Protein AF-A0A960IY62-F1 (afdb_monomer_lite)

pLDDT: mean 87.27, std 10.65, range [29.55, 98.12]

Foldseek 3Di:
DDDDPPDPPLDADEAEDAPVACDDPVNVVCLVPPQQRYEYFYEVVSVVVDPADADAFQDLQRRQLSVLCCCCPPPSRVSQLRGQWYWYDLQLFWIKIWGDDDPDGIWIKTWGQLADDRPRLPVVQDDDDPCLSVLLSVLQVVQCVVDSVDGPSVLSRQLSSQLRVQCSNVPFDQPDPPDRDTHRPVVSSVVSSPDPDRSIDMDTRDHRPPPPDFPCCVVCVVPLLVLLLCCLFQNCVPSVVNQRWDFQQLDIDRDSQQSNQLVLLLVVLLVCLVPPDLAAQEEEEAAEFPLCGVVSVVSSCCRRNPPQEDDAAEDEPVPDQDVVVVVVVLVVLQVVQVVVGAYHYEHHQCQPDDPNQGSQNLVQCLCRLPVQWHDDPPDIDHSGHYYYYYYHHPGQDPVCVQVVVDDPCSVVSCVVSCVVSNVVSHPGYYRRYFLAAVVLDCVNPVNSLNVQSNLLSSLCCVQQVLLDDDSTGAEDPLLSQLSSPFSDFPRGSVLSNQQNNQFQRVPDNHHDPNRTDPLVSNVVTGNSVSSVLSSQADDCDDPNLLLLLQLLLVLVQVVVCVVPVPDDRDHLVPDDPVSSVVSSVLSNCLQVLQVVVQKGKDFDDPVADFDADDPVSLLVSLLVVLVVVLPVLPPQADDDPPDDVVNNHHPQNDRPVPGDVVVSVVSSVSNNCSQSSSVSSRIGMHGNPVVPPDDDDD

Radius of gyration: 31.68 Å; chains: 1; bounding box: 75×98×85 Å

Structure (mmCIF, N/CA/C/O backbone):
data_AF-A0A960IY62-F1
#
_entry.id   AF-A0A960IY62-F1
#
loop_
_atom_site.group_PDB
_atom_site.id
_atom_site.type_symbol
_atom_site.label_atom_id
_atom_site.label_alt_id
_atom_site.label_comp_id
_atom_site.label_asym_id
_atom_site.label_entity_id
_atom_site.label_seq_id
_atom_site.pdbx_PDB_ins_code
_atom_site.Cartn_x
_atom_site.Cartn_y
_atom_site.Cartn_z
_atom_site.occupancy
_atom_site.B_iso_or_equiv
_atom_site.auth_seq_id
_atom_site.auth_comp_id
_atom_site.auth_asym_id
_atom_site.auth_atom_id
_atom_site.pdbx_PDB_model_num
ATOM 1 N N . ALA A 1 1 ? 42.993 -27.197 -17.645 1.00 43.44 1 ALA A N 1
ATOM 2 C CA . ALA A 1 1 ? 42.397 -25.851 -17.706 1.00 43.44 1 ALA A CA 1
ATOM 3 C C . ALA A 1 1 ? 42.110 -25.545 -19.167 1.00 43.44 1 ALA A C 1
ATOM 5 O O . ALA A 1 1 ? 43.057 -25.444 -19.933 1.00 43.44 1 ALA A O 1
ATOM 6 N N . ALA A 1 2 ? 40.842 -25.524 -19.578 1.00 44.78 2 ALA A N 1
ATOM 7 C CA . ALA A 1 2 ? 40.499 -25.107 -20.936 1.00 44.78 2 ALA A CA 1
ATOM 8 C C . ALA A 1 2 ? 40.796 -23.603 -21.067 1.00 44.78 2 ALA A C 1
ATOM 10 O O . ALA A 1 2 ? 40.453 -22.829 -20.173 1.00 44.78 2 ALA A O 1
ATOM 11 N N . SER A 1 3 ? 41.503 -23.202 -22.120 1.00 53.59 3 SER A N 1
ATOM 12 C CA . SER A 1 3 ? 41.635 -21.799 -22.514 1.00 53.59 3 SER A CA 1
ATOM 13 C C . SER A 1 3 ? 40.243 -21.242 -22.808 1.00 53.59 3 SER A C 1
ATOM 15 O O . SER A 1 3 ? 39.487 -21.893 -23.534 1.00 53.59 3 SER A O 1
ATOM 17 N N . LEU A 1 4 ? 39.897 -20.066 -22.270 1.00 59.72 4 LEU A N 1
ATOM 18 C CA . LEU A 1 4 ? 38.725 -19.340 -22.760 1.00 59.72 4 LEU A CA 1
ATOM 19 C C . LEU A 1 4 ? 38.925 -19.129 -24.270 1.00 59.72 4 LEU A C 1
ATOM 21 O O . LEU A 1 4 ? 40.031 -18.756 -24.673 1.00 59.72 4 LEU A O 1
ATOM 25 N N . PRO A 1 5 ? 37.928 -19.433 -25.120 1.00 57.31 5 PRO A N 1
ATOM 26 C CA . PRO A 1 5 ? 38.062 -19.178 -26.542 1.00 57.31 5 PRO A CA 1
ATOM 27 C C . PRO A 1 5 ? 38.392 -17.698 -26.729 1.00 57.31 5 PRO A C 1
ATOM 29 O O . PRO A 1 5 ? 37.689 -16.828 -26.213 1.00 57.31 5 PRO A O 1
ATOM 32 N N . THR A 1 6 ? 39.465 -17.419 -27.469 1.00 51.09 6 THR A N 1
ATOM 33 C CA . THR A 1 6 ? 39.904 -16.074 -27.877 1.00 51.09 6 THR A CA 1
ATOM 34 C C . THR A 1 6 ? 38.961 -15.483 -28.936 1.00 51.09 6 THR A C 1
ATOM 36 O O . THR A 1 6 ? 39.409 -14.860 -29.896 1.00 51.09 6 THR A O 1
ATOM 39 N N . GLY A 1 7 ? 37.663 -15.782 -28.830 1.00 47.38 7 GLY A N 1
ATOM 40 C CA . GLY A 1 7 ? 36.636 -15.399 -29.786 1.00 47.38 7 GLY A CA 1
ATOM 41 C C . GLY A 1 7 ? 36.499 -13.885 -29.849 1.00 47.38 7 GLY A C 1
ATOM 42 O O . GLY A 1 7 ? 36.681 -13.205 -28.841 1.00 47.38 7 GLY A O 1
ATOM 43 N N . GLY A 1 8 ? 36.221 -13.381 -31.052 1.00 55.50 8 GLY A N 1
ATOM 44 C CA . GLY A 1 8 ? 36.040 -11.960 -31.331 1.00 55.50 8 GLY A CA 1
ATOM 45 C C . GLY A 1 8 ? 34.895 -11.308 -30.535 1.00 55.50 8 GLY A C 1
ATOM 46 O O . GLY A 1 8 ? 34.264 -11.972 -29.709 1.00 55.50 8 GLY A O 1
ATOM 47 N N . PRO A 1 9 ? 34.605 -10.021 -30.803 1.00 53.28 9 PRO A N 1
ATOM 48 C CA . PRO A 1 9 ? 33.736 -9.158 -29.987 1.00 53.28 9 PRO A CA 1
ATOM 49 C C . PRO A 1 9 ? 32.329 -9.708 -29.659 1.00 53.28 9 PRO A C 1
ATOM 51 O O . PRO A 1 9 ? 31.741 -9.270 -28.683 1.00 53.28 9 PRO A O 1
ATOM 54 N N . ALA A 1 10 ? 31.837 -10.724 -30.376 1.00 60.88 10 ALA A N 1
ATOM 55 C CA . ALA A 1 10 ? 30.504 -11.321 -30.218 1.00 60.88 10 ALA A CA 1
ATOM 56 C C . ALA A 1 10 ? 30.417 -12.570 -29.297 1.00 60.88 10 ALA A C 1
ATOM 58 O O . ALA A 1 10 ? 29.457 -13.336 -29.382 1.00 60.88 10 ALA A O 1
ATOM 59 N N . THR A 1 11 ? 31.427 -12.873 -28.463 1.00 83.81 11 THR A N 1
ATOM 60 C CA . THR A 1 11 ? 31.434 -14.117 -27.650 1.00 83.81 11 THR A CA 1
ATOM 61 C C . THR A 1 11 ? 31.082 -13.877 -26.179 1.00 83.81 11 THR A C 1
ATOM 63 O O . THR A 1 11 ? 31.965 -13.568 -25.374 1.00 83.81 11 THR A O 1
ATOM 66 N N . TRP A 1 12 ? 29.824 -14.119 -25.810 1.00 91.50 12 TRP A N 1
ATOM 67 C CA . TRP A 1 12 ? 29.338 -14.054 -24.426 1.00 91.50 12 TRP A CA 1
ATOM 68 C C . TRP A 1 12 ? 29.810 -15.220 -23.550 1.00 91.50 12 TRP A C 1
ATOM 70 O O . TRP A 1 12 ? 29.927 -16.364 -23.999 1.00 91.50 12 TRP A O 1
ATOM 80 N N . VAL A 1 13 ? 30.026 -14.944 -22.263 1.00 94.12 13 VAL A N 1
ATOM 81 C CA . VAL A 1 13 ? 30.259 -15.950 -21.220 1.00 94.12 13 VAL A CA 1
ATOM 82 C C . VAL A 1 13 ? 29.115 -15.890 -20.219 1.00 94.12 13 VAL A C 1
ATOM 84 O O . VAL A 1 13 ? 28.872 -14.847 -19.625 1.00 94.12 13 VAL A O 1
ATOM 87 N N . VAL A 1 14 ? 28.433 -17.013 -19.990 1.00 96.12 14 VAL A N 1
ATOM 88 C CA . VAL A 1 14 ? 27.359 -17.100 -18.990 1.00 96.12 14 VAL A CA 1
ATOM 89 C C . VAL A 1 14 ? 27.835 -17.911 -17.790 1.00 96.12 14 VAL A C 1
ATOM 91 O O . VAL A 1 14 ? 28.152 -19.095 -17.911 1.00 96.12 14 VAL A O 1
ATOM 94 N N . LEU A 1 15 ? 27.862 -17.282 -16.618 1.00 95.94 15 LEU A N 1
ATOM 95 C CA . LEU A 1 15 ? 28.209 -17.908 -15.348 1.00 95.94 15 LEU A CA 1
ATOM 96 C C . LEU A 1 15 ? 26.957 -18.062 -14.483 1.00 95.94 15 LEU A C 1
ATOM 98 O O . LEU A 1 15 ? 26.535 -17.137 -13.792 1.00 95.94 15 LEU A O 1
ATOM 102 N N . LYS A 1 16 ? 26.390 -19.270 -14.468 1.00 95.06 16 LYS A N 1
ATOM 103 C CA . LYS A 1 16 ? 25.412 -19.665 -13.450 1.00 95.06 16 LYS A CA 1
ATOM 104 C C . LYS A 1 16 ? 26.151 -19.946 -12.143 1.00 95.06 16 LYS A C 1
ATOM 106 O O . LYS A 1 16 ? 26.859 -20.950 -12.045 1.00 95.06 16 LYS A O 1
ATOM 111 N N . GLN A 1 17 ? 25.982 -19.084 -11.147 1.00 90.44 17 GLN A N 1
ATOM 112 C CA . GLN A 1 17 ? 26.718 -19.161 -9.890 1.00 90.44 17 GLN A CA 1
ATOM 113 C C . GLN A 1 17 ? 25.807 -19.523 -8.714 1.00 90.44 17 GLN A C 1
ATOM 115 O O . GLN A 1 17 ? 24.711 -18.995 -8.575 1.00 90.44 17 GLN A O 1
ATOM 120 N N . ALA A 1 18 ? 26.304 -20.408 -7.851 1.00 88.38 18 ALA A N 1
ATOM 121 C CA . ALA A 1 18 ? 25.746 -20.694 -6.531 1.00 88.38 18 ALA A CA 1
ATOM 122 C C . ALA A 1 18 ? 26.782 -20.338 -5.452 1.00 88.38 18 ALA A C 1
ATOM 124 O O . ALA A 1 18 ? 27.937 -20.022 -5.767 1.00 88.38 18 ALA A O 1
ATOM 125 N N . ARG A 1 19 ? 26.402 -20.393 -4.170 1.00 86.38 19 ARG A N 1
ATOM 126 C CA . ARG A 1 19 ? 27.342 -20.150 -3.058 1.00 86.38 19 ARG A CA 1
ATOM 127 C C . ARG A 1 19 ? 28.612 -21.026 -3.184 1.00 86.38 19 ARG A C 1
ATOM 129 O O . ARG A 1 19 ? 28.486 -22.236 -3.363 1.00 86.38 19 ARG A O 1
ATOM 136 N N . PRO A 1 20 ? 29.828 -20.461 -3.018 1.00 84.62 20 PRO A N 1
ATOM 137 C CA . PRO A 1 20 ? 30.140 -19.057 -2.723 1.00 84.62 20 PRO A CA 1
ATOM 138 C C . PRO A 1 20 ? 30.105 -18.135 -3.970 1.00 84.62 20 PRO A C 1
ATOM 140 O O . PRO A 1 20 ? 30.866 -18.326 -4.913 1.00 84.62 20 PRO A O 1
ATOM 143 N N . VAL A 1 21 ? 29.286 -17.071 -3.927 1.00 88.56 21 VAL A N 1
ATOM 144 C CA . VAL A 1 21 ? 29.106 -16.069 -5.014 1.00 88.56 21 VAL A CA 1
ATOM 145 C C . VAL A 1 21 ? 30.351 -15.181 -5.210 1.00 88.56 21 VAL A C 1
ATOM 147 O O . VAL A 1 21 ? 31.055 -14.950 -4.251 1.00 88.56 21 VAL A O 1
ATOM 150 N N . ALA A 1 22 ? 30.690 -14.649 -6.384 1.00 89.00 22 ALA A N 1
ATOM 151 C CA . ALA A 1 22 ? 31.808 -13.701 -6.557 1.00 89.00 22 ALA A CA 1
ATOM 152 C C . ALA A 1 22 ? 33.147 -14.068 -5.846 1.00 89.00 22 ALA A C 1
ATOM 154 O O . ALA A 1 22 ? 33.796 -13.217 -5.234 1.00 89.00 22 ALA A O 1
ATOM 155 N N . ARG A 1 23 ? 33.537 -15.353 -5.815 1.00 89.12 23 ARG A N 1
ATOM 156 C CA . ARG A 1 23 ? 34.812 -15.829 -5.237 1.00 89.12 23 ARG A CA 1
ATOM 157 C C . ARG A 1 23 ? 35.368 -17.021 -6.010 1.00 89.12 23 ARG A C 1
ATOM 159 O O . ARG A 1 23 ? 34.615 -17.783 -6.612 1.00 89.12 23 ARG A O 1
ATOM 166 N N . GLY A 1 24 ? 36.677 -17.226 -5.872 1.00 90.44 24 GLY A N 1
ATOM 167 C CA . GLY A 1 24 ? 37.400 -18.392 -6.371 1.00 90.44 24 GLY A CA 1
ATOM 168 C C . GLY A 1 24 ? 38.110 -18.133 -7.697 1.00 90.44 24 GLY A C 1
ATOM 169 O O . GLY A 1 24 ? 37.791 -17.193 -8.416 1.00 90.44 24 GLY A O 1
ATOM 170 N N . ALA A 1 25 ? 39.045 -19.019 -8.040 1.00 92.44 25 ALA A N 1
ATOM 171 C CA . ALA A 1 25 ? 39.946 -18.826 -9.179 1.00 92.44 25 ALA A CA 1
ATOM 172 C C . ALA A 1 25 ? 39.225 -18.667 -10.532 1.00 92.44 25 ALA A C 1
ATOM 174 O O . ALA A 1 25 ? 39.697 -17.938 -11.399 1.00 92.44 25 ALA A O 1
ATOM 175 N N . LEU A 1 26 ? 38.077 -19.333 -10.729 1.00 91.56 26 LEU A N 1
ATOM 176 C CA . LEU A 1 26 ? 37.276 -19.152 -11.946 1.00 91.56 26 LEU A CA 1
ATOM 177 C C . LEU A 1 26 ? 36.673 -17.744 -12.016 1.00 91.56 26 LEU A C 1
ATOM 179 O O . LEU A 1 26 ? 36.672 -17.141 -13.080 1.00 91.56 26 LEU A O 1
ATOM 183 N N . TRP A 1 27 ? 36.167 -17.236 -10.893 1.00 93.19 27 TRP A N 1
ATOM 184 C CA . TRP A 1 27 ? 35.573 -15.905 -10.813 1.00 93.19 27 TRP A CA 1
ATOM 185 C C . TRP A 1 27 ? 36.608 -14.812 -11.083 1.00 93.19 27 TRP A C 1
ATOM 187 O O . TRP A 1 27 ? 36.376 -13.960 -11.932 1.00 93.19 27 TRP A O 1
ATOM 197 N N . GLU A 1 28 ? 37.763 -14.887 -10.418 1.00 93.00 28 GLU A N 1
ATOM 198 C CA . GLU A 1 28 ? 38.880 -13.948 -10.605 1.00 93.00 28 GLU A CA 1
ATOM 199 C C . GLU A 1 28 ? 39.324 -13.913 -12.071 1.00 93.00 28 GLU A C 1
ATOM 201 O O . GLU A 1 28 ? 39.376 -12.854 -12.686 1.00 93.00 28 GLU A O 1
ATOM 206 N N . ARG A 1 29 ? 39.506 -15.089 -12.680 1.00 92.31 29 ARG A N 1
ATOM 207 C CA . ARG A 1 29 ? 39.881 -15.186 -14.090 1.00 92.31 29 ARG A CA 1
ATOM 208 C C . ARG A 1 29 ? 38.834 -14.599 -15.043 1.00 92.31 29 ARG A C 1
ATOM 210 O O . ARG A 1 29 ? 39.192 -13.980 -16.039 1.00 92.31 29 ARG A O 1
ATOM 217 N N . LEU A 1 30 ? 37.548 -14.835 -14.783 1.00 92.44 30 LEU A N 1
ATOM 218 C CA . LEU A 1 30 ? 36.467 -14.326 -15.631 1.00 92.44 30 LEU A CA 1
ATOM 219 C C . LEU A 1 30 ? 36.313 -12.807 -15.527 1.00 92.44 30 LEU A C 1
ATOM 221 O O . LEU A 1 30 ? 36.006 -12.171 -16.533 1.00 92.44 30 LEU A O 1
ATOM 225 N N . LEU A 1 31 ? 36.552 -12.233 -14.348 1.00 91.12 31 LEU A N 1
ATOM 226 C CA . LEU A 1 31 ? 36.618 -10.784 -14.182 1.00 91.12 31 LEU A CA 1
ATOM 227 C C . LEU A 1 31 ? 37.765 -10.181 -14.997 1.00 91.12 31 LEU A C 1
ATOM 229 O O . LEU A 1 31 ? 37.546 -9.209 -15.711 1.00 91.12 31 LEU A O 1
ATOM 233 N N . ASP A 1 32 ? 38.953 -10.782 -14.937 1.00 90.12 32 ASP A N 1
ATOM 234 C CA . ASP A 1 32 ? 40.135 -10.249 -15.620 1.00 90.12 32 ASP A CA 1
ATOM 235 C C . ASP A 1 32 ? 40.054 -10.386 -17.154 1.00 90.12 32 ASP A C 1
ATOM 237 O O . ASP A 1 32 ? 40.487 -9.496 -17.881 1.00 90.12 32 ASP A O 1
ATOM 241 N N . GLU A 1 33 ? 39.507 -11.498 -17.667 1.00 90.38 33 GLU A N 1
ATOM 242 C CA . GLU A 1 33 ? 39.549 -11.833 -19.104 1.00 90.38 33 GLU A CA 1
ATOM 243 C C . GLU A 1 33 ? 38.221 -11.594 -19.858 1.00 90.38 33 GLU A C 1
ATOM 245 O O . GLU A 1 33 ? 38.191 -11.657 -21.095 1.00 90.38 33 GLU A O 1
ATOM 250 N N . ALA A 1 34 ? 37.097 -11.405 -19.156 1.00 90.06 34 ALA A N 1
ATOM 251 C CA . ALA A 1 34 ? 35.771 -11.432 -19.781 1.00 90.06 34 ALA A CA 1
ATOM 252 C C . ALA A 1 34 ? 34.707 -10.522 -19.143 1.00 90.06 34 ALA A C 1
ATOM 254 O O . ALA A 1 34 ? 33.545 -10.661 -19.516 1.00 90.06 34 ALA A O 1
ATOM 255 N N . ALA A 1 35 ? 35.047 -9.594 -18.238 1.00 90.75 35 ALA A N 1
ATOM 256 C CA . ALA A 1 35 ? 34.052 -8.755 -17.553 1.00 90.75 35 ALA A CA 1
ATOM 257 C C . ALA A 1 35 ? 33.051 -8.074 -18.507 1.00 90.75 35 ALA A C 1
ATOM 259 O O . ALA A 1 35 ? 31.849 -8.164 -18.278 1.00 90.75 35 ALA A O 1
ATOM 260 N N . GLU A 1 36 ? 33.521 -7.493 -19.615 1.00 90.38 36 GLU A N 1
ATOM 261 C CA . GLU A 1 36 ? 32.695 -6.775 -20.608 1.00 90.38 36 GLU A CA 1
ATOM 262 C C . GLU A 1 36 ? 31.731 -7.664 -21.411 1.00 90.38 36 GLU A C 1
ATOM 264 O O . GLU A 1 36 ? 30.862 -7.158 -22.111 1.00 90.38 36 GLU A O 1
ATOM 269 N N . ARG A 1 37 ? 31.852 -8.990 -21.298 1.00 90.81 37 ARG A N 1
ATOM 270 C CA . ARG A 1 37 ? 31.015 -9.984 -21.995 1.00 90.81 37 ARG A CA 1
ATOM 271 C C . ARG A 1 37 ? 30.522 -11.093 -21.064 1.00 90.81 37 ARG A C 1
ATOM 273 O O . ARG A 1 37 ? 30.172 -12.186 -21.514 1.00 90.81 37 ARG A O 1
ATOM 280 N N . LEU A 1 38 ? 30.554 -10.842 -19.755 1.00 94.06 38 LEU A N 1
ATOM 281 C CA . LEU A 1 38 ? 30.178 -11.797 -18.720 1.00 94.06 38 LEU A CA 1
ATOM 282 C C . LEU A 1 38 ? 28.757 -11.519 -18.226 1.00 94.06 38 LEU A C 1
ATOM 284 O O . LEU A 1 38 ? 28.468 -10.452 -17.688 1.00 94.06 38 LEU A O 1
ATOM 288 N N . VAL A 1 39 ? 27.898 -12.526 -18.361 1.00 96.31 39 VAL A N 1
ATOM 289 C CA . VAL A 1 39 ? 26.551 -12.568 -17.790 1.00 96.31 39 VAL A CA 1
ATOM 290 C C . VAL A 1 39 ? 26.568 -13.482 -16.572 1.00 96.31 39 VAL A C 1
ATOM 292 O O . VAL A 1 39 ? 26.807 -14.686 -16.696 1.00 96.31 39 VAL A O 1
ATOM 295 N N . VAL A 1 40 ? 26.302 -12.944 -15.386 1.00 97.00 40 VAL A N 1
ATOM 296 C CA . VAL A 1 40 ? 26.225 -13.729 -14.147 1.00 97.00 40 VAL A CA 1
ATOM 297 C C . VAL A 1 40 ? 24.764 -13.964 -13.786 1.00 97.00 40 VAL A C 1
ATOM 299 O O . VAL A 1 40 ? 23.981 -13.024 -13.714 1.00 97.00 40 VAL A O 1
ATOM 302 N N . VAL A 1 41 ? 24.393 -15.221 -13.539 1.00 97.69 41 VAL A N 1
ATOM 303 C CA . VAL A 1 41 ? 23.029 -15.615 -13.155 1.00 97.69 41 VAL A CA 1
ATOM 304 C C . VAL A 1 41 ? 23.064 -16.272 -11.786 1.00 97.69 41 VAL A C 1
ATOM 306 O O . VAL A 1 41 ? 23.747 -17.283 -11.597 1.00 97.69 41 VAL A O 1
ATOM 309 N N . LEU A 1 42 ? 22.311 -15.722 -10.840 1.00 95.12 42 LEU A N 1
ATOM 310 C CA . LEU A 1 42 ? 22.280 -16.184 -9.455 1.00 95.12 42 LEU A CA 1
ATOM 311 C C . LEU A 1 42 ? 20.915 -15.932 -8.801 1.00 95.12 42 LEU A C 1
ATOM 313 O O . LEU A 1 42 ? 20.059 -15.249 -9.362 1.00 95.12 42 LEU A O 1
ATOM 317 N N . THR A 1 43 ? 20.690 -16.505 -7.620 1.00 94.25 43 THR A N 1
ATOM 318 C CA . THR A 1 43 ? 19.457 -16.284 -6.848 1.00 94.25 43 THR A CA 1
ATOM 319 C C . THR A 1 43 ? 19.681 -15.284 -5.719 1.00 94.25 43 THR A C 1
ATOM 321 O O . THR A 1 43 ? 20.789 -15.175 -5.185 1.00 94.25 43 THR A O 1
ATOM 324 N N . ILE A 1 44 ? 18.627 -14.580 -5.300 1.00 93.44 44 ILE A N 1
ATOM 325 C CA . ILE A 1 44 ? 18.719 -13.694 -4.133 1.00 93.44 44 ILE A CA 1
ATOM 326 C C . ILE A 1 44 ? 19.143 -14.451 -2.864 1.00 93.44 44 ILE A C 1
ATOM 328 O O . ILE A 1 44 ? 19.881 -13.922 -2.033 1.00 93.44 44 ILE A O 1
ATOM 332 N N . ASP A 1 45 ? 18.746 -15.717 -2.723 1.00 90.94 45 ASP A N 1
ATOM 333 C CA . ASP A 1 45 ? 19.140 -16.532 -1.579 1.00 90.94 45 ASP A CA 1
ATOM 334 C C . ASP A 1 45 ? 20.632 -16.879 -1.612 1.00 90.94 45 ASP A C 1
ATOM 336 O O . ASP A 1 45 ? 21.277 -16.846 -0.564 1.00 90.94 45 ASP A O 1
ATOM 340 N N . ASP A 1 46 ? 21.235 -17.142 -2.776 1.00 91.06 46 ASP A N 1
ATOM 341 C CA . ASP A 1 46 ? 22.692 -17.326 -2.878 1.00 91.06 46 ASP A CA 1
ATOM 342 C C . ASP A 1 46 ? 23.449 -16.107 -2.338 1.00 91.06 46 ASP A C 1
ATOM 344 O O . ASP A 1 46 ? 24.435 -16.250 -1.609 1.00 91.06 46 ASP A O 1
ATOM 348 N N . LEU A 1 47 ? 22.925 -14.923 -2.645 1.00 90.56 47 LEU A N 1
ATOM 349 C CA . LEU A 1 47 ? 23.417 -13.633 -2.193 1.00 90.56 47 LEU A CA 1
ATOM 350 C C . LEU A 1 47 ? 23.239 -13.446 -0.680 1.00 90.56 47 LEU A C 1
ATOM 352 O O . LEU A 1 47 ? 24.235 -13.241 0.011 1.00 90.56 47 LEU A O 1
ATOM 356 N N . ARG A 1 48 ? 22.029 -13.623 -0.129 1.00 89.25 48 ARG A N 1
ATOM 357 C CA . ARG A 1 48 ? 21.747 -13.498 1.322 1.00 89.25 48 ARG A CA 1
ATOM 358 C C . ARG A 1 48 ? 22.537 -14.469 2.205 1.00 89.25 48 ARG A C 1
ATOM 360 O O . ARG A 1 48 ? 22.613 -14.285 3.412 1.00 89.25 48 ARG A O 1
ATOM 367 N N . GLY A 1 49 ? 23.135 -15.509 1.625 1.00 79.75 49 GLY A N 1
ATOM 368 C CA . GLY A 1 49 ? 24.091 -16.375 2.323 1.00 79.75 49 GLY A CA 1
ATOM 369 C C . GLY A 1 49 ? 25.447 -15.745 2.618 1.00 79.75 49 GLY A C 1
ATOM 370 O O . GLY A 1 49 ? 26.327 -16.435 3.133 1.00 79.75 49 GLY A O 1
ATOM 371 N N . ARG A 1 50 ? 25.650 -14.485 2.230 1.00 74.75 50 ARG A N 1
ATOM 372 C CA . ARG A 1 50 ? 26.838 -13.674 2.498 1.00 74.75 50 ARG A CA 1
ATOM 373 C C . ARG A 1 50 ? 26.543 -12.562 3.495 1.00 74.75 50 ARG A C 1
ATOM 375 O O . ARG A 1 50 ? 25.422 -12.382 3.940 1.00 74.75 50 ARG A O 1
ATOM 382 N N . GLU A 1 51 ? 27.572 -11.775 3.785 1.00 71.69 51 GLU A N 1
ATOM 383 C CA . GLU A 1 51 ? 27.515 -10.528 4.556 1.00 71.69 51 GLU A CA 1
ATOM 384 C C . GLU A 1 51 ? 26.824 -9.373 3.797 1.00 71.69 51 GLU A C 1
ATOM 386 O O . GLU A 1 51 ? 27.308 -8.239 3.832 1.00 71.69 51 GLU A O 1
ATOM 391 N N . ILE A 1 52 ? 25.744 -9.659 3.070 1.00 82.62 52 ILE A N 1
ATOM 392 C CA . ILE A 1 52 ? 24.900 -8.640 2.440 1.00 82.62 52 ILE A CA 1
ATOM 393 C C . ILE A 1 52 ? 23.577 -8.555 3.199 1.00 82.62 52 ILE A C 1
ATOM 395 O O . ILE A 1 52 ? 23.079 -9.566 3.706 1.00 82.62 52 ILE A O 1
ATOM 399 N N . GLN A 1 53 ? 22.984 -7.372 3.242 1.00 85.06 53 GLN A N 1
ATOM 400 C CA . GLN A 1 53 ? 21.728 -7.132 3.930 1.00 85.06 53 GLN A CA 1
ATOM 401 C C . GLN A 1 53 ? 20.658 -6.698 2.929 1.00 85.06 53 GLN A C 1
ATOM 403 O O . GLN A 1 53 ? 20.449 -5.517 2.688 1.00 85.06 53 GLN A O 1
ATOM 408 N N . VAL A 1 54 ? 19.950 -7.680 2.363 1.00 85.56 54 VAL A N 1
ATOM 409 C CA . VAL A 1 54 ? 18.813 -7.426 1.465 1.00 85.56 54 VAL A CA 1
ATOM 410 C C . VAL A 1 54 ? 17.520 -7.865 2.137 1.00 85.56 54 VAL A C 1
ATOM 412 O O . VAL A 1 54 ? 17.395 -9.031 2.534 1.00 85.56 54 VAL A O 1
ATOM 415 N N . SER A 1 55 ? 16.560 -6.941 2.241 1.00 83.12 55 SER A N 1
ATOM 416 C CA . SER A 1 55 ? 15.207 -7.205 2.747 1.00 83.12 55 SER A CA 1
ATOM 417 C C . SER A 1 55 ? 14.553 -8.410 2.063 1.00 83.12 55 SER A C 1
ATOM 419 O O . SER A 1 55 ? 14.833 -8.709 0.902 1.00 83.12 55 SER A O 1
ATOM 421 N N . ARG A 1 56 ? 13.693 -9.138 2.789 1.00 86.62 56 ARG A N 1
ATOM 422 C CA . ARG A 1 56 ? 12.936 -10.287 2.267 1.00 86.62 56 ARG A CA 1
ATOM 423 C C . ARG A 1 56 ? 11.451 -9.958 2.252 1.00 86.62 56 ARG A C 1
ATOM 425 O O . ARG A 1 56 ? 10.886 -9.716 3.312 1.00 86.62 56 ARG A O 1
ATOM 432 N N . ALA A 1 57 ? 10.851 -9.992 1.062 1.00 83.19 57 ALA A N 1
ATOM 433 C CA . ALA A 1 57 ? 9.404 -9.909 0.858 1.00 83.19 57 ALA A CA 1
ATOM 434 C C . ALA A 1 57 ? 8.710 -8.718 1.564 1.00 83.19 57 ALA A C 1
ATOM 436 O O . ALA A 1 57 ? 7.590 -8.865 2.041 1.00 83.19 57 ALA A O 1
ATOM 437 N N . LEU A 1 58 ? 9.351 -7.541 1.640 1.00 86.88 58 LEU A N 1
ATOM 438 C CA . LEU A 1 58 ? 8.727 -6.317 2.174 1.00 86.88 58 LEU A CA 1
ATOM 439 C C . LEU A 1 58 ? 8.025 -5.531 1.057 1.00 86.88 58 LEU A C 1
ATOM 441 O O . LEU A 1 58 ? 6.798 -5.486 0.991 1.00 86.88 58 LEU A O 1
ATOM 445 N N . SER A 1 59 ? 8.803 -4.990 0.127 1.00 92.38 59 SER A N 1
ATOM 446 C CA . SER A 1 59 ? 8.336 -4.322 -1.087 1.00 92.38 59 SER A CA 1
ATOM 447 C C . SER A 1 59 ? 9.348 -4.560 -2.200 1.00 92.38 59 SER A C 1
ATOM 449 O O . SER A 1 59 ? 10.521 -4.853 -1.939 1.00 92.38 59 SER A O 1
ATOM 451 N N . TRP A 1 60 ? 8.896 -4.442 -3.445 1.00 93.75 60 TRP A N 1
ATOM 452 C CA . TRP A 1 60 ? 9.778 -4.570 -4.599 1.00 93.75 60 TRP A CA 1
ATOM 453 C C . TRP A 1 60 ? 10.803 -3.438 -4.632 1.00 93.75 60 TRP A C 1
ATOM 455 O O . TRP A 1 60 ? 11.984 -3.674 -4.879 1.00 93.75 60 TRP A O 1
ATOM 465 N N . GLU A 1 61 ? 10.371 -2.234 -4.277 1.00 92.50 61 GLU A N 1
ATOM 466 C CA . GLU A 1 61 ? 11.191 -1.037 -4.215 1.00 92.50 61 GLU A CA 1
ATOM 467 C C . GLU A 1 61 ? 12.318 -1.181 -3.198 1.00 92.50 61 GLU A C 1
ATOM 469 O O . GLU A 1 61 ? 13.483 -0.980 -3.539 1.00 92.50 61 GLU A O 1
ATOM 474 N N . ARG A 1 62 ? 12.007 -1.597 -1.962 1.00 90.69 62 ARG A N 1
ATOM 475 C CA . ARG A 1 62 ? 13.026 -1.773 -0.921 1.00 90.69 62 ARG A CA 1
ATOM 476 C C . ARG A 1 62 ? 14.008 -2.872 -1.287 1.00 90.69 62 ARG A C 1
ATOM 478 O O . ARG A 1 62 ? 15.212 -2.668 -1.176 1.00 90.69 62 ARG A O 1
ATOM 485 N N . THR A 1 63 ? 13.511 -4.018 -1.745 1.00 91.94 63 THR A N 1
ATOM 486 C CA . THR A 1 63 ? 14.366 -5.151 -2.110 1.00 91.94 63 THR A CA 1
ATOM 487 C C . THR A 1 63 ? 15.285 -4.815 -3.285 1.00 91.94 63 THR A C 1
ATOM 489 O O . THR A 1 63 ? 16.467 -5.156 -3.236 1.00 91.94 63 THR A O 1
ATOM 492 N N . ALA A 1 64 ? 14.795 -4.107 -4.306 1.00 93.00 64 ALA A N 1
ATOM 493 C CA . ALA A 1 64 ? 15.610 -3.682 -5.441 1.00 93.00 64 ALA A CA 1
ATOM 494 C C . ALA A 1 64 ? 16.651 -2.616 -5.055 1.00 93.00 64 ALA A C 1
ATOM 496 O O . ALA A 1 64 ? 17.810 -2.728 -5.457 1.00 93.00 64 ALA A O 1
ATOM 497 N N . GLN A 1 65 ? 16.273 -1.624 -4.240 1.00 91.75 65 GLN A N 1
ATOM 498 C CA . GLN A 1 65 ? 17.182 -0.578 -3.757 1.00 91.75 65 GLN A CA 1
ATOM 499 C C . GLN A 1 65 ? 18.273 -1.136 -2.831 1.00 91.75 65 GLN A C 1
ATOM 501 O O . GLN A 1 65 ? 19.448 -0.823 -3.029 1.00 91.75 65 GLN A O 1
ATOM 506 N N . ASP A 1 66 ? 17.910 -1.989 -1.863 1.00 91.44 66 ASP A N 1
ATOM 507 C CA . ASP A 1 66 ? 18.867 -2.666 -0.976 1.00 91.44 66 ASP A CA 1
ATOM 508 C C . ASP A 1 66 ? 19.858 -3.501 -1.807 1.00 91.44 66 ASP A C 1
ATOM 510 O O . ASP A 1 66 ? 21.071 -3.435 -1.601 1.00 91.44 66 ASP A O 1
ATOM 514 N N . LEU A 1 67 ? 19.352 -4.266 -2.784 1.00 93.00 67 LEU A N 1
ATOM 515 C CA . LEU A 1 67 ? 20.178 -5.107 -3.647 1.00 93.00 67 LEU A CA 1
ATOM 516 C C . LEU A 1 67 ? 21.146 -4.278 -4.495 1.00 93.00 67 LEU A C 1
ATOM 518 O O . LEU A 1 67 ? 22.332 -4.603 -4.545 1.00 93.00 67 LEU A O 1
ATOM 522 N N . LEU A 1 68 ? 20.668 -3.214 -5.144 1.00 92.88 68 LEU A N 1
ATOM 523 C CA . LEU A 1 68 ? 21.522 -2.324 -5.926 1.00 92.88 68 LEU A CA 1
ATOM 524 C C . LEU A 1 68 ? 22.606 -1.697 -5.044 1.00 92.88 68 LEU A C 1
ATOM 526 O O . LEU A 1 68 ? 23.780 -1.705 -5.414 1.00 92.88 68 LEU A O 1
ATOM 530 N N . TRP A 1 69 ? 22.236 -1.208 -3.856 1.00 91.50 69 TRP A N 1
ATOM 531 C CA . TRP A 1 69 ? 23.190 -0.622 -2.919 1.00 91.50 69 TRP A CA 1
ATOM 532 C C . TRP A 1 69 ? 24.274 -1.629 -2.515 1.00 91.50 69 TRP A C 1
ATOM 534 O O . TRP A 1 69 ? 25.458 -1.298 -2.583 1.00 91.50 69 TRP A O 1
ATOM 544 N N . GLU A 1 70 ? 23.903 -2.861 -2.163 1.00 92.38 70 GLU A N 1
ATOM 545 C CA . GLU A 1 70 ? 24.848 -3.921 -1.788 1.00 92.38 70 GLU A CA 1
ATOM 546 C C . GLU A 1 70 ? 25.767 -4.312 -2.958 1.00 92.38 70 GLU A C 1
ATOM 548 O O . GLU A 1 70 ? 26.984 -4.402 -2.788 1.00 92.38 70 GLU A O 1
ATOM 553 N N . LEU A 1 71 ? 25.220 -4.488 -4.166 1.00 91.94 71 LEU A N 1
ATOM 554 C CA . LEU A 1 71 ? 25.995 -4.852 -5.360 1.00 91.94 71 LEU A CA 1
ATOM 555 C C . LEU A 1 71 ? 26.927 -3.739 -5.851 1.00 91.94 71 LEU A C 1
ATOM 557 O O . LEU A 1 71 ? 27.881 -4.025 -6.570 1.00 91.94 71 LEU A O 1
ATOM 561 N N . VAL A 1 72 ? 26.688 -2.483 -5.485 1.00 90.50 72 VAL A N 1
ATOM 562 C CA . VAL A 1 72 ? 27.579 -1.365 -5.832 1.00 90.50 72 VAL A CA 1
ATOM 563 C C . VAL A 1 72 ? 28.615 -1.128 -4.732 1.00 90.50 72 VAL A C 1
ATOM 565 O O . VAL A 1 72 ? 29.805 -0.975 -5.013 1.00 90.50 72 VAL A O 1
ATOM 568 N N . ASN A 1 73 ? 28.197 -1.145 -3.466 1.00 89.75 73 ASN A N 1
ATOM 569 C CA . ASN A 1 73 ? 29.013 -0.628 -2.366 1.00 89.75 73 ASN A CA 1
ATOM 570 C C . ASN A 1 73 ? 29.750 -1.710 -1.572 1.00 89.75 73 ASN A C 1
ATOM 572 O O . ASN A 1 73 ? 30.781 -1.417 -0.963 1.00 89.75 73 ASN A O 1
ATOM 576 N N . LYS A 1 74 ? 29.275 -2.962 -1.556 1.00 91.06 74 LYS A N 1
ATOM 577 C CA . LYS A 1 74 ? 29.843 -3.993 -0.678 1.00 91.06 74 LYS A CA 1
ATOM 578 C C . LYS A 1 74 ? 31.070 -4.667 -1.307 1.00 91.06 74 LYS A C 1
ATOM 580 O O . LYS A 1 74 ? 30.920 -5.410 -2.277 1.00 91.06 74 LYS A O 1
ATOM 585 N N . PRO A 1 75 ? 32.283 -4.560 -0.724 1.00 90.12 75 PRO A N 1
ATOM 586 C CA . PRO A 1 75 ? 33.503 -5.104 -1.338 1.00 90.12 75 PRO A CA 1
ATOM 587 C C . PRO A 1 75 ? 33.484 -6.615 -1.606 1.00 90.12 75 PRO A C 1
ATOM 589 O O . PRO A 1 75 ? 34.207 -7.108 -2.464 1.00 90.12 75 PRO A O 1
ATOM 592 N N . SER A 1 76 ? 32.670 -7.374 -0.869 1.00 89.12 76 SER A N 1
ATOM 593 C CA . SER A 1 76 ? 32.585 -8.831 -1.007 1.00 89.12 76 SER A CA 1
ATOM 594 C C . SER A 1 76 ? 31.799 -9.299 -2.238 1.00 89.12 76 SER A C 1
ATOM 596 O O . SER A 1 76 ? 31.874 -10.486 -2.574 1.00 89.12 76 SER A O 1
ATOM 598 N N . VAL A 1 77 ? 31.033 -8.405 -2.874 1.00 91.75 77 VAL A N 1
ATOM 599 C CA . VAL A 1 77 ? 30.164 -8.705 -4.023 1.00 91.75 77 VAL A CA 1
ATOM 600 C C . VAL A 1 77 ? 30.169 -7.616 -5.099 1.00 91.75 77 VAL A C 1
ATOM 602 O O . VAL A 1 77 ? 29.641 -7.860 -6.178 1.00 91.75 77 VAL A O 1
ATOM 605 N N . ASN A 1 78 ? 30.797 -6.457 -4.869 1.00 91.19 78 ASN A N 1
ATOM 606 C CA . ASN A 1 78 ? 30.704 -5.319 -5.785 1.00 91.19 78 ASN A CA 1
ATOM 607 C C . ASN A 1 78 ? 31.302 -5.553 -7.174 1.00 91.19 78 ASN A C 1
ATOM 609 O O . ASN A 1 78 ? 30.971 -4.850 -8.117 1.00 91.19 78 ASN A O 1
ATOM 613 N N . ALA A 1 79 ? 32.143 -6.568 -7.345 1.00 91.69 79 ALA A N 1
ATOM 614 C CA . ALA A 1 79 ? 32.604 -6.956 -8.668 1.00 91.69 79 ALA A CA 1
ATOM 615 C C . ALA A 1 79 ? 31.452 -7.436 -9.582 1.00 91.69 79 ALA A C 1
ATOM 617 O O . ALA A 1 79 ? 31.583 -7.361 -10.798 1.00 91.69 79 ALA A O 1
ATOM 618 N N . LEU A 1 80 ? 30.305 -7.852 -9.026 1.00 92.88 80 LEU A N 1
ATOM 619 C CA . LEU A 1 80 ? 29.094 -8.183 -9.790 1.00 92.88 80 LEU A CA 1
ATOM 620 C C . LEU A 1 80 ? 28.439 -6.968 -10.464 1.00 92.88 80 LEU A C 1
ATOM 622 O O . LEU A 1 80 ? 27.698 -7.153 -11.422 1.00 92.88 80 LEU A O 1
ATOM 626 N N . SER A 1 81 ? 28.683 -5.738 -10.008 1.00 92.00 81 SER A N 1
ATOM 627 C CA . SER A 1 81 ? 28.190 -4.541 -10.710 1.00 92.00 81 SER A CA 1
ATOM 628 C C . SER A 1 81 ? 29.123 -4.074 -11.833 1.00 92.00 81 SER A C 1
ATOM 630 O O . SER A 1 81 ? 28.799 -3.126 -12.540 1.00 92.00 81 SER A O 1
ATOM 632 N N . ARG A 1 82 ? 30.273 -4.740 -12.015 1.00 89.81 82 ARG A N 1
ATOM 633 C CA . ARG A 1 82 ? 31.313 -4.381 -12.998 1.00 89.81 82 ARG A CA 1
ATOM 634 C C . ARG A 1 82 ? 31.365 -5.309 -14.212 1.00 89.81 82 ARG A C 1
ATOM 636 O O . ARG A 1 82 ? 32.149 -5.073 -15.124 1.00 89.81 82 ARG A O 1
ATOM 643 N N . VAL A 1 83 ? 30.586 -6.385 -14.195 1.00 93.12 83 VAL A N 1
ATOM 644 C CA . VAL A 1 83 ? 30.437 -7.315 -15.323 1.00 93.12 83 VAL A CA 1
ATOM 645 C C . VAL A 1 83 ? 29.298 -6.844 -16.217 1.00 93.12 83 VAL A C 1
ATOM 647 O O . VAL A 1 83 ? 28.398 -6.169 -15.723 1.00 93.12 83 VAL A O 1
ATOM 650 N N . ALA A 1 84 ? 29.315 -7.232 -17.494 1.00 93.31 84 ALA A N 1
ATOM 651 C CA . ALA A 1 84 ? 28.360 -6.787 -18.508 1.00 93.31 84 ALA A CA 1
ATOM 652 C C . ALA A 1 84 ? 26.912 -6.843 -18.019 1.00 93.31 84 ALA A C 1
ATOM 654 O O . ALA A 1 84 ? 26.216 -5.829 -18.055 1.00 93.31 84 ALA A O 1
ATOM 655 N N . HIS A 1 85 ? 26.500 -8.007 -17.499 1.00 95.75 85 HIS A N 1
ATOM 656 C CA . HIS A 1 85 ? 25.173 -8.188 -16.927 1.00 95.75 85 HIS A CA 1
ATOM 657 C C . HIS A 1 85 ? 25.190 -9.076 -15.681 1.00 95.75 85 HIS A C 1
ATOM 659 O O . HIS A 1 85 ? 25.789 -10.153 -15.670 1.00 95.75 85 HIS A O 1
ATOM 665 N N . THR A 1 86 ? 24.446 -8.674 -14.655 1.00 96.94 86 THR A N 1
ATOM 666 C CA . THR A 1 86 ? 24.148 -9.510 -13.486 1.00 96.94 86 THR A CA 1
ATOM 667 C C . THR A 1 86 ? 22.642 -9.663 -13.344 1.00 96.94 86 THR A C 1
ATOM 669 O O . THR A 1 86 ? 21.926 -8.680 -13.170 1.00 96.94 86 THR A O 1
ATOM 672 N N . VAL A 1 87 ? 22.166 -10.908 -13.380 1.00 98.12 87 VAL A N 1
ATOM 673 C CA . VAL A 1 87 ? 20.761 -11.276 -13.181 1.00 98.12 87 VAL A CA 1
ATOM 674 C C . VAL A 1 87 ? 20.599 -11.953 -11.826 1.00 98.12 87 VAL A C 1
ATOM 676 O O . VAL A 1 87 ? 21.127 -13.046 -11.590 1.00 98.12 87 VAL A O 1
ATOM 679 N N . VAL A 1 88 ? 19.828 -11.319 -10.944 1.00 96.94 88 VAL A N 1
ATOM 680 C CA . VAL A 1 88 ? 19.468 -11.848 -9.624 1.00 96.94 88 VAL A CA 1
ATOM 681 C C . VAL A 1 88 ? 18.004 -12.267 -9.636 1.00 96.94 88 VAL A C 1
ATOM 683 O O . VAL A 1 88 ? 17.111 -11.428 -9.677 1.00 96.94 88 VAL A O 1
ATOM 686 N N . SER A 1 89 ? 17.749 -13.573 -9.599 1.00 95.88 89 SER A N 1
ATOM 687 C CA . SER A 1 89 ? 16.396 -14.135 -9.619 1.00 95.88 89 SER A CA 1
ATOM 688 C C . SER A 1 89 ? 15.754 -14.158 -8.226 1.00 95.88 89 SER A C 1
ATOM 690 O O . SER A 1 89 ? 16.374 -14.599 -7.253 1.00 95.88 89 SER A O 1
ATOM 692 N N . PHE A 1 90 ? 14.476 -13.773 -8.173 1.00 94.81 90 PHE A N 1
ATOM 693 C CA . PHE A 1 90 ? 13.558 -13.910 -7.035 1.00 94.81 90 PHE A CA 1
ATOM 694 C C . PHE A 1 90 ? 12.576 -15.081 -7.242 1.00 94.81 90 PHE A C 1
ATOM 696 O O . PHE A 1 90 ? 11.407 -15.005 -6.865 1.00 94.81 90 PHE A O 1
ATOM 703 N N . GLY A 1 91 ? 13.031 -16.160 -7.890 1.00 92.00 91 GLY A N 1
ATOM 704 C CA . GLY A 1 91 ? 12.216 -17.352 -8.138 1.00 92.00 91 GLY A CA 1
ATOM 705 C C . GLY A 1 91 ? 11.110 -17.104 -9.164 1.00 92.00 91 GLY A C 1
ATOM 706 O O . GLY A 1 91 ? 11.380 -16.644 -10.273 1.00 92.00 91 GLY A O 1
ATOM 707 N N . CYS A 1 92 ? 9.868 -17.425 -8.802 1.00 92.38 92 CYS A N 1
ATOM 708 C CA . CYS A 1 92 ? 8.691 -17.270 -9.662 1.00 92.38 92 CYS A CA 1
ATOM 709 C C . CYS A 1 92 ? 8.114 -15.846 -9.665 1.00 92.38 92 CYS A C 1
ATOM 711 O O . CYS A 1 92 ? 7.113 -15.609 -10.346 1.00 92.38 92 CYS A O 1
ATOM 713 N N . ALA A 1 93 ? 8.681 -14.928 -8.878 1.00 92.75 93 ALA A N 1
ATOM 714 C CA . ALA A 1 93 ? 8.118 -13.598 -8.657 1.00 92.75 93 ALA A CA 1
ATOM 715 C C . ALA A 1 93 ? 8.778 -12.496 -9.506 1.00 92.75 93 ALA A C 1
ATOM 717 O O . ALA A 1 93 ? 8.139 -11.487 -9.780 1.00 92.75 93 ALA A O 1
ATOM 718 N N . GLY A 1 94 ? 10.034 -12.671 -9.930 1.00 94.81 94 GLY A N 1
ATOM 719 C CA . GLY A 1 94 ? 10.747 -11.652 -10.704 1.00 94.81 94 GLY A CA 1
ATOM 720 C C . GLY A 1 94 ? 12.266 -11.824 -10.730 1.00 94.81 94 GLY A C 1
ATOM 721 O O . GLY A 1 94 ? 12.807 -12.837 -10.272 1.00 94.81 94 GLY A O 1
ATOM 722 N N . ALA A 1 95 ? 12.965 -10.817 -11.251 1.00 96.81 95 ALA A N 1
ATOM 723 C CA . ALA A 1 95 ? 14.419 -10.695 -11.219 1.00 96.81 95 ALA A CA 1
ATOM 724 C C . ALA A 1 95 ? 14.869 -9.224 -11.262 1.00 96.81 95 ALA A C 1
ATOM 726 O O . ALA A 1 95 ? 14.152 -8.349 -11.739 1.00 96.81 95 ALA A O 1
ATOM 727 N N . VAL A 1 96 ? 16.090 -8.968 -10.802 1.00 97.25 96 VAL A N 1
ATOM 728 C CA . VAL A 1 96 ? 16.806 -7.707 -11.031 1.00 97.25 96 VAL A CA 1
ATOM 729 C C . VAL A 1 96 ? 17.887 -7.936 -12.083 1.00 97.25 96 VAL A C 1
ATOM 731 O O . VAL A 1 96 ? 18.626 -8.921 -12.006 1.00 97.25 96 VAL A O 1
ATOM 734 N N . LEU A 1 97 ? 17.975 -7.022 -13.046 1.00 97.44 97 LEU A N 1
ATOM 735 C CA . LEU A 1 97 ? 18.988 -6.968 -14.094 1.00 97.44 97 LEU A CA 1
ATOM 736 C C . LEU A 1 97 ? 19.863 -5.731 -13.877 1.00 97.44 97 LEU A C 1
ATOM 738 O O . LEU A 1 97 ? 19.402 -4.605 -14.051 1.00 97.44 97 LEU A O 1
ATOM 742 N N . LEU A 1 98 ? 21.131 -5.941 -13.529 1.00 95.81 98 LEU A N 1
ATOM 743 C CA . LEU A 1 98 ? 22.151 -4.894 -13.588 1.00 95.81 98 LEU A CA 1
ATOM 744 C C . LEU A 1 98 ? 22.876 -4.996 -14.923 1.00 95.81 98 LEU A C 1
ATOM 746 O O . LEU A 1 98 ? 23.291 -6.093 -15.297 1.00 95.81 98 LEU A O 1
ATOM 750 N N . SER A 1 99 ? 23.063 -3.866 -15.599 1.00 93.56 99 SER A N 1
ATOM 751 C CA . SER A 1 99 ? 23.837 -3.784 -16.841 1.00 93.56 99 SER A CA 1
ATOM 752 C C . SER A 1 99 ? 24.839 -2.637 -16.775 1.00 93.56 99 SER A C 1
ATOM 754 O O . SER A 1 99 ? 24.483 -1.524 -16.382 1.00 93.56 99 SER A O 1
ATOM 756 N N . THR A 1 100 ? 26.083 -2.891 -17.180 1.00 88.06 100 THR A N 1
ATOM 757 C CA . THR A 1 100 ? 27.136 -1.868 -17.285 1.00 88.06 100 THR A CA 1
ATOM 758 C C . THR A 1 100 ? 27.592 -1.722 -18.732 1.00 88.06 100 THR A C 1
ATOM 760 O O . THR A 1 100 ? 27.739 -2.704 -19.458 1.00 88.06 100 THR A O 1
ATOM 763 N N . SER A 1 101 ? 27.837 -0.485 -19.157 1.00 73.62 101 SER A N 1
ATOM 764 C CA . SER A 1 101 ? 28.417 -0.179 -20.463 1.00 73.62 101 SER A CA 1
ATOM 765 C C . SER A 1 101 ? 29.735 0.559 -20.253 1.00 73.62 101 SER A C 1
ATOM 767 O O . SER A 1 101 ? 29.743 1.731 -19.886 1.00 73.62 101 SER A O 1
ATOM 769 N N . GLY A 1 102 ? 30.860 -0.130 -20.461 1.00 59.09 102 GLY A N 1
ATOM 770 C CA . GLY A 1 102 ? 32.176 0.508 -20.589 1.00 59.09 102 GLY A CA 1
ATOM 771 C C . GLY A 1 102 ? 32.653 1.323 -19.377 1.00 59.09 102 GLY A C 1
ATOM 772 O O . GLY A 1 102 ? 33.214 2.400 -19.559 1.00 59.09 102 GLY A O 1
ATOM 773 N N . GLY A 1 103 ? 32.442 0.833 -18.150 1.00 60.28 103 GLY A N 1
ATOM 774 C CA . GLY A 1 103 ? 33.001 1.437 -16.930 1.00 60.28 103 GLY A CA 1
ATOM 775 C C . GLY A 1 103 ? 32.211 2.611 -16.336 1.00 60.28 103 GLY A C 1
ATOM 776 O O . GLY A 1 103 ? 32.697 3.232 -15.392 1.00 60.28 103 GLY A O 1
ATOM 777 N N . GLY A 1 104 ? 31.018 2.909 -16.863 1.00 70.31 104 GLY A N 1
ATOM 778 C CA . GLY A 1 104 ? 30.052 3.813 -16.230 1.00 70.31 104 GLY A CA 1
ATOM 779 C C . GLY A 1 104 ? 29.294 3.170 -15.060 1.00 70.31 104 GLY A C 1
ATOM 780 O O . GLY A 1 104 ? 29.405 1.963 -14.817 1.00 70.31 104 GLY A O 1
ATOM 781 N N . ASP A 1 105 ? 28.499 3.981 -14.355 1.00 80.81 105 ASP A N 1
ATOM 782 C CA . ASP A 1 105 ? 27.619 3.495 -13.289 1.00 80.81 105 ASP A CA 1
ATOM 783 C C . ASP A 1 105 ? 26.622 2.457 -13.837 1.00 80.81 105 ASP A C 1
ATOM 785 O O . ASP A 1 105 ? 26.089 2.628 -14.940 1.00 80.81 105 ASP A O 1
ATOM 789 N N . PRO A 1 106 ? 26.370 1.356 -13.106 1.00 87.62 106 PRO A N 1
ATOM 790 C CA . PRO A 1 106 ? 25.474 0.313 -13.574 1.00 87.62 106 PRO A CA 1
ATOM 791 C C . PRO A 1 106 ? 24.036 0.831 -13.639 1.00 87.62 106 PRO A C 1
ATOM 793 O O . PRO A 1 106 ? 23.519 1.418 -12.687 1.00 87.62 106 PRO A O 1
ATOM 796 N N . THR A 1 107 ? 23.361 0.532 -14.743 1.00 92.00 107 THR A N 1
ATOM 797 C CA . THR A 1 107 ? 21.901 0.637 -14.822 1.00 92.00 107 THR A CA 1
ATOM 798 C C . THR A 1 107 ? 21.279 -0.555 -14.106 1.00 92.00 107 THR A C 1
ATOM 800 O O . THR A 1 107 ? 21.810 -1.667 -14.163 1.00 92.00 107 THR A O 1
ATOM 803 N N . CYS A 1 108 ? 20.169 -0.333 -13.409 1.00 94.81 108 CYS A N 1
ATOM 804 C CA . CYS A 1 108 ? 19.468 -1.369 -12.665 1.00 94.81 108 CYS A CA 1
ATOM 805 C C . CYS A 1 108 ? 18.002 -1.367 -13.070 1.00 94.81 108 CYS A C 1
ATOM 807 O O . CYS A 1 108 ? 17.327 -0.351 -12.931 1.00 94.81 108 CYS A O 1
ATOM 809 N N . ARG A 1 109 ? 17.510 -2.509 -13.543 1.00 96.25 109 ARG A N 1
ATOM 810 C CA . ARG A 1 109 ? 16.107 -2.707 -13.890 1.00 96.25 109 ARG A CA 1
ATOM 811 C C . ARG A 1 109 ? 15.512 -3.812 -13.040 1.00 96.25 109 ARG A C 1
ATOM 813 O O . ARG A 1 109 ? 16.108 -4.880 -12.883 1.00 96.25 109 ARG A O 1
ATOM 820 N N . LEU A 1 110 ? 14.323 -3.567 -12.513 1.00 96.69 110 LEU A N 1
ATOM 821 C CA . LEU A 1 110 ? 13.526 -4.560 -11.816 1.00 96.69 110 LEU A CA 1
ATOM 822 C C . LEU A 1 110 ? 12.449 -5.091 -12.764 1.00 96.69 110 LEU A C 1
ATOM 824 O O . LEU A 1 110 ? 11.662 -4.317 -13.302 1.00 96.69 110 LEU A O 1
ATOM 828 N N . LEU A 1 111 ? 12.396 -6.414 -12.911 1.00 96.56 111 LEU A N 1
ATOM 829 C CA . LEU A 1 111 ? 11.320 -7.135 -13.582 1.00 96.56 111 LEU A CA 1
ATOM 830 C C . LEU A 1 111 ? 10.533 -7.914 -12.528 1.00 96.56 111 LEU A C 1
ATOM 832 O O . LEU A 1 111 ? 11.075 -8.835 -11.912 1.00 96.56 111 LEU A O 1
ATOM 836 N N . TYR A 1 112 ? 9.279 -7.548 -12.287 1.00 95.19 112 TYR A N 1
ATOM 837 C CA . TYR A 1 112 ? 8.532 -8.001 -11.110 1.00 95.19 112 TYR A CA 1
ATOM 838 C C . TYR A 1 112 ? 7.069 -8.319 -11.404 1.00 95.19 112 TYR A C 1
ATOM 840 O O . TYR A 1 112 ? 6.445 -7.692 -12.251 1.00 95.19 112 TYR A O 1
ATOM 848 N N . ASP A 1 113 ? 6.503 -9.273 -10.668 1.00 92.62 113 ASP A N 1
ATOM 849 C CA . ASP A 1 113 ? 5.061 -9.509 -10.639 1.00 92.62 113 ASP A CA 1
ATOM 850 C C . ASP A 1 113 ? 4.389 -8.464 -9.718 1.00 92.62 113 ASP A C 1
ATOM 852 O O . ASP A 1 113 ? 4.686 -8.423 -8.521 1.00 92.62 113 ASP A O 1
ATOM 856 N N . PRO A 1 114 ? 3.486 -7.604 -10.219 1.00 90.38 114 PRO A N 1
ATOM 857 C CA . PRO A 1 114 ? 2.789 -6.617 -9.388 1.00 90.38 114 PRO A CA 1
ATOM 858 C C . PRO A 1 114 ? 1.803 -7.253 -8.387 1.00 90.38 114 PRO A C 1
ATOM 860 O O . PRO A 1 114 ? 1.482 -6.649 -7.363 1.00 90.38 114 PRO A O 1
ATOM 863 N N . ALA A 1 115 ? 1.342 -8.484 -8.630 1.00 85.50 115 ALA A N 1
ATOM 864 C CA . ALA A 1 115 ? 0.392 -9.207 -7.781 1.00 85.50 115 ALA A CA 1
ATOM 865 C C . ALA A 1 115 ? 1.063 -10.139 -6.749 1.00 85.50 115 ALA A C 1
ATOM 867 O O . ALA A 1 115 ? 0.377 -10.847 -5.997 1.00 85.50 115 ALA A O 1
ATOM 868 N N . SER A 1 116 ? 2.396 -10.199 -6.720 1.00 85.06 116 SER A N 1
ATOM 869 C CA . SER A 1 116 ? 3.148 -11.085 -5.831 1.00 85.06 116 SER A CA 1
ATOM 870 C C . SER A 1 116 ? 4.520 -10.512 -5.511 1.00 85.06 116 SER A C 1
ATOM 872 O O . SER A 1 116 ? 5.239 -10.085 -6.403 1.00 85.06 116 SER A O 1
ATOM 874 N N . VAL A 1 117 ? 4.957 -10.613 -4.257 1.00 87.38 117 VAL A N 1
ATOM 875 C CA . VAL A 1 117 ? 6.390 -10.471 -3.936 1.00 87.38 117 VAL A CA 1
ATOM 876 C C . VAL A 1 117 ? 7.072 -11.829 -3.838 1.00 87.38 117 VAL A C 1
ATOM 878 O O . VAL A 1 117 ? 6.432 -12.876 -3.966 1.00 87.38 117 VAL A O 1
ATOM 881 N N . GLU A 1 118 ? 8.388 -11.797 -3.638 1.00 88.44 118 GLU A N 1
ATOM 882 C CA . GLU A 1 118 ? 9.233 -12.967 -3.416 1.00 88.44 118 GLU A CA 1
ATOM 883 C C . GLU A 1 118 ? 8.571 -14.004 -2.487 1.00 88.44 118 GLU A C 1
ATOM 885 O O . GLU A 1 118 ? 8.223 -13.704 -1.344 1.00 88.44 118 GLU A O 1
ATOM 890 N N . GLY A 1 119 ? 8.421 -15.238 -2.979 1.00 86.06 119 GLY A N 1
ATOM 891 C CA . GLY A 1 119 ? 7.921 -16.384 -2.218 1.00 86.06 119 GLY A CA 1
ATOM 892 C C . GLY A 1 119 ? 6.397 -16.483 -2.088 1.00 86.06 119 GLY A C 1
ATOM 893 O O . GLY A 1 119 ? 5.894 -17.561 -1.768 1.00 86.06 119 GLY A O 1
ATOM 894 N N . GLU A 1 120 ? 5.635 -15.411 -2.346 1.00 86.94 120 GLU A N 1
ATOM 895 C CA . GLU A 1 120 ? 4.166 -15.456 -2.271 1.00 86.94 120 GLU A CA 1
ATOM 896 C C . GLU A 1 120 ? 3.568 -16.347 -3.372 1.00 86.94 120 GLU A C 1
ATOM 898 O O . GLU A 1 120 ? 2.609 -17.085 -3.120 1.00 86.94 120 GLU A O 1
ATOM 903 N N . TRP A 1 121 ? 4.137 -16.319 -4.581 1.00 89.69 121 TRP A N 1
ATOM 904 C CA . TRP A 1 121 ? 3.671 -17.152 -5.688 1.00 89.69 121 TRP A CA 1
ATOM 905 C C . TRP A 1 121 ? 3.847 -18.635 -5.353 1.00 89.69 121 TRP A C 1
ATOM 907 O O . TRP A 1 121 ? 2.899 -19.413 -5.460 1.00 89.69 121 TRP A O 1
ATOM 917 N N . GLU A 1 122 ? 5.028 -19.022 -4.876 1.00 88.88 122 GLU A N 1
ATOM 918 C CA . GLU A 1 122 ? 5.345 -20.383 -4.448 1.00 88.88 122 GLU A CA 1
ATOM 919 C C . GLU A 1 122 ? 4.476 -20.818 -3.260 1.00 88.88 122 GLU A C 1
ATOM 921 O O . GLU A 1 122 ? 3.984 -21.942 -3.233 1.00 88.88 122 GLU A O 1
ATOM 926 N N . ALA A 1 123 ? 4.194 -19.930 -2.302 1.00 83.69 123 ALA A N 1
ATOM 927 C CA . ALA A 1 123 ? 3.318 -20.250 -1.173 1.00 83.69 123 ALA A CA 1
ATOM 928 C C . ALA A 1 123 ? 1.880 -20.603 -1.609 1.00 83.69 123 ALA A C 1
ATOM 930 O O . ALA A 1 123 ? 1.239 -21.459 -0.990 1.00 83.69 123 ALA A O 1
ATOM 931 N N . ARG A 1 124 ? 1.376 -19.985 -2.690 1.00 85.38 124 ARG A N 1
ATOM 932 C CA . ARG A 1 124 ? 0.056 -20.288 -3.282 1.00 85.38 124 ARG A CA 1
ATOM 933 C C . ARG A 1 124 ? 0.053 -21.592 -4.090 1.00 85.38 124 ARG A C 1
ATOM 935 O O . ARG A 1 124 ? -1.002 -22.206 -4.242 1.00 85.38 124 ARG A O 1
ATOM 942 N N . HIS A 1 125 ? 1.211 -22.046 -4.566 1.00 86.44 125 HIS A N 1
ATOM 943 C CA . HIS A 1 125 ? 1.361 -23.246 -5.389 1.00 86.44 125 HIS A CA 1
ATOM 944 C C . HIS A 1 125 ? 2.182 -24.291 -4.632 1.00 86.44 125 HIS A C 1
ATOM 946 O O . HIS A 1 125 ? 3.402 -24.307 -4.698 1.00 86.44 125 HIS A O 1
ATOM 952 N N . ARG A 1 126 ? 1.521 -25.191 -3.897 1.00 79.00 126 ARG A N 1
ATOM 953 C CA . ARG A 1 126 ? 2.221 -26.187 -3.066 1.00 79.00 126 ARG A CA 1
ATOM 954 C C . ARG A 1 126 ? 3.167 -27.065 -3.892 1.00 79.00 126 ARG A C 1
ATOM 956 O O . ARG A 1 126 ? 2.767 -27.638 -4.900 1.00 79.00 126 ARG A O 1
ATOM 963 N N . GLY A 1 127 ? 4.390 -27.238 -3.401 1.00 82.06 127 GLY A N 1
ATOM 964 C CA . GLY A 1 127 ? 5.401 -28.104 -4.001 1.00 82.06 127 GLY A CA 1
ATOM 965 C C . GLY A 1 127 ? 6.799 -27.518 -3.845 1.00 82.06 127 GLY A C 1
ATOM 966 O O . GLY A 1 127 ? 6.963 -26.399 -3.373 1.00 82.06 127 GLY A O 1
ATOM 967 N N . GLN A 1 128 ? 7.812 -28.295 -4.210 1.00 83.00 128 GLN A N 1
ATOM 968 C CA . GLN A 1 128 ? 9.175 -27.804 -4.381 1.00 83.00 128 GLN A CA 1
ATOM 969 C C . GLN A 1 128 ? 9.733 -28.402 -5.665 1.00 83.00 128 GLN A C 1
ATOM 971 O O . GLN A 1 128 ? 9.550 -29.591 -5.933 1.00 83.00 128 GLN A O 1
ATOM 976 N N . VAL A 1 129 ? 10.423 -27.580 -6.449 1.00 87.50 129 VAL A N 1
ATOM 977 C CA . VAL A 1 129 ? 11.071 -28.002 -7.690 1.00 87.50 129 VAL A CA 1
ATOM 978 C C . VAL A 1 129 ? 12.523 -27.546 -7.707 1.00 87.50 129 VAL A C 1
ATOM 980 O O . VAL A 1 129 ? 12.859 -26.435 -7.309 1.00 87.50 129 VAL A O 1
ATOM 983 N N . MET A 1 130 ? 13.403 -28.413 -8.192 1.00 87.69 130 MET A N 1
ATOM 984 C CA . MET A 1 130 ? 14.778 -28.072 -8.543 1.00 87.69 130 MET A CA 1
ATOM 985 C C . MET A 1 130 ? 14.864 -27.714 -10.030 1.00 87.69 130 MET A C 1
ATOM 987 O O . MET A 1 130 ? 14.261 -28.368 -10.880 1.00 87.69 130 MET A O 1
ATOM 991 N N . GLY A 1 131 ? 15.685 -26.719 -10.363 1.00 89.81 131 GLY A N 1
ATOM 992 C CA . GLY A 1 131 ? 15.939 -26.333 -11.755 1.00 89.81 131 GLY A CA 1
ATOM 993 C C . GLY A 1 131 ? 15.394 -24.966 -12.164 1.00 89.81 131 GLY A C 1
ATOM 994 O O . GLY A 1 131 ? 15.574 -24.599 -13.320 1.00 89.81 131 GLY A O 1
ATOM 995 N N . ALA A 1 132 ? 14.829 -24.182 -11.239 1.00 90.31 132 ALA A N 1
ATOM 996 C CA . ALA A 1 132 ? 14.423 -22.791 -11.481 1.00 90.31 132 ALA A CA 1
ATOM 997 C C . ALA A 1 132 ? 15.549 -21.958 -12.123 1.00 90.31 132 ALA A C 1
ATOM 999 O O . ALA A 1 132 ? 15.403 -21.423 -13.218 1.00 90.31 132 ALA A O 1
ATOM 1000 N N . THR A 1 133 ? 16.747 -21.965 -11.528 1.00 92.31 133 THR A N 1
ATOM 1001 C CA . THR A 1 133 ? 17.906 -21.262 -12.101 1.00 92.31 133 THR A CA 1
ATOM 1002 C C . THR A 1 133 ? 18.312 -21.823 -13.466 1.00 92.31 133 THR A C 1
ATOM 1004 O O . THR A 1 133 ? 18.822 -21.087 -14.295 1.00 92.31 133 THR A O 1
ATOM 1007 N N . SER A 1 134 ? 18.091 -23.116 -13.737 1.00 93.56 134 SER A N 1
ATOM 1008 C CA . SER A 1 134 ? 18.347 -23.680 -15.072 1.00 93.56 134 SER A CA 1
ATOM 1009 C C . SER A 1 134 ? 17.347 -23.168 -16.110 1.00 93.56 134 SER A C 1
ATOM 1011 O O . SER A 1 134 ? 17.754 -22.915 -17.240 1.00 93.56 134 SER A O 1
ATOM 1013 N N . CYS A 1 135 ? 16.079 -22.973 -15.735 1.00 95.50 135 CYS A N 1
ATOM 1014 C CA . CYS A 1 135 ? 15.071 -22.337 -16.588 1.00 95.50 135 CYS A CA 1
ATOM 1015 C C . CYS A 1 135 ? 15.489 -20.904 -16.934 1.00 95.50 135 CYS A C 1
ATOM 1017 O O . CYS A 1 135 ? 15.587 -20.569 -18.111 1.00 95.50 135 CYS A O 1
ATOM 1019 N N . MET A 1 136 ? 15.846 -20.114 -15.915 1.00 96.19 136 MET A N 1
ATOM 1020 C CA . MET A 1 136 ? 16.335 -18.741 -16.077 1.00 96.19 136 MET A CA 1
ATOM 1021 C C . MET A 1 136 ? 17.577 -18.672 -16.975 1.00 96.19 136 MET A C 1
ATOM 1023 O O . MET A 1 136 ? 17.589 -17.956 -17.970 1.00 96.19 136 MET A O 1
ATOM 1027 N N . THR A 1 137 ? 18.614 -19.465 -16.682 1.00 96.94 137 THR A N 1
ATOM 1028 C CA . THR A 1 137 ? 19.834 -19.492 -17.502 1.00 96.94 137 THR A CA 1
ATOM 1029 C C . THR A 1 137 ? 19.542 -19.900 -18.946 1.00 96.94 137 THR A C 1
ATOM 1031 O O . THR A 1 137 ? 20.108 -19.312 -19.858 1.00 96.94 137 THR A O 1
ATOM 1034 N N . THR A 1 138 ? 18.661 -20.879 -19.173 1.00 95.94 138 THR A N 1
ATOM 1035 C CA . THR A 1 138 ? 18.311 -21.328 -20.532 1.00 95.94 138 THR A CA 1
ATOM 1036 C C . THR A 1 138 ? 17.616 -20.222 -21.322 1.00 95.94 138 THR A C 1
ATOM 1038 O O . THR A 1 138 ? 17.960 -20.003 -22.480 1.00 95.94 138 THR A O 1
ATOM 1041 N N . ALA A 1 139 ? 16.685 -19.499 -20.696 1.00 95.88 139 ALA A N 1
ATOM 1042 C CA . ALA A 1 139 ? 15.980 -18.393 -21.333 1.00 95.88 139 ALA A CA 1
ATOM 1043 C C . ALA A 1 139 ? 16.922 -17.224 -21.677 1.00 95.88 139 ALA A C 1
ATOM 1045 O O . ALA A 1 139 ? 16.867 -16.701 -22.783 1.00 95.88 139 ALA A O 1
ATOM 1046 N N . LEU A 1 140 ? 17.862 -16.881 -20.791 1.00 96.81 140 LEU A N 1
ATOM 1047 C CA . LEU A 1 140 ? 18.882 -15.861 -21.072 1.00 96.81 140 LEU A CA 1
ATOM 1048 C C . LEU A 1 140 ? 19.829 -16.283 -22.204 1.00 96.81 140 LEU A C 1
ATOM 1050 O O . LEU A 1 140 ? 20.118 -15.497 -23.101 1.00 96.81 140 LEU A O 1
ATOM 1054 N N . VAL A 1 141 ? 20.292 -17.538 -22.192 1.00 96.62 141 VAL A N 1
ATOM 1055 C CA . VAL A 1 141 ? 21.149 -18.085 -23.258 1.00 96.62 141 VAL A CA 1
ATOM 1056 C C . VAL A 1 141 ? 20.427 -18.084 -24.604 1.00 96.62 141 VAL A C 1
ATOM 1058 O O . VAL A 1 141 ? 21.063 -17.823 -25.620 1.00 96.62 141 VAL A O 1
ATOM 1061 N N . ARG A 1 142 ? 19.113 -18.337 -24.633 1.00 95.06 142 ARG A N 1
ATOM 1062 C CA . ARG A 1 142 ? 18.312 -18.237 -25.859 1.00 95.06 142 ARG A CA 1
ATOM 1063 C C . ARG A 1 142 ? 18.390 -16.834 -26.457 1.00 95.06 142 ARG A C 1
ATOM 1065 O O . ARG A 1 142 ? 18.703 -16.732 -27.635 1.00 95.06 142 ARG A O 1
ATOM 1072 N N . GLU A 1 143 ? 18.172 -15.781 -25.674 1.00 94.62 143 GLU A N 1
ATOM 1073 C CA . GLU A 1 143 ? 18.221 -14.407 -26.200 1.00 94.62 143 GLU A CA 1
ATOM 1074 C C . GLU A 1 143 ? 19.640 -14.008 -26.643 1.00 94.62 143 GLU A C 1
ATOM 1076 O O . GLU A 1 143 ? 19.796 -13.415 -27.706 1.00 94.62 143 GLU A O 1
ATOM 1081 N N . LEU A 1 144 ? 20.682 -14.452 -25.926 1.00 94.31 144 LEU A N 1
ATOM 1082 C CA . LEU A 1 144 ? 22.086 -14.279 -26.339 1.00 94.31 144 LEU A CA 1
ATOM 1083 C C . LEU A 1 144 ? 22.426 -14.973 -27.668 1.00 94.31 144 LEU A C 1
ATOM 1085 O O . LEU A 1 144 ? 23.318 -14.530 -28.385 1.00 94.31 144 LEU A O 1
ATOM 1089 N N . LEU A 1 145 ? 21.760 -16.088 -27.984 1.00 93.81 145 LEU A N 1
ATOM 1090 C CA . LEU A 1 145 ? 21.935 -16.803 -29.252 1.00 93.81 145 LEU A CA 1
ATOM 1091 C C . LEU A 1 145 ? 21.105 -16.199 -30.390 1.00 93.81 145 LEU A C 1
ATOM 1093 O O . LEU A 1 145 ? 21.484 -16.358 -31.550 1.00 93.81 145 LEU A O 1
ATOM 1097 N N . LEU A 1 146 ? 19.974 -15.563 -30.072 1.00 93.06 146 LEU A N 1
ATOM 1098 C CA . LEU A 1 146 ? 19.099 -14.920 -31.051 1.00 93.06 146 LEU A CA 1
ATOM 1099 C C . LEU A 1 146 ? 19.701 -13.612 -31.570 1.00 93.06 146 LEU A C 1
ATOM 1101 O O . LEU A 1 146 ? 19.691 -13.395 -32.780 1.00 93.06 146 LEU A O 1
ATOM 1105 N N . ASP A 1 147 ? 20.248 -12.786 -30.677 1.00 92.12 147 ASP A N 1
ATOM 1106 C CA . ASP A 1 147 ? 20.959 -11.556 -31.030 1.00 92.12 147 ASP A CA 1
ATOM 1107 C C . ASP A 1 147 ? 22.210 -11.380 -30.147 1.00 92.12 147 ASP A C 1
ATOM 1109 O O . ASP A 1 147 ? 22.130 -10.840 -29.042 1.00 92.12 147 ASP A O 1
ATOM 1113 N N . PRO A 1 148 ? 23.384 -11.854 -30.604 1.00 89.94 148 PRO A N 1
ATOM 1114 C CA . PRO A 1 148 ? 24.628 -11.710 -29.854 1.00 89.94 148 PRO A CA 1
ATOM 1115 C C . PRO A 1 148 ? 25.132 -10.267 -29.724 1.00 89.94 148 PRO A C 1
ATOM 1117 O O . PRO A 1 148 ? 25.954 -10.014 -28.850 1.00 89.94 148 PRO A O 1
ATOM 1120 N N . GLU A 1 149 ? 24.704 -9.334 -30.575 1.00 88.00 149 GLU A N 1
ATOM 1121 C CA . GLU A 1 149 ? 25.185 -7.945 -30.529 1.00 88.00 149 GLU A CA 1
ATOM 1122 C C . GLU A 1 149 ? 24.317 -7.091 -29.595 1.00 88.00 149 GLU A C 1
ATOM 1124 O O . GLU A 1 149 ? 24.831 -6.216 -28.898 1.00 88.00 149 GLU A O 1
ATOM 1129 N N . ALA A 1 150 ? 23.011 -7.368 -29.541 1.00 88.44 150 ALA A N 1
ATOM 1130 C CA . ALA A 1 150 ? 22.050 -6.649 -28.707 1.00 88.44 150 ALA A CA 1
ATOM 1131 C C . ALA A 1 150 ? 21.025 -7.603 -28.052 1.00 88.44 150 ALA A C 1
ATOM 1133 O O . ALA A 1 150 ? 19.840 -7.578 -28.394 1.00 88.44 150 ALA A O 1
ATOM 1134 N N . PRO A 1 151 ? 21.446 -8.448 -27.093 1.00 92.25 151 PRO A N 1
ATOM 1135 C CA . PRO A 1 151 ? 20.564 -9.442 -26.492 1.00 92.25 151 PRO A CA 1
ATOM 1136 C C . PRO A 1 151 ? 19.460 -8.804 -25.638 1.00 92.25 151 PRO A C 1
ATOM 1138 O O . PRO A 1 151 ? 19.730 -8.016 -24.728 1.00 92.25 151 PRO A O 1
ATOM 1141 N N . ASP A 1 152 ? 18.210 -9.221 -25.851 1.00 93.75 152 ASP A N 1
ATOM 1142 C CA . ASP A 1 152 ? 17.071 -8.813 -25.021 1.00 93.75 152 ASP A CA 1
ATOM 1143 C C . ASP A 1 152 ? 16.990 -9.660 -23.740 1.00 93.75 152 ASP A C 1
ATOM 1145 O O . ASP A 1 152 ? 16.206 -10.603 -23.601 1.00 93.75 152 ASP A O 1
ATOM 1149 N N . LEU A 1 153 ? 17.842 -9.334 -22.768 1.00 95.19 153 LEU A N 1
ATOM 1150 C CA . LEU A 1 153 ? 17.861 -10.040 -21.485 1.00 95.19 153 LEU A CA 1
ATOM 1151 C C . LEU A 1 153 ? 16.588 -9.812 -20.658 1.00 95.19 153 LEU A C 1
ATOM 1153 O O . LEU A 1 153 ? 16.265 -10.661 -19.827 1.00 95.19 153 LEU A O 1
ATOM 1157 N N . GLY A 1 154 ? 15.851 -8.720 -20.894 1.00 94.69 154 GLY A N 1
ATOM 1158 C CA . GLY A 1 154 ? 14.554 -8.476 -20.262 1.00 94.69 154 GLY A CA 1
ATOM 1159 C C . GLY A 1 154 ? 13.557 -9.561 -20.659 1.00 94.69 154 GLY A C 1
ATOM 1160 O O . GLY A 1 154 ? 13.055 -10.295 -19.804 1.00 94.69 154 GLY A O 1
ATOM 1161 N N . ARG A 1 155 ? 13.379 -9.782 -21.966 1.00 93.75 155 ARG A N 1
ATOM 1162 C CA . ARG A 1 155 ? 12.574 -10.892 -22.500 1.00 93.75 155 ARG A CA 1
ATOM 1163 C C . ARG A 1 155 ? 13.056 -12.257 -22.008 1.00 93.75 155 ARG A C 1
ATOM 1165 O O . ARG A 1 155 ? 12.233 -13.111 -21.672 1.00 93.75 155 ARG A O 1
ATOM 1172 N N . GLY A 1 156 ? 14.371 -12.456 -21.915 1.00 95.44 156 GLY A N 1
ATOM 1173 C CA . GLY A 1 156 ? 14.960 -13.672 -21.347 1.00 95.44 156 GLY A CA 1
ATOM 1174 C C . GLY A 1 156 ? 14.537 -13.914 -19.892 1.00 95.44 156 GLY A C 1
ATOM 1175 O O . GLY A 1 156 ? 14.236 -15.047 -19.514 1.00 95.44 156 GLY A O 1
ATOM 1176 N N . ILE A 1 157 ? 14.443 -12.861 -19.078 1.00 96.38 157 ILE A N 1
ATOM 1177 C CA . ILE A 1 157 ? 13.957 -12.937 -17.693 1.00 96.38 157 ILE A CA 1
ATOM 1178 C C . ILE A 1 157 ? 12.466 -13.284 -17.641 1.00 96.38 157 ILE A C 1
ATOM 1180 O O . ILE A 1 157 ? 12.100 -14.188 -16.885 1.00 96.38 157 ILE A O 1
ATOM 1184 N N . HIS A 1 158 ? 11.618 -12.638 -18.453 1.00 95.12 158 HIS A N 1
ATOM 1185 C CA . HIS A 1 158 ? 10.184 -12.973 -18.547 1.00 95.12 158 HIS A CA 1
ATOM 1186 C C . HIS A 1 158 ? 9.983 -14.457 -18.861 1.00 95.12 158 HIS A C 1
ATOM 1188 O O . HIS A 1 158 ? 9.337 -15.181 -18.099 1.00 95.12 158 HIS A O 1
ATOM 1194 N N . ALA A 1 159 ? 10.623 -14.938 -19.930 1.00 95.00 159 ALA A N 1
ATOM 1195 C CA . ALA A 1 159 ? 10.562 -16.339 -20.330 1.00 95.00 159 ALA A CA 1
ATOM 1196 C C . ALA A 1 159 ? 11.127 -17.273 -19.245 1.00 95.00 159 ALA A C 1
ATOM 1198 O O . ALA A 1 159 ? 10.593 -18.358 -19.017 1.00 95.00 159 ALA A O 1
ATOM 1199 N N . GLY A 1 160 ? 12.181 -16.855 -18.538 1.00 95.44 160 GLY A N 1
ATOM 1200 C CA . GLY A 1 160 ? 12.779 -17.601 -17.432 1.00 95.44 160 GLY A CA 1
ATOM 1201 C C . GLY A 1 160 ? 11.848 -17.765 -16.226 1.00 95.44 160 GLY A C 1
ATOM 1202 O O . GLY A 1 160 ? 11.804 -18.847 -15.626 1.00 95.44 160 GLY A O 1
ATOM 1203 N N . VAL A 1 161 ? 11.081 -16.729 -15.878 1.00 94.69 161 VAL A N 1
ATOM 1204 C CA . VAL A 1 161 ? 10.077 -16.790 -14.805 1.00 94.69 161 VAL A CA 1
ATOM 1205 C C . VAL A 1 161 ? 8.894 -17.663 -15.216 1.00 94.69 161 VAL A C 1
ATOM 1207 O O . VAL A 1 161 ? 8.525 -18.559 -14.455 1.00 94.69 161 VAL A O 1
ATOM 1210 N N . GLU A 1 162 ? 8.353 -17.501 -16.424 1.00 94.38 162 GLU A N 1
ATOM 1211 C CA . GLU A 1 162 ? 7.246 -18.340 -16.910 1.00 94.38 162 GLU A CA 1
ATOM 1212 C C . GLU A 1 162 ? 7.643 -19.814 -17.040 1.00 94.38 162 GLU A C 1
ATOM 1214 O O . GLU A 1 162 ? 6.911 -20.704 -16.604 1.00 94.38 162 GLU A O 1
ATOM 1219 N N . ALA A 1 163 ? 8.858 -20.092 -17.511 1.00 94.88 163 ALA A N 1
ATOM 1220 C CA . ALA A 1 163 ? 9.445 -21.426 -17.497 1.00 94.88 163 ALA A CA 1
ATOM 1221 C C . ALA A 1 163 ? 9.522 -22.025 -16.087 1.00 94.88 163 ALA A C 1
ATOM 1223 O O . ALA A 1 163 ? 9.208 -23.200 -15.882 1.00 94.88 163 ALA A O 1
ATOM 1224 N N . THR A 1 164 ? 9.923 -21.218 -15.103 1.00 93.69 164 THR A N 1
ATOM 1225 C CA . THR A 1 164 ? 10.012 -21.647 -13.702 1.00 93.69 164 THR A CA 1
ATOM 1226 C C . THR A 1 164 ? 8.624 -21.932 -13.125 1.00 93.69 164 THR A C 1
ATOM 1228 O O . THR A 1 164 ? 8.425 -22.958 -12.473 1.00 93.69 164 THR A O 1
ATOM 1231 N N . ARG A 1 165 ? 7.633 -21.087 -13.428 1.00 93.31 165 ARG A N 1
ATOM 1232 C CA . ARG A 1 165 ? 6.228 -21.299 -13.050 1.00 93.31 165 ARG A CA 1
ATOM 1233 C C . ARG A 1 165 ? 5.665 -22.563 -13.690 1.00 93.31 165 ARG A C 1
ATOM 1235 O O . ARG A 1 165 ? 5.001 -23.346 -13.012 1.00 93.31 165 ARG A O 1
ATOM 1242 N N . ALA A 1 166 ? 5.955 -22.801 -14.966 1.00 93.25 166 ALA A N 1
ATOM 1243 C CA . ALA A 1 166 ? 5.552 -24.013 -15.669 1.00 93.25 166 ALA A CA 1
ATOM 1244 C C . ALA A 1 166 ? 6.192 -25.262 -15.051 1.00 93.25 166 ALA A C 1
ATOM 1246 O O . ALA A 1 166 ? 5.481 -26.235 -14.796 1.00 93.25 166 ALA A O 1
ATOM 1247 N N . LEU A 1 167 ? 7.489 -25.225 -14.733 1.00 93.44 167 LEU A N 1
ATOM 1248 C CA . LEU A 1 167 ? 8.163 -26.302 -14.004 1.00 93.44 167 LEU A CA 1
ATOM 1249 C C . LEU A 1 167 ? 7.467 -26.582 -12.664 1.00 93.44 167 LEU A C 1
ATOM 1251 O O . LEU A 1 167 ? 7.210 -27.737 -12.335 1.00 93.44 167 LEU A O 1
ATOM 1255 N N . HIS A 1 168 ? 7.113 -25.536 -11.916 1.00 92.81 168 HIS A N 1
ATOM 1256 C CA . HIS A 1 168 ? 6.453 -25.678 -10.621 1.00 92.81 168 HIS A CA 1
ATOM 1257 C C . HIS A 1 168 ? 5.035 -26.264 -10.725 1.00 92.81 168 HIS A C 1
ATOM 1259 O O . HIS A 1 168 ? 4.659 -27.101 -9.905 1.00 92.81 168 HIS A O 1
ATOM 1265 N N . ARG A 1 169 ? 4.236 -25.842 -11.714 1.00 91.62 169 ARG A N 1
ATOM 1266 C CA . ARG A 1 169 ? 2.858 -26.338 -11.906 1.00 91.62 169 ARG A CA 1
ATOM 1267 C C . ARG A 1 169 ? 2.817 -27.783 -12.398 1.00 91.62 169 ARG A C 1
ATOM 1269 O O . ARG A 1 169 ? 1.945 -28.535 -11.979 1.00 91.62 169 ARG A O 1
ATOM 1276 N N . ASN A 1 170 ? 3.730 -28.154 -13.295 1.00 90.44 170 ASN A N 1
ATOM 1277 C CA . ASN A 1 170 ? 3.729 -29.479 -13.920 1.00 90.44 170 ASN A CA 1
ATOM 1278 C C . ASN A 1 170 ? 4.491 -30.527 -13.094 1.00 90.44 170 ASN A C 1
ATOM 1280 O O . ASN A 1 170 ? 4.206 -31.717 -13.212 1.00 90.44 170 ASN A O 1
ATOM 1284 N N . GLY A 1 171 ? 5.438 -30.105 -12.250 1.00 90.06 171 GLY A N 1
ATOM 1285 C CA . GLY A 1 171 ? 6.319 -31.021 -11.532 1.00 90.06 171 GLY A CA 1
ATOM 1286 C C . GLY A 1 171 ? 7.237 -31.802 -12.480 1.00 90.06 171 GLY A C 1
ATOM 1287 O O . GLY A 1 171 ? 7.475 -31.399 -13.615 1.00 90.06 171 GLY A O 1
ATOM 1288 N N . TYR A 1 172 ? 7.781 -32.921 -12.004 1.00 88.94 172 TYR A N 1
ATOM 1289 C CA . TYR A 1 172 ? 8.594 -33.817 -12.831 1.00 88.94 172 TYR A CA 1
ATOM 1290 C C . TYR A 1 172 ? 7.730 -34.886 -13.500 1.00 88.94 172 TYR A C 1
ATOM 1292 O O . TYR A 1 172 ? 6.803 -35.418 -12.891 1.00 88.94 172 TYR A O 1
ATOM 1300 N N . GLU A 1 173 ? 8.071 -35.240 -14.734 1.00 84.25 173 GLU A N 1
ATOM 1301 C CA . GLU A 1 173 ? 7.416 -36.320 -15.470 1.00 84.25 173 GLU A CA 1
ATOM 1302 C C . GLU A 1 173 ? 7.853 -37.674 -14.898 1.00 84.25 173 GLU A C 1
ATOM 1304 O O . GLU A 1 173 ? 9.036 -37.892 -14.649 1.00 84.25 173 GLU A O 1
ATOM 1309 N N . ALA A 1 174 ? 6.925 -38.608 -14.691 1.00 78.31 174 ALA A N 1
ATOM 1310 C CA . ALA A 1 174 ? 7.281 -39.974 -14.314 1.00 78.31 174 ALA A CA 1
ATOM 1311 C C . ALA A 1 174 ? 7.572 -40.794 -15.577 1.00 78.31 174 ALA A C 1
ATOM 1313 O O . ALA A 1 174 ? 6.668 -41.059 -16.373 1.00 78.31 174 ALA A O 1
ATOM 1314 N N . THR A 1 175 ? 8.817 -41.222 -15.768 1.00 66.31 175 THR A N 1
ATOM 1315 C CA . THR A 1 175 ? 9.203 -42.066 -16.900 1.00 66.31 175 THR A CA 1
ATOM 1316 C C . THR A 1 175 ? 9.233 -43.540 -16.483 1.00 66.31 175 THR A C 1
ATOM 1318 O O . THR A 1 175 ? 10.143 -43.991 -15.800 1.00 66.31 175 THR A O 1
ATOM 1321 N N . GLY A 1 176 ? 8.234 -44.313 -16.925 1.00 63.66 176 GLY A N 1
ATOM 1322 C CA . GLY A 1 176 ? 8.250 -45.784 -16.904 1.00 63.66 176 GLY A CA 1
ATOM 1323 C C . GLY A 1 176 ? 7.392 -46.475 -15.821 1.00 63.66 176 GLY A C 1
ATOM 1324 O O . GLY A 1 176 ? 7.168 -45.930 -14.739 1.00 63.66 176 GLY A O 1
ATOM 1325 N N . PRO A 1 177 ? 6.892 -47.702 -16.084 1.00 56.97 177 PRO A N 1
ATOM 1326 C CA . PRO A 1 177 ? 6.155 -48.490 -15.100 1.00 56.97 177 PRO A CA 1
ATOM 1327 C C . PRO A 1 177 ? 7.117 -49.188 -14.123 1.00 56.97 177 PRO A C 1
ATOM 1329 O O . PRO A 1 177 ? 7.875 -50.076 -14.504 1.00 56.97 177 PRO A O 1
ATOM 1332 N N . GLY A 1 178 ? 7.061 -48.817 -12.841 1.00 64.62 178 GLY A N 1
ATOM 1333 C CA . GLY A 1 178 ? 7.635 -49.606 -11.738 1.00 64.62 178 GLY A CA 1
ATOM 1334 C C . GLY A 1 178 ? 8.901 -49.053 -11.074 1.00 64.62 178 GLY A C 1
ATOM 1335 O O . GLY A 1 178 ? 9.239 -49.496 -9.977 1.00 64.62 178 GLY A O 1
ATOM 1336 N N . ARG A 1 179 ? 9.565 -48.049 -11.657 1.00 62.00 179 ARG A N 1
ATOM 1337 C CA . ARG A 1 179 ? 10.632 -47.275 -11.000 1.00 62.00 179 ARG A CA 1
ATOM 1338 C C . ARG A 1 179 ? 10.375 -45.799 -11.294 1.00 62.00 179 ARG A C 1
ATOM 1340 O O . ARG A 1 179 ? 10.271 -45.438 -12.456 1.00 62.00 179 ARG A O 1
ATOM 1347 N N . LEU A 1 180 ? 10.206 -44.974 -10.257 1.00 67.19 180 LEU A N 1
ATOM 1348 C CA . LEU A 1 180 ? 10.030 -43.522 -10.396 1.00 67.19 180 LEU A CA 1
ATOM 1349 C C . LEU A 1 180 ? 11.331 -42.910 -10.934 1.00 67.19 180 LEU A C 1
ATOM 1351 O O . LEU A 1 180 ? 12.182 -42.464 -10.168 1.00 67.19 180 LEU A O 1
ATOM 1355 N N . GLU A 1 181 ? 11.516 -42.936 -12.248 1.00 75.81 181 GLU A N 1
ATOM 1356 C CA . GLU A 1 181 ? 12.477 -42.070 -12.916 1.00 75.81 181 GLU A CA 1
ATOM 1357 C C . GLU A 1 181 ? 11.791 -40.721 -13.142 1.00 75.81 181 GLU A C 1
ATOM 1359 O O . GLU A 1 181 ? 10.708 -40.646 -13.720 1.00 75.81 181 GLU A O 1
ATOM 1364 N N . LEU A 1 182 ? 12.387 -39.664 -12.593 1.00 82.31 182 LEU A N 1
ATOM 1365 C CA . LEU A 1 182 ? 11.873 -38.305 -12.706 1.00 82.31 182 LEU A CA 1
ATOM 1366 C C . LEU A 1 182 ? 12.516 -37.633 -13.925 1.00 82.31 182 LEU A C 1
ATOM 1368 O O . LEU A 1 182 ? 13.720 -37.376 -13.943 1.00 82.31 182 LEU A O 1
ATOM 1372 N N . GLY A 1 183 ? 11.707 -37.350 -14.939 1.00 85.50 183 GLY A N 1
ATOM 1373 C CA . GLY A 1 183 ? 12.055 -36.571 -16.118 1.00 85.50 183 GLY A CA 1
ATOM 1374 C C . GLY A 1 183 ? 11.814 -35.077 -15.900 1.00 85.50 183 GLY A C 1
ATOM 1375 O O . GLY A 1 183 ? 10.827 -34.663 -15.293 1.00 85.50 183 GLY A O 1
ATOM 1376 N N . PHE A 1 184 ? 12.719 -34.240 -16.409 1.00 89.69 184 PHE A N 1
ATOM 1377 C CA . PHE A 1 184 ? 12.482 -32.798 -16.466 1.00 89.69 184 PHE A CA 1
ATOM 1378 C C . PHE A 1 184 ? 11.405 -32.500 -17.525 1.00 89.69 184 PHE A C 1
ATOM 1380 O O . PHE A 1 184 ? 11.575 -32.970 -18.654 1.00 89.69 184 PHE A O 1
ATOM 1387 N N . PRO A 1 185 ? 10.360 -31.704 -17.222 1.00 91.75 185 PRO A N 1
ATOM 1388 C CA . PRO A 1 185 ? 9.218 -31.470 -18.112 1.00 91.75 185 PRO A CA 1
ATOM 1389 C C . PRO A 1 185 ? 9.565 -30.518 -19.269 1.00 91.75 185 PRO A C 1
ATOM 1391 O O . PRO A 1 185 ? 9.093 -29.383 -19.351 1.00 91.75 185 PRO A O 1
ATOM 1394 N N . ARG A 1 186 ? 10.454 -30.956 -20.167 1.00 91.56 186 ARG A N 1
ATOM 1395 C CA . ARG A 1 186 ? 11.066 -30.108 -21.204 1.00 91.56 186 ARG A CA 1
ATOM 1396 C C . ARG A 1 186 ? 10.026 -29.469 -22.116 1.00 91.56 186 ARG A C 1
ATOM 1398 O O . ARG A 1 186 ? 10.132 -28.281 -22.388 1.00 91.56 186 ARG A O 1
ATOM 1405 N N . ALA A 1 187 ? 9.039 -30.239 -22.570 1.00 92.00 187 ALA A N 1
ATOM 1406 C CA . ALA A 1 187 ? 8.024 -29.744 -23.495 1.00 92.00 187 ALA A CA 1
ATOM 1407 C C . ALA A 1 187 ? 7.182 -28.622 -22.866 1.00 92.00 187 ALA A C 1
ATOM 1409 O O . ALA A 1 187 ? 7.014 -27.570 -23.478 1.00 92.00 187 ALA A O 1
ATOM 1410 N N . ALA A 1 188 ? 6.722 -28.811 -21.624 1.00 92.38 188 ALA A N 1
ATOM 1411 C CA . ALA A 1 188 ? 5.938 -27.807 -20.906 1.00 92.38 188 ALA A CA 1
ATOM 1412 C C . ALA A 1 188 ? 6.753 -26.537 -20.612 1.00 92.38 188 ALA A C 1
ATOM 1414 O O . ALA A 1 188 ? 6.256 -25.428 -20.793 1.00 92.38 188 ALA A O 1
ATOM 1415 N N . VAL A 1 189 ? 8.015 -26.695 -20.202 1.00 94.19 189 VAL A N 1
ATOM 1416 C CA . VAL A 1 189 ? 8.913 -25.570 -19.904 1.00 94.19 189 VAL A CA 1
ATOM 1417 C C . VAL A 1 189 ? 9.238 -24.760 -21.160 1.00 94.19 189 VAL A C 1
ATOM 1419 O O . VAL A 1 189 ? 9.133 -23.539 -21.125 1.00 94.19 189 VAL A O 1
ATOM 1422 N N . LEU A 1 190 ? 9.583 -25.413 -22.274 1.00 93.25 190 LEU A N 1
ATOM 1423 C CA . LEU A 1 190 ? 9.873 -24.723 -23.537 1.00 93.25 190 LEU A CA 1
ATOM 1424 C C . LEU A 1 190 ? 8.627 -24.032 -24.101 1.00 93.25 190 LEU A C 1
ATOM 1426 O O . LEU A 1 190 ? 8.701 -22.875 -24.496 1.00 93.25 190 LEU A O 1
ATOM 1430 N N . SER A 1 191 ? 7.466 -24.693 -24.047 1.00 93.19 191 SER A N 1
ATOM 1431 C CA . SER A 1 191 ? 6.204 -24.078 -24.468 1.00 93.19 191 SER A CA 1
ATOM 1432 C C . SER A 1 191 ? 5.862 -22.827 -23.655 1.00 93.19 191 SER A C 1
ATOM 1434 O O . SER A 1 191 ? 5.265 -21.907 -24.204 1.00 93.19 191 SER A O 1
ATOM 1436 N N . ALA A 1 192 ? 6.215 -22.786 -22.367 1.00 92.38 192 ALA A N 1
ATOM 1437 C CA . ALA A 1 192 ? 6.020 -21.604 -21.534 1.00 92.38 192 ALA A CA 1
ATOM 1438 C C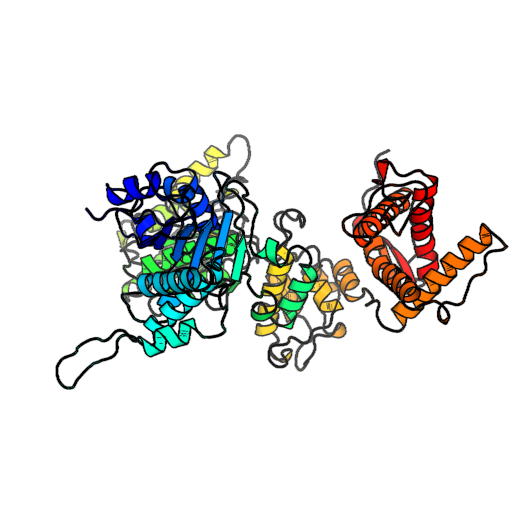 . ALA A 1 192 ? 7.003 -20.472 -21.874 1.00 92.38 192 ALA A C 1
ATOM 1440 O O . ALA A 1 192 ? 6.617 -19.312 -21.816 1.00 92.38 192 ALA A O 1
ATOM 1441 N N . MET A 1 193 ? 8.241 -20.789 -22.277 1.00 91.19 193 MET A N 1
ATOM 1442 C CA . MET A 1 193 ? 9.211 -19.785 -22.750 1.00 91.19 193 MET A CA 1
ATOM 1443 C C . MET A 1 193 ? 8.787 -19.121 -24.066 1.00 91.19 193 MET A C 1
ATOM 1445 O O . MET A 1 193 ? 9.134 -17.968 -24.314 1.00 91.19 193 MET A O 1
ATOM 1449 N N . ASP A 1 194 ? 8.071 -19.855 -24.920 1.00 88.81 194 ASP A N 1
ATOM 1450 C CA . ASP A 1 194 ? 7.573 -19.355 -26.206 1.00 88.81 194 ASP A CA 1
ATOM 1451 C C . ASP A 1 194 ? 6.217 -18.638 -26.090 1.00 88.81 194 ASP A C 1
ATOM 1453 O O . ASP A 1 194 ? 5.771 -18.009 -27.052 1.00 88.81 194 ASP A O 1
ATOM 1457 N N . ALA A 1 195 ? 5.548 -18.724 -24.935 1.00 81.75 195 ALA A N 1
ATOM 1458 C CA . ALA A 1 195 ? 4.245 -18.110 -24.738 1.00 81.75 195 ALA A CA 1
ATOM 1459 C C . ALA A 1 195 ? 4.347 -16.572 -24.815 1.00 81.75 195 ALA A C 1
ATOM 1461 O O . ALA A 1 195 ? 5.226 -15.978 -24.186 1.00 81.75 195 ALA A O 1
ATOM 1462 N N . PRO A 1 196 ? 3.440 -15.896 -25.546 1.00 66.25 196 PRO A N 1
ATOM 1463 C CA . PRO A 1 196 ? 3.336 -14.446 -25.485 1.00 66.25 196 PRO A CA 1
ATOM 1464 C C . PRO A 1 196 ? 2.754 -14.070 -24.118 1.00 66.25 196 PRO A C 1
ATOM 1466 O O . PRO A 1 196 ? 1.551 -14.183 -23.899 1.00 66.25 196 PRO A O 1
ATOM 1469 N N . GLY A 1 197 ? 3.601 -13.685 -23.165 1.00 57.00 197 GLY A N 1
ATOM 1470 C CA . GLY A 1 197 ? 3.136 -13.350 -21.821 1.00 57.00 197 GLY A CA 1
ATOM 1471 C C . GLY A 1 197 ? 4.170 -12.597 -20.998 1.00 57.00 197 GLY A C 1
ATOM 1472 O O . GLY A 1 197 ? 5.100 -13.199 -20.473 1.00 57.00 197 GLY A O 1
ATOM 1473 N N . GLY A 1 198 ? 3.969 -11.285 -20.858 1.00 61.19 198 GLY A N 1
ATOM 1474 C CA . GLY A 1 198 ? 4.672 -10.432 -19.901 1.00 61.19 198 GLY A CA 1
ATOM 1475 C C . GLY A 1 198 ? 3.806 -10.214 -18.665 1.00 61.19 198 GLY A C 1
ATOM 1476 O O . GLY A 1 198 ? 3.149 -9.188 -18.547 1.00 61.19 198 GLY A O 1
ATOM 1477 N N . LEU A 1 199 ? 3.748 -11.207 -17.769 1.00 76.06 199 LEU A N 1
ATOM 1478 C CA . LEU A 1 199 ? 3.124 -11.019 -16.448 1.00 76.06 199 LEU A CA 1
ATOM 1479 C C . LEU A 1 199 ? 3.976 -10.121 -15.548 1.00 76.06 199 LEU A C 1
ATOM 1481 O O . LEU A 1 199 ? 3.460 -9.535 -14.598 1.00 76.06 199 LEU A O 1
ATOM 1485 N N . LEU A 1 200 ? 5.276 -10.033 -15.833 1.00 91.56 200 LEU A N 1
ATOM 1486 C CA . LEU A 1 200 ? 6.150 -9.115 -15.130 1.00 91.56 200 LEU A CA 1
ATOM 1487 C C . LEU A 1 200 ? 6.012 -7.712 -15.709 1.00 91.56 200 LEU A C 1
ATOM 1489 O O . LEU A 1 200 ? 5.701 -7.513 -16.880 1.00 91.56 200 LEU A O 1
ATOM 1493 N N . GLN A 1 201 ? 6.296 -6.742 -14.867 1.00 93.81 201 GLN A N 1
ATOM 1494 C CA . GLN A 1 201 ? 6.396 -5.339 -15.208 1.00 93.81 201 GLN A CA 1
ATOM 1495 C C . GLN A 1 201 ? 7.840 -4.910 -15.045 1.00 93.81 201 GLN A C 1
ATOM 1497 O O . GLN A 1 201 ? 8.568 -5.475 -14.229 1.00 93.81 201 GLN A O 1
ATOM 1502 N N . GLU A 1 202 ? 8.253 -3.922 -15.828 1.00 93.94 202 GLU A N 1
ATOM 1503 C CA . GLU A 1 202 ? 9.629 -3.435 -15.832 1.00 93.94 202 GLU A CA 1
ATOM 1504 C C . GLU A 1 202 ? 9.686 -2.000 -15.339 1.00 93.94 202 GLU A C 1
ATOM 1506 O O . GLU A 1 202 ? 8.927 -1.157 -15.815 1.00 93.94 202 GLU A O 1
ATOM 1511 N N . VAL A 1 203 ? 10.583 -1.723 -14.400 1.00 94.94 203 VAL A N 1
ATOM 1512 C CA . VAL A 1 203 ? 10.853 -0.368 -13.917 1.00 94.94 203 VAL A CA 1
ATOM 1513 C C . VAL A 1 203 ? 12.350 -0.187 -13.701 1.00 94.94 203 VAL A C 1
ATOM 1515 O O . VAL A 1 203 ? 13.038 -1.111 -13.250 1.00 94.94 203 VAL A O 1
ATOM 1518 N N . ASP A 1 204 ? 12.860 0.995 -14.024 1.00 93.81 204 ASP A N 1
ATOM 1519 C CA . ASP A 1 204 ? 14.241 1.344 -13.722 1.00 93.81 204 ASP A CA 1
ATOM 1520 C C . ASP A 1 204 ? 14.362 1.706 -12.236 1.00 93.81 204 ASP A C 1
ATOM 1522 O O . ASP A 1 204 ? 13.578 2.472 -11.677 1.00 93.81 204 ASP A O 1
ATOM 1526 N N . VAL A 1 205 ? 15.345 1.106 -11.571 1.00 93.25 205 VAL A N 1
ATOM 1527 C CA . VAL A 1 205 ? 15.603 1.309 -10.147 1.00 93.25 205 VAL A CA 1
ATOM 1528 C C . VAL A 1 205 ? 16.556 2.496 -10.021 1.00 93.25 205 VAL A C 1
ATOM 1530 O O . VAL A 1 205 ? 17.673 2.430 -10.545 1.00 93.25 205 VAL A O 1
ATOM 1533 N N . PRO A 1 206 ? 16.165 3.580 -9.329 1.00 89.50 206 PRO A N 1
ATOM 1534 C CA . PRO A 1 206 ? 17.012 4.754 -9.205 1.00 89.50 206 PRO A CA 1
ATOM 1535 C C . PRO A 1 206 ? 18.283 4.439 -8.418 1.00 89.50 206 PRO A C 1
ATOM 1537 O O . PRO A 1 206 ? 18.328 3.520 -7.593 1.00 89.50 206 PRO A O 1
ATOM 1540 N N . ALA A 1 207 ? 19.314 5.254 -8.649 1.00 78.19 207 ALA A N 1
ATOM 1541 C CA . ALA A 1 207 ? 20.585 5.121 -7.958 1.00 78.19 207 ALA A CA 1
ATOM 1542 C C . ALA A 1 207 ? 20.407 5.158 -6.422 1.00 78.19 207 ALA A C 1
ATOM 1544 O O . ALA A 1 207 ? 19.503 5.833 -5.906 1.00 78.19 207 ALA A O 1
ATOM 1545 N N . PRO A 1 208 ? 21.272 4.457 -5.667 1.00 67.62 208 PRO A N 1
ATOM 1546 C CA . PRO A 1 208 ? 21.147 4.396 -4.219 1.00 67.62 208 PRO A CA 1
ATOM 1547 C C . PRO A 1 208 ? 21.243 5.795 -3.588 1.00 67.62 208 PRO A C 1
ATOM 1549 O O . PRO A 1 208 ? 22.223 6.503 -3.798 1.00 67.62 208 PRO A O 1
ATOM 1552 N N . GLY A 1 209 ? 20.226 6.190 -2.815 1.00 63.16 209 GLY A N 1
ATOM 1553 C CA . GLY A 1 209 ? 20.133 7.516 -2.181 1.00 63.16 209 GLY A CA 1
ATOM 1554 C C . GLY A 1 209 ? 18.814 8.251 -2.437 1.00 63.16 209 GLY A C 1
ATOM 1555 O O . GLY A 1 209 ? 18.454 9.125 -1.653 1.00 63.16 209 GLY A O 1
ATOM 1556 N N . SER A 1 210 ? 18.052 7.862 -3.466 1.00 65.31 210 SER A N 1
ATOM 1557 C CA . SER A 1 210 ? 16.670 8.327 -3.652 1.00 65.31 210 SER A CA 1
ATOM 1558 C C . SER A 1 210 ? 15.735 7.607 -2.673 1.00 65.31 210 SER A C 1
ATOM 1560 O O . SER A 1 210 ? 15.327 6.467 -2.903 1.00 65.31 210 SER A O 1
ATOM 1562 N N . THR A 1 211 ? 15.437 8.233 -1.533 1.00 63.28 211 THR A N 1
ATOM 1563 C CA . THR A 1 211 ? 14.607 7.629 -0.474 1.00 63.28 211 THR A CA 1
ATOM 1564 C C . THR A 1 211 ? 13.104 7.764 -0.712 1.00 63.28 211 THR A C 1
ATOM 1566 O O . THR A 1 211 ? 12.335 7.132 0.005 1.00 63.28 211 THR A O 1
ATOM 1569 N N . THR A 1 212 ? 12.678 8.569 -1.687 1.00 70.75 212 THR A N 1
ATOM 1570 C CA . THR A 1 212 ? 11.260 8.893 -1.925 1.00 70.75 212 THR A CA 1
ATOM 1571 C C . THR A 1 212 ? 10.628 8.111 -3.070 1.00 70.75 212 THR A C 1
ATOM 1573 O O . THR A 1 212 ? 9.410 8.088 -3.169 1.00 70.75 212 THR A O 1
ATOM 1576 N N . TRP A 1 213 ? 11.428 7.441 -3.907 1.00 87.00 213 TRP A N 1
ATOM 1577 C CA . TRP A 1 213 ? 10.915 6.727 -5.076 1.00 87.00 213 TRP A CA 1
ATOM 1578 C C . TRP A 1 213 ? 9.963 5.582 -4.704 1.00 87.00 213 TRP A C 1
ATOM 1580 O O . TRP A 1 213 ? 10.276 4.728 -3.862 1.00 87.00 213 TRP A O 1
ATOM 1590 N N . THR A 1 214 ? 8.822 5.536 -5.391 1.00 89.56 214 THR A N 1
ATOM 1591 C CA . THR A 1 214 ? 7.867 4.424 -5.351 1.00 89.56 214 THR A CA 1
ATOM 1592 C C . THR A 1 214 ? 7.449 4.039 -6.766 1.00 89.56 214 THR A C 1
ATOM 1594 O O . THR A 1 214 ? 7.419 4.883 -7.663 1.00 89.56 214 THR A O 1
ATOM 1597 N N . ILE A 1 215 ? 7.078 2.774 -6.979 1.00 92.44 215 ILE A N 1
ATOM 1598 C CA . ILE A 1 215 ? 6.541 2.350 -8.281 1.00 92.44 215 ILE A CA 1
ATOM 1599 C C . ILE A 1 215 ? 5.189 3.026 -8.551 1.00 92.44 215 ILE A C 1
ATOM 1601 O O . ILE A 1 215 ? 4.865 3.331 -9.694 1.00 92.44 215 ILE A O 1
ATOM 1605 N N . LEU A 1 216 ? 4.411 3.302 -7.500 1.00 90.62 216 LEU A N 1
ATOM 1606 C CA . LEU A 1 216 ? 3.160 4.049 -7.612 1.00 90.62 216 LEU A CA 1
ATOM 1607 C C . LEU A 1 216 ? 3.384 5.458 -8.191 1.00 90.62 216 LEU A C 1
ATOM 1609 O O . LEU A 1 216 ? 2.638 5.878 -9.073 1.00 90.62 216 LEU A O 1
ATOM 1613 N N . GLU A 1 217 ? 4.415 6.170 -7.731 1.00 87.69 217 GLU A N 1
ATOM 1614 C CA . GLU A 1 217 ? 4.793 7.486 -8.262 1.00 87.69 217 GLU A CA 1
ATOM 1615 C C . GLU A 1 217 ? 5.182 7.417 -9.738 1.00 87.69 217 GLU A C 1
ATOM 1617 O O . GLU A 1 217 ? 4.652 8.176 -10.548 1.00 87.69 217 GLU A O 1
ATOM 1622 N N . ASP A 1 218 ? 6.057 6.476 -10.088 1.00 86.56 218 ASP A N 1
ATOM 1623 C CA . ASP A 1 218 ? 6.563 6.297 -11.452 1.00 86.56 218 ASP A CA 1
ATOM 1624 C C . ASP A 1 218 ? 5.434 6.014 -12.459 1.00 86.56 218 ASP A C 1
ATOM 1626 O O . ASP A 1 218 ? 5.416 6.548 -13.568 1.00 86.56 218 ASP A O 1
ATOM 1630 N N . ARG A 1 219 ? 4.439 5.220 -12.047 1.00 86.81 219 ARG A N 1
ATOM 1631 C CA . ARG A 1 219 ? 3.324 4.798 -12.907 1.00 86.81 219 ARG A CA 1
ATOM 1632 C C . ARG A 1 219 ? 2.161 5.784 -12.943 1.00 86.81 219 ARG A C 1
ATOM 1634 O O . ARG A 1 219 ? 1.492 5.885 -13.968 1.00 86.81 219 ARG A O 1
ATOM 1641 N N . CYS A 1 220 ? 1.875 6.469 -11.837 1.00 82.62 220 CYS A N 1
ATOM 1642 C CA . CYS A 1 220 ? 0.631 7.231 -11.672 1.00 82.62 220 CYS A CA 1
ATOM 1643 C C . CYS A 1 220 ? 0.833 8.722 -11.357 1.00 82.62 220 CYS A C 1
ATOM 1645 O O . CYS A 1 220 ? -0.154 9.457 -11.293 1.00 82.62 220 CYS A O 1
ATOM 1647 N N . GLY A 1 221 ? 2.069 9.202 -11.177 1.00 73.12 221 GLY A N 1
ATOM 1648 C CA . GLY A 1 221 ? 2.361 10.547 -10.662 1.00 73.12 221 GLY A CA 1
ATOM 1649 C C . GLY A 1 221 ? 1.740 11.702 -11.460 1.00 73.12 221 GLY A C 1
ATOM 1650 O O . GLY A 1 221 ? 1.296 12.682 -10.870 1.00 73.12 221 GLY A O 1
ATOM 1651 N N . ALA A 1 222 ? 1.623 11.578 -12.786 1.00 67.25 222 ALA A N 1
ATOM 1652 C CA . ALA A 1 222 ? 1.043 12.620 -13.643 1.00 67.25 222 ALA A CA 1
ATOM 1653 C C . ALA A 1 222 ? -0.504 12.625 -13.698 1.00 67.25 222 ALA A C 1
ATOM 1655 O O . ALA A 1 222 ? -1.079 13.498 -14.348 1.00 67.25 222 ALA A O 1
ATOM 1656 N N . GLY A 1 223 ? -1.188 11.673 -13.046 1.00 80.69 223 GLY A N 1
ATOM 1657 C CA . GLY A 1 223 ? -2.629 11.436 -13.219 1.00 80.69 223 GLY A CA 1
ATOM 1658 C C . GLY A 1 223 ? -3.359 10.887 -11.991 1.00 80.69 223 GLY A C 1
ATOM 1659 O O . GLY A 1 223 ? -4.349 10.178 -12.149 1.00 80.69 223 GLY A O 1
ATOM 1660 N N . LEU A 1 224 ? -2.903 11.207 -10.775 1.00 85.38 224 LEU A N 1
ATOM 1661 C CA . LEU A 1 224 ? -3.413 10.613 -9.528 1.00 85.38 224 LEU A CA 1
ATOM 1662 C C . LEU A 1 224 ? -4.931 10.741 -9.329 1.00 85.38 224 LEU A C 1
ATOM 1664 O O . LEU A 1 224 ? -5.549 9.806 -8.827 1.00 85.38 224 LEU A O 1
ATOM 1668 N N . GLU A 1 225 ? -5.541 11.862 -9.727 1.00 85.50 225 GLU A N 1
ATOM 1669 C CA . GLU A 1 225 ? -6.998 12.046 -9.637 1.00 85.50 225 GLU A CA 1
ATOM 1670 C C . GLU A 1 225 ? -7.740 11.075 -10.567 1.00 85.50 225 GLU A C 1
ATOM 1672 O O . GLU A 1 225 ? -8.660 10.389 -10.130 1.00 85.50 225 GLU A O 1
ATOM 1677 N N . ALA A 1 226 ? -7.287 10.939 -11.818 1.00 87.06 226 ALA A N 1
ATOM 1678 C CA . ALA A 1 226 ? -7.861 9.995 -12.774 1.00 87.06 226 ALA A CA 1
ATOM 1679 C C . ALA A 1 226 ? -7.680 8.543 -12.304 1.00 87.06 226 ALA A C 1
ATOM 1681 O O . ALA A 1 226 ? -8.635 7.767 -12.324 1.00 87.06 226 ALA A O 1
ATOM 1682 N N . THR A 1 227 ? -6.491 8.196 -11.800 1.00 91.25 227 THR A N 1
ATOM 1683 C CA . THR A 1 227 ? -6.225 6.882 -11.201 1.00 91.25 227 THR A CA 1
ATOM 1684 C C . THR A 1 227 ? -7.153 6.618 -10.017 1.00 91.25 227 THR A C 1
ATOM 1686 O O . THR A 1 227 ? -7.733 5.542 -9.919 1.00 91.25 227 THR A O 1
ATOM 1689 N N . ALA A 1 228 ? -7.339 7.587 -9.120 1.00 94.38 228 ALA A N 1
ATOM 1690 C CA . ALA A 1 228 ? -8.224 7.450 -7.969 1.00 94.38 228 ALA A CA 1
ATOM 1691 C C . ALA A 1 228 ? -9.694 7.268 -8.386 1.00 94.38 228 ALA A C 1
ATOM 1693 O O . ALA A 1 228 ? -10.378 6.395 -7.846 1.00 94.38 228 ALA A O 1
ATOM 1694 N N . THR A 1 229 ? -10.169 8.020 -9.380 1.00 94.19 229 THR A N 1
ATOM 1695 C CA . THR A 1 229 ? -11.504 7.836 -9.967 1.00 94.19 229 THR A CA 1
ATOM 1696 C C . THR A 1 229 ? -11.674 6.434 -10.536 1.00 94.19 229 THR A C 1
ATOM 1698 O O . THR A 1 229 ? -12.662 5.759 -10.233 1.00 94.19 229 THR A O 1
ATOM 1701 N N . GLU A 1 230 ? -10.689 5.955 -11.290 1.00 94.50 230 GLU A N 1
ATOM 1702 C CA . GLU A 1 230 ? -10.727 4.623 -11.886 1.00 94.50 230 GLU A CA 1
ATOM 1703 C C . GLU A 1 230 ? -10.662 3.517 -10.827 1.00 94.50 230 GLU A C 1
ATOM 1705 O O . GLU A 1 230 ? -11.390 2.528 -10.916 1.00 94.50 230 GLU A O 1
ATOM 1710 N N . ILE A 1 231 ? -9.891 3.706 -9.750 1.00 96.75 231 ILE A N 1
ATOM 1711 C CA . ILE A 1 231 ? -9.896 2.795 -8.599 1.00 96.75 231 ILE A CA 1
ATOM 1712 C C . ILE A 1 231 ? -11.298 2.700 -8.016 1.00 96.75 231 ILE A C 1
ATOM 1714 O O . ILE A 1 231 ? -11.743 1.596 -7.728 1.00 96.75 231 ILE A O 1
ATOM 1718 N N . VAL A 1 232 ? -12.011 3.814 -7.832 1.00 97.56 232 VAL A N 1
ATOM 1719 C CA . VAL A 1 232 ? -13.376 3.784 -7.286 1.00 97.56 232 VAL A CA 1
ATOM 1720 C C . VAL A 1 232 ? -14.323 3.060 -8.243 1.00 97.56 232 VAL A C 1
ATOM 1722 O O . VAL A 1 232 ? -15.098 2.211 -7.792 1.00 97.56 232 VAL A O 1
ATOM 1725 N N . ARG A 1 233 ? -14.232 3.339 -9.549 1.00 96.25 233 ARG A N 1
ATOM 1726 C CA . ARG A 1 233 ? -15.130 2.803 -10.585 1.00 96.25 233 ARG A CA 1
ATOM 1727 C C . ARG A 1 233 ? -14.857 1.342 -10.929 1.00 96.25 233 ARG A C 1
ATOM 1729 O O . ARG A 1 233 ? -15.772 0.536 -10.811 1.00 96.25 233 ARG A O 1
ATOM 1736 N N . GLN A 1 234 ? -13.632 0.973 -11.280 1.00 95.06 234 GLN A N 1
ATOM 1737 C CA . GLN A 1 234 ? -13.278 -0.377 -11.747 1.00 95.06 234 GLN A CA 1
ATOM 1738 C C . GLN A 1 234 ? -12.507 -1.213 -10.724 1.00 95.06 234 GLN A C 1
ATOM 1740 O O . GLN A 1 234 ? -12.461 -2.440 -10.813 1.00 95.06 234 GLN A O 1
ATOM 1745 N N . GLY A 1 235 ? -11.934 -0.574 -9.707 1.00 93.69 235 GLY A N 1
ATOM 1746 C CA . GLY A 1 235 ? -11.110 -1.242 -8.707 1.00 93.69 235 GLY A CA 1
ATOM 1747 C C . GLY A 1 235 ? -9.625 -1.189 -9.018 1.00 93.69 235 GLY A C 1
ATOM 1748 O O . GLY A 1 235 ? -9.194 -0.986 -10.150 1.00 93.69 235 GLY A O 1
ATOM 1749 N N . SER A 1 236 ? -8.830 -1.418 -7.976 1.00 91.56 236 SER A N 1
ATOM 1750 C CA . SER A 1 236 ? -7.366 -1.397 -8.040 1.00 91.56 236 SER A CA 1
ATOM 1751 C C . SER A 1 236 ? -6.786 -2.360 -9.070 1.00 91.56 236 SER A C 1
ATOM 1753 O O . SER A 1 236 ? -5.802 -2.031 -9.711 1.00 91.56 236 SER A O 1
ATOM 1755 N N . GLY A 1 237 ? -7.392 -3.535 -9.268 1.00 86.75 237 GLY A N 1
ATOM 1756 C CA . GLY A 1 237 ? -6.879 -4.535 -10.206 1.00 86.75 237 GLY A CA 1
ATOM 1757 C C . GLY A 1 237 ? -6.787 -4.039 -11.652 1.00 86.75 237 GLY A C 1
ATOM 1758 O O . GLY A 1 237 ? -5.893 -4.479 -12.364 1.00 86.75 237 GLY A O 1
ATOM 1759 N N . GLN A 1 238 ? -7.681 -3.133 -12.059 1.00 86.38 238 GLN A N 1
ATOM 1760 C CA . GLN A 1 238 ? -7.659 -2.511 -13.387 1.00 86.38 238 GLN A CA 1
ATOM 1761 C C . GLN A 1 238 ? -6.950 -1.151 -13.353 1.00 86.38 238 GLN A C 1
ATOM 1763 O O . GLN A 1 238 ? -6.120 -0.864 -14.205 1.00 86.38 238 GLN A O 1
ATOM 1768 N N . ALA A 1 239 ? -7.234 -0.328 -12.340 1.00 89.75 239 ALA A N 1
ATOM 1769 C CA . ALA A 1 239 ? -6.736 1.044 -12.261 1.00 89.75 239 ALA A CA 1
ATOM 1770 C C . ALA A 1 239 ? -5.244 1.166 -11.904 1.00 89.75 239 ALA A C 1
ATOM 1772 O O . ALA A 1 239 ? -4.612 2.175 -12.205 1.00 89.75 239 ALA A O 1
ATOM 1773 N N . LEU A 1 240 ? -4.689 0.162 -11.221 1.00 90.50 240 LEU A N 1
ATOM 1774 C CA . LEU A 1 240 ? -3.298 0.113 -10.771 1.00 90.50 240 LEU A CA 1
ATOM 1775 C C . LEU A 1 240 ? -2.515 -0.955 -11.544 1.00 90.50 240 LEU A C 1
ATOM 1777 O O . LEU A 1 240 ? -1.745 -1.723 -10.962 1.00 90.50 240 LEU A O 1
ATOM 1781 N N . GLU A 1 241 ? -2.728 -1.023 -12.862 1.00 87.19 241 GLU A N 1
ATOM 1782 C CA . GLU A 1 241 ? -1.999 -1.950 -13.722 1.00 87.19 241 GLU A CA 1
ATOM 1783 C C . GLU A 1 241 ? -0.486 -1.734 -13.576 1.00 87.19 241 GLU A C 1
ATOM 1785 O O . GLU A 1 241 ? 0.056 -0.643 -13.738 1.00 87.19 241 GLU A O 1
ATOM 1790 N N . GLY A 1 242 ? 0.193 -2.809 -13.192 1.00 89.31 242 GLY A N 1
ATOM 1791 C CA . GLY A 1 242 ? 1.627 -2.834 -12.962 1.00 89.31 242 GLY A CA 1
ATOM 1792 C C . GLY A 1 242 ? 2.147 -2.147 -11.702 1.00 89.31 242 GLY A C 1
ATOM 1793 O O . GLY A 1 242 ? 3.360 -2.150 -11.477 1.00 89.31 242 GLY A O 1
ATOM 1794 N N . VAL A 1 243 ? 1.277 -1.648 -10.826 1.00 92.94 243 VAL A N 1
ATOM 1795 C CA . VAL A 1 243 ? 1.669 -1.166 -9.495 1.00 92.94 243 VAL A CA 1
ATOM 1796 C C . VAL A 1 243 ? 1.555 -2.307 -8.472 1.00 92.94 243 VAL A C 1
ATOM 1798 O O . VAL A 1 243 ? 0.562 -3.039 -8.478 1.00 92.94 243 VAL A O 1
ATOM 1801 N N . PRO A 1 244 ? 2.537 -2.488 -7.570 1.00 92.62 244 PRO A N 1
ATOM 1802 C CA . PRO A 1 244 ? 2.425 -3.439 -6.473 1.00 92.62 244 PRO A CA 1
ATOM 1803 C C . PRO A 1 244 ? 1.247 -3.114 -5.549 1.00 92.62 244 PRO A C 1
ATOM 1805 O O . PRO A 1 244 ? 1.184 -2.042 -4.952 1.00 92.62 244 PRO A O 1
ATOM 1808 N N . VAL A 1 245 ? 0.341 -4.077 -5.376 1.00 91.94 245 VAL A N 1
ATOM 1809 C CA . VAL A 1 245 ? -0.788 -3.968 -4.441 1.00 91.94 245 VAL A CA 1
ATOM 1810 C C . VAL A 1 245 ? -0.720 -5.120 -3.446 1.00 91.94 245 VAL A C 1
ATOM 1812 O O . VAL A 1 245 ? -0.762 -6.291 -3.830 1.00 91.94 245 VAL A O 1
ATOM 1815 N N . ALA A 1 246 ? -0.631 -4.810 -2.151 1.00 91.38 246 ALA A N 1
ATOM 1816 C CA . ALA A 1 246 ? -0.703 -5.830 -1.111 1.00 91.38 246 ALA A CA 1
ATOM 1817 C C . ALA A 1 246 ? -2.155 -6.107 -0.725 1.00 91.38 246 ALA A C 1
ATOM 1819 O O . ALA A 1 246 ? -2.953 -5.189 -0.526 1.00 91.38 246 ALA A O 1
ATOM 1820 N N . ARG A 1 247 ? -2.478 -7.395 -0.571 1.00 92.06 247 ARG A N 1
ATOM 1821 C CA . ARG A 1 247 ? -3.792 -7.870 -0.134 1.00 92.06 247 ARG A CA 1
ATOM 1822 C C . ARG A 1 247 ? -3.647 -8.798 1.059 1.00 92.06 247 ARG A C 1
ATOM 1824 O O . ARG A 1 247 ? -3.003 -9.841 0.967 1.00 92.06 247 ARG A O 1
ATOM 1831 N N . PHE A 1 248 ? -4.311 -8.452 2.154 1.00 92.00 248 PHE A N 1
ATOM 1832 C CA . PHE A 1 248 ? -4.410 -9.284 3.348 1.00 92.00 248 PHE A CA 1
ATOM 1833 C C . PHE A 1 248 ? -5.886 -9.515 3.632 1.00 92.00 248 PHE A C 1
ATOM 1835 O O . PHE A 1 248 ? -6.565 -8.605 4.090 1.00 92.00 248 PHE A O 1
ATOM 1842 N N . ALA A 1 249 ? -6.415 -10.703 3.335 1.00 92.12 249 ALA A N 1
ATOM 1843 C CA . ALA A 1 249 ? -7.855 -10.967 3.422 1.00 92.12 249 ALA A CA 1
ATOM 1844 C C . ALA A 1 249 ? -8.689 -9.868 2.715 1.00 92.12 249 ALA A C 1
ATOM 1846 O O . ALA A 1 249 ? -8.692 -9.819 1.489 1.00 92.12 249 ALA A O 1
ATOM 1847 N N . LYS A 1 250 ? -9.382 -8.991 3.458 1.00 92.06 250 LYS A N 1
ATOM 1848 C CA . LYS A 1 250 ? -10.186 -7.877 2.910 1.00 92.06 250 LYS A CA 1
ATOM 1849 C C . LYS A 1 250 ? -9.468 -6.519 2.892 1.00 92.06 250 LYS A C 1
ATOM 1851 O O . LYS A 1 250 ? -10.069 -5.535 2.469 1.00 92.06 250 LYS A O 1
ATOM 1856 N N . LEU A 1 251 ? -8.249 -6.436 3.421 1.00 93.19 251 LEU A N 1
ATOM 1857 C CA . LEU A 1 251 ? -7.420 -5.232 3.394 1.00 93.19 251 LEU A CA 1
ATOM 1858 C C . LEU A 1 251 ? -6.651 -5.182 2.077 1.00 93.19 251 LEU A C 1
ATOM 1860 O O . LEU A 1 251 ? -6.038 -6.173 1.679 1.00 93.19 251 LEU A O 1
ATOM 1864 N N . GLU A 1 252 ? -6.643 -4.010 1.458 1.00 93.75 252 GLU A N 1
ATOM 1865 C CA . GLU A 1 252 ? -5.872 -3.717 0.260 1.00 93.75 252 GLU A CA 1
ATOM 1866 C C . GLU A 1 252 ? -5.150 -2.379 0.436 1.00 93.75 252 GLU A C 1
ATOM 1868 O O . GLU A 1 252 ? -5.735 -1.437 0.971 1.00 93.75 252 GLU A O 1
ATOM 1873 N N . THR A 1 253 ? -3.888 -2.302 0.013 1.00 92.75 253 THR A N 1
ATOM 1874 C CA . THR A 1 253 ? -3.114 -1.054 -0.011 1.00 92.75 253 THR A CA 1
ATOM 1875 C C . THR A 1 253 ? -2.086 -1.075 -1.145 1.00 92.75 253 THR A C 1
ATOM 1877 O O . THR A 1 253 ? -1.532 -2.127 -1.480 1.00 92.75 253 THR A O 1
ATOM 1880 N N . ALA A 1 254 ? -1.866 0.094 -1.742 1.00 92.25 254 ALA A N 1
ATOM 1881 C CA . ALA A 1 254 ? -0.847 0.357 -2.759 1.00 92.25 254 ALA A CA 1
ATOM 1882 C C . ALA A 1 254 ? 0.259 1.294 -2.235 1.00 92.25 254 ALA A C 1
ATOM 1884 O O . ALA A 1 254 ? 1.204 1.605 -2.954 1.00 92.25 254 ALA A O 1
ATOM 1885 N N . ASP A 1 255 ? 0.136 1.766 -0.990 1.00 89.94 255 ASP A N 1
ATOM 1886 C CA . ASP A 1 255 ? 1.129 2.628 -0.362 1.00 89.94 255 ASP A CA 1
ATOM 1887 C C . ASP A 1 255 ? 2.330 1.789 0.082 1.00 89.94 255 ASP A C 1
ATOM 1889 O O . ASP A 1 255 ? 2.186 0.843 0.860 1.00 89.94 255 ASP A O 1
ATOM 1893 N N . ARG A 1 256 ? 3.528 2.134 -0.400 1.00 89.44 256 ARG A N 1
ATOM 1894 C CA . ARG A 1 256 ? 4.759 1.394 -0.090 1.00 89.44 256 ARG A CA 1
ATOM 1895 C C . ARG A 1 256 ? 4.982 1.245 1.421 1.00 89.44 256 ARG A C 1
ATOM 1897 O O . ARG A 1 256 ? 5.343 0.158 1.868 1.00 89.44 256 ARG A O 1
ATOM 1904 N N . GLY A 1 257 ? 4.766 2.303 2.202 1.00 87.50 257 GLY A N 1
ATOM 1905 C CA . GLY A 1 257 ? 4.986 2.293 3.648 1.00 87.50 257 GLY A CA 1
ATOM 1906 C C . GLY A 1 257 ? 4.024 1.350 4.369 1.00 87.50 257 GLY A C 1
ATOM 1907 O O . GLY A 1 257 ? 4.456 0.523 5.176 1.00 87.50 257 GLY A O 1
ATOM 1908 N N . GLU A 1 258 ? 2.733 1.404 4.032 1.00 89.69 258 GLU A N 1
ATOM 1909 C CA . GLU A 1 258 ? 1.743 0.471 4.586 1.00 89.69 258 GLU A CA 1
ATOM 1910 C C . GLU A 1 258 ? 2.016 -0.978 4.158 1.00 89.69 258 GLU A C 1
ATOM 1912 O O . GLU A 1 258 ? 1.931 -1.885 4.990 1.00 89.69 258 GLU A O 1
ATOM 1917 N N . ILE A 1 259 ? 2.382 -1.212 2.891 1.00 91.81 259 ILE A N 1
ATOM 1918 C CA . ILE A 1 259 ? 2.755 -2.540 2.381 1.00 91.81 259 ILE A CA 1
ATOM 1919 C C . ILE A 1 259 ? 3.886 -3.134 3.230 1.00 91.81 259 ILE A C 1
ATOM 1921 O O . ILE A 1 259 ? 3.762 -4.260 3.722 1.00 91.81 259 ILE A O 1
ATOM 1925 N N . GLU A 1 260 ? 4.975 -2.386 3.420 1.00 92.00 260 GLU A N 1
ATOM 1926 C CA . GLU A 1 260 ? 6.139 -2.839 4.187 1.00 92.00 260 GLU A CA 1
ATOM 1927 C C . GLU A 1 260 ? 5.773 -3.113 5.654 1.00 92.00 260 GLU A C 1
ATOM 1929 O O . GLU A 1 260 ? 6.124 -4.169 6.193 1.00 92.00 260 GLU A O 1
ATOM 1934 N N . ALA A 1 261 ? 5.012 -2.215 6.290 1.00 91.62 261 ALA A N 1
ATOM 1935 C CA . ALA A 1 261 ? 4.597 -2.358 7.683 1.00 91.62 261 ALA A CA 1
ATOM 1936 C C . ALA A 1 261 ? 3.692 -3.585 7.901 1.00 91.62 261 ALA A C 1
ATOM 1938 O O . ALA A 1 261 ? 3.949 -4.410 8.786 1.00 91.62 261 ALA A O 1
ATOM 1939 N N . PHE A 1 262 ? 2.665 -3.767 7.065 1.00 94.25 262 PHE A N 1
ATOM 1940 C CA . PHE A 1 262 ? 1.761 -4.910 7.183 1.00 94.25 262 PHE A CA 1
ATOM 1941 C C . PHE A 1 262 ? 2.448 -6.235 6.845 1.00 94.25 262 PHE A C 1
ATOM 1943 O O . PHE A 1 262 ? 2.207 -7.219 7.546 1.00 94.25 262 PHE A O 1
ATOM 1950 N N . ARG A 1 263 ? 3.341 -6.290 5.843 1.00 92.88 263 ARG A N 1
ATOM 1951 C CA . ARG A 1 263 ? 4.113 -7.512 5.543 1.00 92.88 263 ARG A CA 1
ATOM 1952 C C . ARG A 1 263 ? 5.103 -7.872 6.647 1.00 92.88 263 ARG A C 1
ATOM 1954 O O . ARG A 1 263 ? 5.278 -9.059 6.936 1.00 92.88 263 ARG A O 1
ATOM 1961 N N . SER A 1 264 ? 5.706 -6.878 7.298 1.00 92.81 264 SER A N 1
ATOM 1962 C CA . SER A 1 264 ? 6.555 -7.092 8.474 1.00 92.81 264 SER A CA 1
ATOM 1963 C C . SER A 1 264 ? 5.769 -7.773 9.601 1.00 92.81 264 SER A C 1
ATOM 1965 O O . SER A 1 264 ? 6.163 -8.835 10.091 1.00 92.81 264 SER A O 1
ATOM 1967 N N . VAL A 1 265 ? 4.580 -7.255 9.933 1.00 94.44 265 VAL A N 1
ATOM 1968 C CA . VAL A 1 265 ? 3.696 -7.883 10.929 1.00 94.44 265 VAL A CA 1
ATOM 1969 C C . VAL A 1 265 ? 3.181 -9.250 10.481 1.00 94.44 265 VAL A C 1
ATOM 1971 O O . VAL A 1 265 ? 3.161 -10.181 11.286 1.00 94.44 265 VAL A O 1
ATOM 1974 N N . ALA A 1 266 ? 2.812 -9.412 9.210 1.00 93.75 266 ALA A N 1
ATOM 1975 C CA . ALA A 1 266 ? 2.382 -10.695 8.658 1.00 93.75 266 ALA A CA 1
ATOM 1976 C C . ALA A 1 266 ? 3.467 -11.767 8.828 1.00 93.75 266 ALA A C 1
ATOM 1978 O O . ALA A 1 266 ? 3.167 -12.885 9.243 1.00 93.75 266 ALA A O 1
ATOM 1979 N N . SER A 1 267 ? 4.727 -11.407 8.573 1.00 91.88 267 SER A N 1
ATOM 1980 C CA . SER A 1 267 ? 5.880 -12.298 8.730 1.00 91.88 267 SER A CA 1
ATOM 1981 C C . SER A 1 267 ? 6.085 -12.705 10.190 1.00 91.88 267 SER A C 1
ATOM 1983 O O . SER A 1 267 ? 6.222 -13.895 10.473 1.00 91.88 267 SER A O 1
ATOM 1985 N N . LEU A 1 268 ? 6.014 -11.748 11.126 1.00 94.31 268 LEU A N 1
ATOM 1986 C CA . LEU A 1 268 ? 6.106 -12.018 12.567 1.00 94.31 268 LEU A CA 1
ATOM 1987 C C . LEU A 1 268 ? 5.000 -12.965 13.047 1.00 94.31 268 LEU A C 1
ATOM 1989 O O . LEU A 1 268 ? 5.272 -13.914 13.782 1.00 94.31 268 LEU A O 1
ATOM 1993 N N . ILE A 1 269 ? 3.755 -12.729 12.621 1.00 95.06 269 ILE A N 1
ATOM 1994 C CA . ILE A 1 269 ? 2.618 -13.580 12.986 1.00 95.06 269 ILE A CA 1
ATOM 1995 C C . ILE A 1 269 ? 2.772 -14.973 12.363 1.00 95.06 269 ILE A C 1
ATOM 1997 O O . ILE A 1 269 ? 2.577 -15.969 13.057 1.00 95.06 269 ILE A O 1
ATOM 2001 N N . ALA A 1 270 ? 3.145 -15.068 11.084 1.00 92.19 270 ALA A N 1
ATOM 2002 C CA . ALA A 1 270 ? 3.317 -16.344 10.393 1.00 92.19 270 ALA A CA 1
ATOM 2003 C C . ALA A 1 270 ? 4.413 -17.210 11.037 1.00 92.19 270 ALA A C 1
ATOM 2005 O O . ALA A 1 270 ? 4.237 -18.422 11.189 1.00 92.19 270 ALA A O 1
ATOM 2006 N N . GLU A 1 271 ? 5.534 -16.602 11.431 1.00 92.12 271 GLU A N 1
ATOM 2007 C CA . GLU A 1 271 ? 6.619 -17.289 12.133 1.00 92.12 271 GLU A CA 1
ATOM 2008 C C . GLU A 1 271 ? 6.186 -17.733 13.535 1.00 92.12 271 GLU A C 1
ATOM 2010 O O . GLU A 1 271 ? 6.355 -18.901 13.885 1.00 92.12 271 GLU A O 1
ATOM 2015 N N . TYR A 1 272 ? 5.528 -16.849 14.291 1.00 94.25 272 TYR A N 1
ATOM 2016 C CA . TYR A 1 272 ? 5.014 -17.158 15.625 1.00 94.25 272 TYR A CA 1
ATOM 2017 C C . TYR A 1 272 ? 3.988 -18.297 15.612 1.00 94.25 272 TYR A C 1
ATOM 2019 O O . TYR A 1 272 ? 4.035 -19.192 16.446 1.00 94.25 272 TYR A O 1
ATOM 2027 N N . VAL A 1 273 ? 3.061 -18.303 14.652 1.00 93.12 273 VAL A N 1
ATOM 2028 C CA . VAL A 1 273 ? 2.024 -19.340 14.551 1.00 93.12 273 VAL A CA 1
ATOM 2029 C C . VAL A 1 273 ? 2.608 -20.691 14.142 1.00 93.12 273 VAL A C 1
ATOM 2031 O O . VAL A 1 273 ? 2.031 -21.724 14.490 1.00 93.12 273 VAL A O 1
ATOM 2034 N N . ARG A 1 274 ? 3.735 -20.720 13.418 1.00 90.75 274 ARG A N 1
ATOM 2035 C CA . ARG A 1 274 ? 4.391 -21.964 12.987 1.00 90.75 274 ARG A CA 1
ATOM 2036 C C . ARG A 1 274 ? 4.944 -22.750 14.175 1.00 90.75 274 ARG A C 1
ATOM 2038 O O . ARG A 1 274 ? 4.683 -23.952 14.249 1.00 90.75 274 ARG A O 1
ATOM 2045 N N . ASP A 1 275 ? 5.634 -22.066 15.083 1.00 89.38 275 ASP A N 1
ATOM 2046 C CA . ASP A 1 275 ? 6.225 -22.627 16.303 1.00 89.38 275 ASP A CA 1
ATOM 2047 C C . ASP A 1 275 ? 5.923 -21.718 17.514 1.00 89.38 275 ASP A C 1
ATOM 2049 O O . ASP A 1 275 ? 6.759 -20.891 17.889 1.00 89.38 275 ASP A O 1
ATOM 2053 N N . PRO A 1 276 ? 4.704 -21.800 18.092 1.00 86.06 276 PRO A N 1
ATOM 2054 C CA . PRO A 1 276 ? 4.264 -20.863 19.121 1.00 86.06 276 PRO A CA 1
ATOM 2055 C C . PRO A 1 276 ? 5.053 -21.032 20.429 1.00 86.06 276 PRO A C 1
ATOM 2057 O O . PRO A 1 276 ? 4.936 -22.069 21.087 1.00 86.06 276 PRO A O 1
ATOM 2060 N N . PRO A 1 277 ? 5.825 -20.020 20.871 1.00 89.12 277 PRO A N 1
ATOM 2061 C CA . PRO A 1 277 ? 6.486 -20.059 22.167 1.00 89.12 277 PRO A CA 1
ATOM 2062 C C . PRO A 1 277 ? 5.472 -19.868 23.303 1.00 89.12 277 PRO A C 1
ATOM 2064 O O . PRO A 1 277 ? 4.355 -19.393 23.100 1.00 89.12 277 PRO A O 1
ATOM 2067 N N . SER A 1 278 ? 5.885 -20.140 24.541 1.00 85.88 278 SER A N 1
ATOM 2068 C CA . SER A 1 278 ? 5.050 -19.972 25.744 1.00 85.88 278 SER A CA 1
ATOM 2069 C C . SER A 1 278 ? 4.788 -18.515 26.159 1.00 85.88 278 SER A C 1
ATOM 2071 O O . SER A 1 278 ? 4.195 -18.287 27.210 1.00 85.88 278 SER A O 1
ATOM 2073 N N . ARG A 1 279 ? 5.247 -17.536 25.370 1.00 91.31 279 ARG A N 1
ATOM 2074 C CA . ARG A 1 279 ? 5.118 -16.097 25.641 1.00 91.31 279 ARG A CA 1
ATOM 2075 C C . ARG A 1 279 ? 4.374 -15.376 24.513 1.00 91.31 279 ARG A C 1
ATOM 2077 O O . ARG A 1 279 ? 4.486 -15.822 23.366 1.00 91.31 279 ARG A O 1
ATOM 2084 N N . PRO A 1 280 ? 3.696 -14.250 24.783 1.00 95.56 280 PRO A N 1
ATOM 2085 C CA . PRO A 1 280 ? 2.961 -13.508 23.766 1.00 95.56 280 PRO A CA 1
ATOM 2086 C C . PRO A 1 280 ? 3.842 -12.902 22.668 1.00 95.56 280 PRO A C 1
ATOM 2088 O O . PRO A 1 280 ? 4.940 -12.404 22.931 1.00 95.56 280 PRO A O 1
ATOM 2091 N N . LEU A 1 281 ? 3.320 -12.845 21.442 1.00 97.06 281 LEU A N 1
ATOM 2092 C CA . LEU A 1 281 ? 3.801 -11.918 20.418 1.00 97.06 281 LEU A CA 1
ATOM 2093 C C . LEU A 1 281 ? 3.173 -10.547 20.672 1.00 97.06 281 LEU A C 1
ATOM 2095 O O . LEU A 1 281 ? 1.965 -10.398 20.533 1.00 97.06 281 LEU A O 1
ATOM 2099 N N . SER A 1 282 ? 3.981 -9.553 21.035 1.00 97.50 282 SER A N 1
ATOM 2100 C CA . SER A 1 282 ? 3.489 -8.204 21.335 1.00 97.50 282 SER A CA 1
ATOM 2101 C C . SER A 1 282 ? 3.705 -7.257 20.160 1.00 97.50 282 SER A C 1
ATOM 2103 O O . SER A 1 282 ? 4.844 -7.031 19.749 1.00 97.50 282 SER A O 1
ATOM 2105 N N . LEU A 1 283 ? 2.618 -6.701 19.637 1.00 97.25 283 LEU A N 1
ATOM 2106 C CA . LEU A 1 283 ? 2.576 -5.788 18.498 1.00 97.25 283 LEU A CA 1
ATOM 2107 C C . LEU A 1 283 ? 1.910 -4.477 18.913 1.00 97.25 283 LEU A C 1
ATOM 2109 O O . LEU A 1 283 ? 0.970 -4.494 19.705 1.00 97.25 283 LEU A O 1
ATOM 2113 N N . ALA A 1 284 ? 2.353 -3.355 18.354 1.00 95.44 284 ALA A N 1
ATOM 2114 C CA . ALA A 1 284 ? 1.688 -2.064 18.535 1.00 95.44 284 ALA A CA 1
ATOM 2115 C C . ALA A 1 284 ? 1.096 -1.546 17.222 1.00 95.44 284 ALA A C 1
ATOM 2117 O O . ALA A 1 284 ? 1.622 -1.807 16.142 1.00 95.44 284 ALA A O 1
ATOM 2118 N N . VAL A 1 285 ? -0.005 -0.809 17.309 1.00 94.94 285 VAL A N 1
ATOM 2119 C CA . VAL A 1 285 ? -0.657 -0.188 16.157 1.00 94.94 285 VAL A CA 1
ATOM 2120 C C . VAL A 1 285 ? -0.979 1.255 16.494 1.00 94.94 285 VAL A C 1
ATOM 2122 O O . VAL A 1 285 ? -1.721 1.533 17.441 1.00 94.94 285 VAL A O 1
ATOM 2125 N N . PHE A 1 286 ? -0.453 2.160 15.683 1.00 92.25 286 PHE A N 1
ATOM 2126 C CA . PHE A 1 286 ? -0.686 3.592 15.775 1.00 92.25 286 PHE A CA 1
ATOM 2127 C C . PHE A 1 286 ? -1.444 4.072 14.545 1.00 92.25 286 PHE A C 1
ATOM 2129 O O . PHE A 1 286 ? -1.582 3.364 13.545 1.00 92.25 286 PHE A O 1
ATOM 2136 N N . GLY A 1 287 ? -2.022 5.257 14.652 1.00 89.19 287 GLY A N 1
ATOM 2137 C CA . GLY A 1 287 ? -2.763 5.866 13.560 1.00 89.19 287 GLY A CA 1
ATOM 2138 C C . GLY A 1 287 ? -3.858 6.787 14.077 1.00 89.19 287 GLY A C 1
ATOM 2139 O O . GLY A 1 287 ? -4.360 6.572 15.188 1.00 89.19 287 GLY A O 1
ATOM 2140 N N . PRO A 1 288 ? -4.286 7.775 13.277 1.00 84.94 288 PRO A N 1
ATOM 2141 C CA . PRO A 1 288 ? -5.361 8.680 13.657 1.00 84.94 288 PRO A CA 1
ATOM 2142 C C . PRO A 1 288 ? -6.646 7.947 14.090 1.00 84.94 288 PRO A C 1
ATOM 2144 O O . PRO A 1 288 ? -6.888 6.791 13.704 1.00 84.94 288 PRO A O 1
ATOM 2147 N N . PRO A 1 289 ? -7.517 8.585 14.887 1.00 83.00 289 PRO A N 1
ATOM 2148 C CA . PRO A 1 289 ? -8.840 8.048 15.177 1.00 83.00 289 PRO A CA 1
ATOM 2149 C C . PRO A 1 289 ? -9.592 7.685 13.889 1.00 83.00 289 PRO A C 1
ATOM 2151 O O . PRO A 1 289 ? -9.702 8.481 12.962 1.00 83.00 289 PRO A O 1
ATOM 2154 N N . GLY A 1 290 ? -10.094 6.450 13.818 1.00 82.69 290 GLY A N 1
ATOM 2155 C CA . GLY A 1 290 ? -10.809 5.966 12.636 1.00 82.69 290 GLY A CA 1
ATOM 2156 C C . GLY A 1 290 ? -9.933 5.639 11.419 1.00 82.69 290 GLY A C 1
ATOM 2157 O O . GLY A 1 290 ? -10.492 5.428 10.350 1.00 82.69 290 GLY A O 1
ATOM 2158 N N . SER A 1 291 ? -8.603 5.539 11.543 1.00 86.06 291 SER A N 1
ATOM 2159 C CA . SER A 1 291 ? -7.720 5.148 10.425 1.00 86.06 291 SER A CA 1
ATOM 2160 C C . SER A 1 291 ? -7.831 3.674 10.008 1.00 86.06 291 SER A C 1
ATOM 2162 O O . SER A 1 291 ? -7.395 3.310 8.924 1.00 86.06 291 SER A O 1
ATOM 2164 N N . GLY A 1 292 ? -8.438 2.821 10.844 1.00 87.06 292 GLY A N 1
ATOM 2165 C CA . GLY A 1 292 ? -8.596 1.387 10.568 1.00 87.06 292 GLY A CA 1
ATOM 2166 C C . GLY A 1 292 ? -7.601 0.467 11.287 1.00 87.06 292 GLY A C 1
ATOM 2167 O O . GLY A 1 292 ? -7.493 -0.695 10.909 1.00 87.06 292 GLY A O 1
ATOM 2168 N N . LYS A 1 293 ? -6.927 0.938 12.348 1.00 90.06 293 LYS A N 1
ATOM 2169 C CA . LYS A 1 293 ? -5.954 0.180 13.173 1.00 90.06 293 LYS A CA 1
ATOM 2170 C C . LYS A 1 293 ? -6.330 -1.286 13.431 1.00 90.06 293 LYS A C 1
ATOM 2172 O O . LYS A 1 293 ? -5.645 -2.202 12.975 1.00 90.06 293 LYS A O 1
ATOM 2177 N N . SER A 1 294 ? -7.448 -1.519 14.123 1.00 88.56 294 SER A N 1
ATOM 2178 C CA . SER A 1 294 ? -7.872 -2.874 14.493 1.00 88.56 294 SER A CA 1
ATOM 2179 C C . SER A 1 294 ? -8.303 -3.689 13.273 1.00 88.56 294 SER A C 1
ATOM 2181 O O . SER A 1 294 ? -8.077 -4.895 13.231 1.00 88.56 294 SER A O 1
ATOM 2183 N N . PHE A 1 295 ? -8.886 -3.048 12.252 1.00 91.69 295 PHE A N 1
ATOM 2184 C CA . PHE A 1 295 ? -9.237 -3.717 10.998 1.00 91.69 295 PHE A CA 1
ATOM 2185 C C . PHE A 1 295 ? -7.986 -4.254 10.293 1.00 91.69 295 PHE A C 1
ATOM 2187 O O . PHE A 1 295 ? -7.962 -5.436 9.956 1.00 91.69 295 PHE A O 1
ATOM 2194 N N . GLY A 1 296 ? -6.943 -3.431 10.145 1.00 92.88 296 GLY A N 1
ATOM 2195 C CA . GLY A 1 296 ? -5.714 -3.800 9.444 1.00 92.88 296 GLY A CA 1
ATOM 2196 C C . GLY A 1 296 ? -5.047 -5.041 10.036 1.00 92.88 296 GLY A C 1
ATOM 2197 O O . GLY A 1 296 ? -4.850 -6.033 9.335 1.00 92.88 296 GLY A O 1
ATOM 2198 N N . VAL A 1 297 ? -4.802 -5.056 11.351 1.00 93.88 297 VAL A N 1
ATOM 2199 C CA . VAL A 1 297 ? -4.162 -6.214 12.005 1.00 93.88 297 VAL A CA 1
ATOM 2200 C C . VAL A 1 297 ? -5.053 -7.455 12.010 1.00 93.88 297 VAL A C 1
ATOM 2202 O O . VAL A 1 297 ? -4.543 -8.556 11.812 1.00 93.88 297 VAL A O 1
ATOM 2205 N N . LYS A 1 298 ? -6.379 -7.314 12.157 1.00 95.00 298 LYS A N 1
ATOM 2206 C CA . LYS A 1 298 ? -7.307 -8.454 12.014 1.00 95.00 298 LYS A CA 1
ATOM 2207 C C . LYS A 1 298 ? -7.215 -9.077 10.622 1.00 95.00 298 LYS A C 1
ATOM 2209 O O . LYS A 1 298 ? -7.204 -10.298 10.505 1.00 95.00 298 LYS A O 1
ATOM 2214 N N . GLN A 1 299 ? -7.141 -8.253 9.577 1.00 95.12 299 GLN A N 1
ATOM 2215 C CA . GLN A 1 299 ? -7.015 -8.729 8.201 1.00 95.12 299 GLN A CA 1
ATOM 2216 C C . GLN A 1 299 ? -5.664 -9.409 7.945 1.00 95.12 299 GLN A C 1
ATOM 2218 O O . GLN A 1 299 ? -5.625 -10.482 7.340 1.00 95.12 299 GLN A O 1
ATOM 2223 N N . VAL A 1 300 ? -4.570 -8.851 8.473 1.00 95.00 300 VAL A N 1
ATOM 2224 C CA . VAL A 1 300 ? -3.250 -9.495 8.426 1.00 95.00 300 VAL A CA 1
ATOM 2225 C C . VAL A 1 300 ? -3.278 -10.840 9.146 1.00 95.00 300 VAL A C 1
ATOM 2227 O O . VAL A 1 300 ? -2.943 -11.854 8.537 1.00 95.00 300 VAL A O 1
ATOM 2230 N N . ALA A 1 301 ? -3.750 -10.890 10.393 1.00 94.56 301 ALA A N 1
ATOM 2231 C CA . ALA A 1 301 ? -3.843 -12.128 11.162 1.00 94.56 301 ALA A CA 1
ATOM 2232 C C . ALA A 1 301 ? -4.702 -13.188 10.450 1.00 94.56 301 ALA A C 1
ATOM 2234 O O . ALA A 1 301 ? -4.298 -14.345 10.382 1.00 94.56 301 ALA A O 1
ATOM 2235 N N . ALA A 1 302 ? -5.831 -12.801 9.849 1.00 93.75 302 ALA A N 1
ATOM 2236 C CA . ALA A 1 302 ? -6.671 -13.707 9.066 1.00 93.75 302 ALA A CA 1
ATOM 2237 C C . ALA A 1 302 ? -5.958 -14.258 7.817 1.00 93.75 302 ALA A C 1
ATOM 2239 O O . ALA A 1 302 ? -6.201 -15.396 7.425 1.00 93.75 302 ALA A O 1
ATOM 2240 N N . SER A 1 303 ? -5.067 -13.475 7.201 1.00 91.75 303 SER A N 1
ATOM 2241 C CA . SER A 1 303 ? -4.341 -13.889 5.993 1.00 91.75 303 SER A CA 1
ATOM 2242 C C . SER A 1 303 ? -3.220 -14.905 6.248 1.00 91.75 303 SER A C 1
ATOM 2244 O O . SER A 1 303 ? -2.917 -15.698 5.358 1.00 91.75 303 SER A O 1
ATOM 2246 N N . VAL A 1 304 ? -2.622 -14.914 7.448 1.00 90.69 304 VAL A N 1
ATOM 2247 C CA . VAL A 1 304 ? -1.474 -15.787 7.777 1.00 90.69 304 VAL A CA 1
ATOM 2248 C C . VAL A 1 304 ? -1.741 -16.802 8.890 1.00 90.69 304 VAL A C 1
ATOM 2250 O O . VAL A 1 304 ? -1.010 -17.782 9.017 1.00 90.69 304 VAL A O 1
ATOM 2253 N N . GLY A 1 305 ? -2.769 -16.586 9.710 1.00 81.31 305 GLY A N 1
ATOM 2254 C CA . GLY A 1 305 ? -3.032 -17.366 10.919 1.00 81.31 305 GLY A CA 1
ATOM 2255 C C . GLY A 1 305 ? -3.694 -18.722 10.696 1.00 81.31 305 GLY A C 1
ATOM 2256 O O . GLY A 1 305 ? -3.576 -19.602 11.553 1.00 81.31 305 GLY A O 1
ATOM 2257 N N . GLY A 1 306 ? -4.389 -18.896 9.566 1.00 83.19 306 GLY A N 1
ATOM 2258 C CA . GLY A 1 306 ? -5.231 -20.068 9.310 1.00 83.19 306 GLY A CA 1
ATOM 2259 C C . GLY A 1 306 ? -6.188 -20.354 10.475 1.00 83.19 306 GLY A C 1
ATOM 2260 O O . GLY A 1 306 ? -6.629 -19.439 11.164 1.00 83.19 306 GLY A O 1
ATOM 2261 N N . ASP A 1 307 ? -6.439 -21.635 10.747 1.00 85.75 307 ASP A N 1
ATOM 2262 C CA . ASP A 1 307 ? -7.330 -22.063 11.838 1.00 85.75 307 ASP A CA 1
ATOM 2263 C C . ASP A 1 307 ? -6.669 -22.019 13.233 1.00 85.75 307 ASP A C 1
ATOM 2265 O O . ASP A 1 307 ? -7.309 -22.337 14.235 1.00 85.75 307 ASP A O 1
ATOM 2269 N N . ARG A 1 308 ? -5.376 -21.663 13.326 1.00 90.06 308 ARG A N 1
ATOM 2270 C CA . ARG A 1 308 ? -4.651 -21.612 14.611 1.00 90.06 308 ARG A CA 1
ATOM 2271 C C . ARG A 1 308 ? -4.941 -20.340 15.400 1.00 90.06 308 ARG A C 1
ATOM 2273 O O . ARG A 1 308 ? -4.898 -20.388 16.629 1.00 90.06 308 ARG A O 1
ATOM 2280 N N . ILE A 1 309 ? -5.192 -19.217 14.727 1.00 93.75 309 ILE A N 1
ATOM 2281 C CA . ILE A 1 309 ? -5.530 -17.961 15.403 1.00 93.75 309 ILE A CA 1
ATOM 2282 C C . ILE A 1 309 ? -7.023 -17.954 15.741 1.00 93.75 309 ILE A C 1
ATOM 2284 O O . ILE A 1 309 ? -7.863 -18.125 14.862 1.00 93.75 309 ILE A O 1
ATOM 2288 N N . VAL A 1 310 ? -7.358 -17.707 17.009 1.00 91.31 310 VAL A N 1
ATOM 2289 C CA . VAL A 1 310 ? -8.747 -17.594 17.490 1.00 91.31 310 VAL A CA 1
ATOM 2290 C C . VAL A 1 310 ? -9.002 -16.224 18.105 1.00 91.31 310 VAL A C 1
ATOM 2292 O O . VAL A 1 310 ? -8.108 -15.615 18.684 1.00 91.31 310 VAL A O 1
ATOM 2295 N N . GLY A 1 311 ? -10.235 -15.734 18.019 1.00 84.00 311 GLY A N 1
ATOM 2296 C CA . GLY A 1 311 ? -10.589 -14.378 18.451 1.00 84.00 311 GLY A CA 1
ATOM 2297 C C . GLY A 1 311 ? -11.132 -13.543 17.289 1.00 84.00 311 GLY A C 1
ATOM 2298 O O . GLY A 1 311 ? -11.502 -14.115 16.262 1.00 84.00 311 GLY A O 1
ATOM 2299 N N . PRO A 1 312 ? -11.223 -12.210 17.428 1.00 90.88 312 PRO A N 1
ATOM 2300 C CA . PRO A 1 312 ? -10.496 -11.361 18.377 1.00 90.88 312 PRO A CA 1
ATOM 2301 C C . PRO A 1 312 ? -11.104 -11.318 19.788 1.00 90.88 312 PRO A C 1
ATOM 2303 O O . PRO A 1 312 ? -12.317 -11.418 19.963 1.00 90.88 312 PRO A O 1
ATOM 2306 N N . LEU A 1 313 ? -10.246 -11.153 20.794 1.00 95.19 313 LEU A N 1
ATOM 2307 C CA . LEU A 1 313 ? -10.611 -10.660 22.120 1.00 95.19 313 LEU A CA 1
ATOM 2308 C C . LEU A 1 313 ? -10.314 -9.170 22.183 1.00 95.19 313 LEU A C 1
ATOM 2310 O O . LEU A 1 313 ? -9.191 -8.784 21.893 1.00 95.19 313 LEU A O 1
ATOM 2314 N N . GLU A 1 314 ? -11.289 -8.348 22.551 1.00 95.69 314 GLU A N 1
ATOM 2315 C CA . GLU A 1 314 ? -11.145 -6.890 22.554 1.00 95.69 314 GLU A CA 1
ATOM 2316 C C . GLU A 1 314 ? -11.404 -6.349 23.953 1.00 95.69 314 GLU A C 1
ATOM 2318 O O . GLU A 1 314 ? -12.465 -6.587 24.531 1.00 95.69 314 GLU A O 1
ATOM 2323 N N . PHE A 1 315 ? -10.421 -5.628 24.484 1.00 95.75 315 PHE A N 1
ATOM 2324 C CA . PHE A 1 315 ? -10.483 -4.973 25.780 1.00 95.75 315 PHE A CA 1
ATOM 2325 C C . PHE A 1 315 ? -10.118 -3.501 25.598 1.00 95.75 315 PHE A C 1
ATOM 2327 O O . PHE A 1 315 ? -9.012 -3.189 25.156 1.00 95.75 315 PHE A O 1
ATOM 2334 N N . ASN A 1 316 ? -11.039 -2.599 25.937 1.00 93.88 316 ASN A N 1
ATOM 2335 C CA . ASN A 1 316 ? -10.777 -1.163 25.927 1.00 93.88 316 ASN A CA 1
ATOM 2336 C C . ASN A 1 316 ? -10.325 -0.719 27.326 1.00 93.88 316 ASN A C 1
ATOM 2338 O O . ASN A 1 316 ? -11.100 -0.810 28.280 1.00 93.88 316 ASN A O 1
ATOM 2342 N N . LEU A 1 317 ? -9.084 -0.241 27.450 1.00 93.31 317 LEU A N 1
ATOM 2343 C CA . LEU A 1 317 ? -8.510 0.120 28.749 1.00 93.31 317 LEU A CA 1
ATOM 2344 C C . LEU A 1 317 ? -9.127 1.380 29.366 1.00 93.31 317 LEU A C 1
ATOM 2346 O O . LEU A 1 317 ? -9.053 1.529 30.582 1.00 93.31 317 LEU A O 1
ATOM 2350 N N . SER A 1 318 ? -9.785 2.253 28.594 1.00 90.19 318 SER A N 1
ATOM 2351 C CA . SER A 1 318 ? -10.509 3.396 29.174 1.00 90.19 318 SER A CA 1
ATOM 2352 C C . SER A 1 318 ? -11.791 2.998 29.899 1.00 90.19 318 SER A C 1
ATOM 2354 O O . SER A 1 318 ? -12.321 3.782 30.687 1.00 90.19 318 SER A O 1
ATOM 2356 N N . GLN A 1 319 ? -12.290 1.785 29.649 1.00 91.88 319 GLN A N 1
ATOM 2357 C CA . GLN A 1 319 ? -13.483 1.245 30.299 1.00 91.88 319 GLN A CA 1
ATOM 2358 C C . GLN A 1 319 ? -13.157 0.460 31.572 1.00 91.88 319 GLN A C 1
ATOM 2360 O O . GLN A 1 319 ? -14.069 0.194 32.353 1.00 91.88 319 GLN A O 1
ATOM 2365 N N . LEU A 1 320 ? -11.888 0.096 31.783 1.00 91.12 320 LEU A N 1
ATOM 2366 C CA . LEU A 1 320 ? -11.465 -0.651 32.963 1.00 91.12 320 LEU A CA 1
ATOM 2367 C C . LEU A 1 320 ? -11.277 0.296 34.149 1.00 91.12 320 LEU A C 1
ATOM 2369 O O . LEU A 1 320 ? -10.539 1.279 34.068 1.00 91.12 320 LEU A O 1
ATOM 2373 N N . GLY A 1 321 ? -11.928 -0.014 35.270 1.00 83.88 321 GLY A N 1
ATOM 2374 C CA . GLY A 1 321 ? -11.870 0.812 36.476 1.00 83.88 321 GLY A CA 1
ATOM 2375 C C . GLY A 1 321 ? -10.623 0.575 37.328 1.00 83.88 321 GLY A C 1
ATOM 2376 O O . GLY A 1 321 ? -10.258 1.429 38.136 1.00 83.88 321 GLY A O 1
ATOM 2377 N N . SER A 1 322 ? -9.970 -0.582 37.182 1.00 90.12 322 SER A N 1
ATOM 2378 C CA . SER A 1 322 ? -8.810 -0.954 37.995 1.00 90.12 322 SER A CA 1
ATOM 2379 C C . SER A 1 322 ? -7.916 -2.016 37.335 1.00 90.12 322 SER A C 1
ATOM 2381 O O . SER A 1 322 ? -8.368 -2.753 36.456 1.00 90.12 322 SER A O 1
ATOM 2383 N N . PRO A 1 323 ? -6.656 -2.169 37.792 1.00 89.69 323 PRO A N 1
ATOM 2384 C CA . PRO A 1 323 ? -5.778 -3.260 37.364 1.00 89.69 323 PRO A CA 1
ATOM 2385 C C . PRO A 1 323 ? -6.300 -4.671 37.664 1.00 89.69 323 PRO A C 1
ATOM 2387 O O . PRO A 1 323 ? -5.836 -5.619 37.037 1.00 89.69 323 PRO A O 1
ATOM 2390 N N . ASP A 1 324 ? -7.242 -4.834 38.597 1.00 90.00 324 ASP A N 1
ATOM 2391 C CA . ASP A 1 324 ? -7.808 -6.150 38.914 1.00 90.00 324 ASP A CA 1
ATOM 2392 C C . ASP A 1 324 ? -8.692 -6.669 37.768 1.00 90.00 324 ASP A C 1
ATOM 2394 O O . ASP A 1 324 ? -8.641 -7.851 37.440 1.00 90.00 324 ASP A O 1
ATOM 2398 N N . GLU A 1 325 ? -9.408 -5.789 37.061 1.00 92.62 325 GLU A N 1
ATOM 2399 C CA . GLU A 1 325 ? -10.193 -6.169 35.873 1.00 92.62 325 GLU A CA 1
ATOM 2400 C C . GLU A 1 325 ? -9.296 -6.631 34.708 1.00 92.62 325 GLU A C 1
ATOM 2402 O O . GLU A 1 325 ? -9.682 -7.473 33.895 1.00 92.62 325 GLU A O 1
ATOM 2407 N N . LEU A 1 326 ? -8.052 -6.138 34.649 1.00 93.88 326 LEU A N 1
ATOM 2408 C CA . LEU A 1 326 ? -7.060 -6.609 33.681 1.00 93.88 326 LEU A CA 1
ATOM 2409 C C . LEU A 1 326 ? -6.632 -8.062 33.965 1.00 93.88 326 LEU A C 1
ATOM 2411 O O . LEU A 1 326 ? -6.335 -8.817 33.037 1.00 93.88 326 LEU A O 1
ATOM 2415 N N . VAL A 1 327 ? -6.639 -8.487 35.233 1.00 94.00 327 VAL A N 1
ATOM 2416 C CA . VAL A 1 327 ? -6.362 -9.881 35.618 1.00 94.00 327 VAL A CA 1
ATOM 2417 C C . VAL A 1 327 ? -7.457 -10.814 35.095 1.00 94.00 327 VAL A C 1
ATOM 2419 O O . VAL A 1 327 ? -7.142 -11.888 34.579 1.00 94.00 327 VAL A O 1
ATOM 2422 N N . ASP A 1 328 ? -8.723 -10.396 35.150 1.00 93.56 328 ASP A N 1
ATOM 2423 C CA . ASP A 1 328 ? -9.844 -11.164 34.591 1.00 93.56 328 ASP A CA 1
ATOM 2424 C C . ASP A 1 328 ? -9.718 -11.313 33.067 1.00 93.56 328 ASP A C 1
ATOM 2426 O O . ASP A 1 328 ? -9.918 -12.403 32.518 1.00 93.56 328 ASP A O 1
ATOM 2430 N N . ALA A 1 329 ? -9.289 -10.249 32.380 1.00 95.38 329 ALA A N 1
ATOM 2431 C CA . ALA A 1 329 ? -8.976 -10.299 30.956 1.00 95.38 329 ALA A CA 1
ATOM 2432 C C . ALA A 1 329 ? -7.851 -11.307 30.649 1.00 95.38 329 ALA A C 1
ATOM 2434 O O . ALA A 1 329 ? -7.978 -12.110 29.721 1.00 95.38 329 ALA A O 1
ATOM 2435 N N . PHE A 1 330 ? -6.776 -11.335 31.446 1.00 96.50 330 PHE A N 1
ATOM 2436 C CA . PHE A 1 330 ? -5.692 -12.308 31.275 1.00 96.50 330 PHE A CA 1
ATOM 2437 C C . PHE A 1 330 ? -6.130 -13.758 31.508 1.00 96.50 330 PHE A C 1
ATOM 2439 O O . PHE A 1 330 ? -5.687 -14.641 30.767 1.00 96.50 330 PHE A O 1
ATOM 2446 N N . HIS A 1 331 ? -7.030 -14.022 32.462 1.00 95.69 331 HIS A N 1
ATOM 2447 C CA . HIS A 1 331 ? -7.625 -15.357 32.625 1.00 95.69 331 HIS A CA 1
ATOM 2448 C C . HIS A 1 331 ? -8.397 -15.784 31.371 1.00 95.69 331 HIS A C 1
ATOM 2450 O O . HIS A 1 331 ? -8.201 -16.897 30.886 1.00 95.69 331 HIS A O 1
ATOM 2456 N N . LEU A 1 332 ? -9.175 -14.884 30.763 1.00 94.56 332 LEU A N 1
ATOM 2457 C CA . LEU A 1 332 ? -9.913 -15.180 29.530 1.00 94.56 332 LEU A CA 1
ATOM 2458 C C . LEU A 1 332 ? -8.993 -15.485 28.332 1.00 94.56 332 LEU A C 1
ATOM 2460 O O . LEU A 1 332 ? -9.327 -16.316 27.477 1.00 94.56 332 LEU A O 1
ATOM 2464 N N . VAL A 1 333 ? -7.844 -14.810 28.245 1.00 95.44 333 VAL A N 1
ATOM 2465 C CA . VAL A 1 333 ? -6.819 -15.101 27.229 1.00 95.44 333 VAL A CA 1
ATOM 2466 C C . VAL A 1 333 ? -6.218 -16.482 27.470 1.00 95.44 333 VAL A C 1
ATOM 2468 O O . VAL A 1 333 ? -6.168 -17.306 26.552 1.00 95.44 333 VAL A O 1
ATOM 2471 N N . ARG A 1 334 ? -5.814 -16.749 28.713 1.00 94.75 334 ARG A N 1
ATOM 2472 C CA . ARG A 1 334 ? -5.216 -18.014 29.138 1.00 94.75 334 ARG A CA 1
ATOM 2473 C C . ARG A 1 334 ? -6.125 -19.203 28.847 1.00 94.75 334 ARG A C 1
ATOM 2475 O O . ARG A 1 334 ? -5.658 -20.194 28.293 1.00 94.75 334 ARG A O 1
ATOM 2482 N N . ASP A 1 335 ? -7.412 -19.103 29.159 1.00 93.31 335 ASP A N 1
ATOM 2483 C CA . ASP A 1 335 ? -8.371 -20.192 28.943 1.00 93.31 335 ASP A CA 1
ATOM 2484 C C . ASP A 1 335 ? -8.475 -20.590 27.465 1.00 93.31 335 ASP A C 1
ATOM 2486 O O . ASP A 1 335 ? -8.580 -21.775 27.144 1.00 93.31 335 ASP A O 1
ATOM 2490 N N . ARG A 1 336 ? -8.367 -19.623 26.541 1.00 92.31 336 ARG A N 1
ATOM 2491 C CA . ARG A 1 336 ? -8.306 -19.922 25.102 1.00 92.31 336 ARG A CA 1
ATOM 2492 C C . ARG A 1 336 ? -6.966 -20.518 24.682 1.00 92.31 336 ARG A C 1
ATOM 2494 O O . ARG A 1 336 ? -6.954 -21.448 23.878 1.00 92.31 336 ARG A O 1
ATOM 2501 N N . ALA A 1 337 ? -5.857 -20.010 25.217 1.00 92.38 337 ALA A N 1
ATOM 2502 C CA . ALA A 1 337 ? -4.522 -20.522 24.909 1.00 92.38 337 ALA A CA 1
ATOM 2503 C C . ALA A 1 337 ? -4.342 -21.980 25.376 1.00 92.38 337 ALA A C 1
ATOM 2505 O O . ALA A 1 337 ? -3.747 -22.795 24.671 1.00 92.38 337 ALA A O 1
ATOM 2506 N N . LEU A 1 338 ? -4.929 -22.352 26.522 1.00 89.75 338 LEU A N 1
ATOM 2507 C CA . LEU A 1 338 ? -4.928 -23.729 27.038 1.00 89.75 338 LEU A CA 1
ATOM 2508 C C . LEU A 1 338 ? -5.611 -24.734 26.093 1.00 89.75 338 LEU A C 1
ATOM 2510 O O . LEU A 1 338 ? -5.307 -25.924 26.151 1.00 89.75 338 LEU A O 1
ATOM 2514 N N . GLY A 1 339 ? -6.485 -24.268 25.196 1.00 84.25 339 GLY A N 1
ATOM 2515 C CA . GLY A 1 339 ? -7.100 -25.082 24.145 1.00 84.25 339 GLY A CA 1
ATOM 2516 C C . GLY A 1 339 ? -6.172 -25.433 22.972 1.00 84.25 339 GLY A C 1
ATOM 2517 O O . GLY A 1 339 ? -6.620 -26.093 22.038 1.00 84.25 339 GLY A O 1
ATOM 2518 N N . GLY A 1 340 ? -4.907 -24.990 22.982 1.00 84.50 340 GLY A N 1
ATOM 2519 C CA . GLY A 1 340 ? -3.937 -25.212 21.899 1.00 84.50 340 GLY A CA 1
ATOM 2520 C C . GLY A 1 340 ? -4.072 -24.245 20.716 1.00 84.50 340 GLY A C 1
ATOM 2521 O O . GLY A 1 340 ? -3.378 -24.399 19.712 1.00 84.50 340 GLY A O 1
ATOM 2522 N N . ALA A 1 341 ? -4.957 -23.255 20.832 1.00 90.19 341 ALA A N 1
ATOM 2523 C CA . ALA A 1 341 ? -5.109 -22.169 19.874 1.00 90.19 341 ALA A CA 1
ATOM 2524 C C . ALA A 1 341 ? -4.212 -20.975 20.242 1.00 90.19 341 ALA A C 1
ATOM 2526 O O . ALA A 1 341 ? -3.717 -20.885 21.363 1.00 90.19 341 ALA A O 1
ATOM 2527 N N . VAL A 1 342 ? -4.039 -20.035 19.311 1.00 95.56 342 VAL A N 1
ATOM 2528 C CA . VAL A 1 342 ? -3.324 -18.769 19.522 1.00 95.56 342 VAL A CA 1
ATOM 2529 C C . VAL A 1 342 ? -4.349 -17.630 19.585 1.00 95.56 342 VAL A C 1
ATOM 2531 O O . VAL A 1 342 ? -4.842 -17.199 18.541 1.00 95.56 342 VAL A O 1
ATOM 2534 N N . PRO A 1 343 ? -4.721 -17.129 20.775 1.00 96.25 343 PRO A N 1
ATOM 2535 C CA . PRO A 1 343 ? -5.676 -16.035 20.890 1.00 96.25 343 PRO A CA 1
ATOM 2536 C C . PRO A 1 343 ? -5.105 -14.734 20.322 1.00 96.25 343 PRO A C 1
ATOM 2538 O O . PRO A 1 343 ? -3.988 -14.348 20.665 1.00 96.25 343 PRO A O 1
ATOM 2541 N N . LEU A 1 344 ? -5.886 -14.036 19.500 1.00 97.19 344 LEU A N 1
ATOM 2542 C CA . LEU A 1 344 ? -5.619 -12.661 19.081 1.00 97.19 344 LEU A CA 1
ATOM 2543 C C . LEU A 1 344 ? -6.320 -11.698 20.041 1.00 97.19 344 LEU A C 1
ATOM 2545 O O . LEU A 1 344 ? -7.548 -11.721 20.143 1.00 97.19 344 LEU A O 1
ATOM 2549 N N . VAL A 1 345 ? -5.550 -10.861 20.732 1.00 97.50 345 VAL A N 1
ATOM 2550 C CA . VAL A 1 345 ? -6.024 -9.995 21.817 1.00 97.50 345 VAL A CA 1
ATOM 2551 C C . VAL A 1 345 ? -5.695 -8.541 21.509 1.00 97.50 345 VAL A C 1
ATOM 2553 O O . VAL A 1 345 ? -4.536 -8.206 21.283 1.00 97.50 345 VAL A O 1
ATOM 2556 N N . PHE A 1 346 ? -6.707 -7.685 21.533 1.00 97.31 346 PHE A N 1
ATOM 2557 C CA . PHE A 1 346 ? -6.605 -6.246 21.355 1.00 97.31 346 PHE A CA 1
ATOM 2558 C C . PHE A 1 346 ? -6.736 -5.537 22.698 1.00 97.31 346 PHE A C 1
ATOM 2560 O O . PHE A 1 346 ? -7.707 -5.739 23.428 1.00 97.31 346 PHE A O 1
ATOM 2567 N N . TRP A 1 347 ? -5.752 -4.690 22.974 1.00 96.50 347 TRP A N 1
ATOM 2568 C CA . TRP A 1 347 ? -5.741 -3.727 24.064 1.00 96.50 347 TRP A CA 1
ATOM 2569 C C . TRP A 1 347 ? -5.937 -2.343 23.441 1.00 96.50 347 TRP A C 1
ATOM 2571 O O . TRP A 1 347 ? -4.971 -1.694 23.025 1.00 96.50 347 TRP A O 1
ATOM 2581 N N . ASP A 1 348 ? -7.197 -1.945 23.291 1.00 94.06 348 ASP A N 1
ATOM 2582 C CA . ASP A 1 348 ? -7.585 -0.663 22.704 1.00 94.06 348 ASP A CA 1
ATOM 2583 C C . ASP A 1 348 ? -7.431 0.460 23.739 1.00 94.06 348 ASP A C 1
ATOM 2585 O O . ASP A 1 348 ? -7.654 0.256 24.935 1.00 94.06 348 ASP A O 1
ATOM 2589 N N . GLU A 1 349 ? -7.047 1.650 23.271 1.00 92.00 349 GLU A N 1
ATOM 2590 C CA . GLU A 1 349 ? -6.804 2.829 24.117 1.00 92.00 349 GLU A CA 1
ATOM 2591 C C . GLU A 1 349 ? -5.759 2.554 25.215 1.00 92.00 349 GLU A C 1
ATOM 2593 O O . GLU A 1 349 ? -5.853 3.032 26.349 1.00 92.00 349 GLU A O 1
ATOM 2598 N N . PHE A 1 350 ? -4.734 1.759 24.879 1.00 92.00 350 PHE A N 1
ATOM 2599 C CA . PHE A 1 350 ? -3.695 1.349 25.832 1.00 92.00 350 PHE A CA 1
ATOM 2600 C C . PHE A 1 350 ? -2.845 2.515 26.364 1.00 92.00 350 PHE A C 1
ATOM 2602 O O . PHE A 1 350 ? -2.180 2.402 27.395 1.00 92.00 350 PHE A O 1
ATOM 2609 N N . ASP A 1 351 ? -2.859 3.625 25.635 1.00 89.19 351 ASP A N 1
ATOM 2610 C CA . ASP A 1 351 ? -2.164 4.875 25.902 1.00 89.19 351 ASP A CA 1
ATOM 2611 C C . ASP A 1 351 ? -2.962 5.837 26.802 1.00 89.19 351 ASP A C 1
ATOM 2613 O O . ASP A 1 351 ? -2.558 6.978 27.030 1.00 89.19 351 ASP A O 1
ATOM 2617 N N . THR A 1 352 ? -4.077 5.378 27.368 1.00 90.12 352 THR A N 1
ATOM 2618 C CA . THR A 1 352 ? -4.872 6.150 28.327 1.00 90.12 352 THR A CA 1
ATOM 2619 C C . THR A 1 352 ? -4.201 6.282 29.693 1.00 90.12 352 THR A C 1
ATOM 2621 O O . THR A 1 352 ? -3.295 5.533 30.081 1.00 90.12 352 THR A O 1
ATOM 2624 N N . ALA A 1 353 ? -4.640 7.292 30.446 1.00 89.38 353 ALA A N 1
ATOM 2625 C CA . ALA A 1 353 ? -4.193 7.498 31.813 1.00 89.38 353 ALA A CA 1
ATOM 2626 C C . ALA A 1 353 ? -4.878 6.519 32.780 1.00 89.38 353 ALA A C 1
ATOM 2628 O O . ALA A 1 353 ? -6.045 6.181 32.612 1.00 89.38 353 ALA A O 1
ATOM 2629 N N . LEU A 1 354 ? -4.165 6.138 33.841 1.00 91.19 354 LEU A N 1
ATOM 2630 C CA . LEU A 1 354 ? -4.712 5.395 34.979 1.00 91.19 354 LEU A CA 1
ATOM 2631 C C . LEU A 1 354 ? -4.398 6.169 36.260 1.00 91.19 354 LEU A C 1
ATOM 2633 O O . LEU A 1 354 ? -3.245 6.542 36.483 1.00 91.19 354 LEU A O 1
ATOM 2637 N N . ASP A 1 355 ? -5.415 6.436 37.082 1.00 88.56 355 ASP A N 1
ATOM 2638 C CA . ASP A 1 355 ? -5.303 7.233 38.316 1.00 88.56 355 ASP A CA 1
ATOM 2639 C C . ASP A 1 355 ? -4.607 8.592 38.101 1.00 88.56 355 ASP A C 1
ATOM 2641 O O . ASP A 1 355 ? -3.745 9.015 38.876 1.00 88.56 355 ASP A O 1
ATOM 2645 N N . GLY A 1 356 ? -4.929 9.259 36.987 1.00 84.38 356 GLY A N 1
ATOM 2646 C CA . GLY A 1 356 ? -4.336 10.544 36.600 1.00 84.38 356 GLY A CA 1
ATOM 2647 C C . GLY A 1 356 ? -2.881 10.465 36.124 1.00 84.38 356 GLY A C 1
ATOM 2648 O O . GLY A 1 356 ? -2.286 11.499 35.829 1.00 84.38 356 GLY A O 1
ATOM 2649 N N . ARG A 1 357 ? -2.292 9.265 36.026 1.00 86.44 357 ARG A N 1
ATOM 2650 C CA . ARG A 1 357 ? -0.945 9.059 35.479 1.00 86.44 357 ARG A CA 1
ATOM 2651 C C . ARG A 1 357 ? -1.029 8.736 33.988 1.00 86.44 357 ARG A C 1
ATOM 2653 O O . ARG A 1 357 ? -1.614 7.704 33.647 1.00 86.44 357 ARG A O 1
ATOM 2660 N N . PRO A 1 358 ? -0.430 9.554 33.106 1.00 87.81 358 PRO A N 1
ATOM 2661 C CA . PRO A 1 358 ? -0.351 9.244 31.682 1.00 87.81 358 PRO A CA 1
ATOM 2662 C C . PRO A 1 358 ? 0.330 7.895 31.440 1.00 87.81 358 PRO A C 1
ATOM 2664 O O . PRO A 1 358 ? 1.287 7.556 32.143 1.00 87.81 358 PRO A O 1
ATOM 2667 N N . LEU A 1 359 ? -0.165 7.124 30.464 1.00 89.75 359 LEU A N 1
ATOM 2668 C CA . LEU A 1 359 ? 0.348 5.787 30.132 1.00 89.75 359 LEU A CA 1
ATOM 2669 C C . LEU A 1 359 ? 0.401 4.834 31.349 1.00 89.75 359 LEU A C 1
ATOM 2671 O O . LEU A 1 359 ? 1.266 3.959 31.453 1.00 89.75 359 LEU A O 1
ATOM 2675 N N . GLY A 1 360 ? -0.502 5.013 32.318 1.00 90.56 360 GLY A N 1
ATOM 2676 C CA . GLY A 1 360 ? -0.435 4.326 33.610 1.00 90.56 360 GLY A CA 1
ATOM 2677 C C . GLY A 1 360 ? -0.593 2.802 33.521 1.00 90.56 360 GLY A C 1
ATOM 2678 O O . GLY A 1 360 ? -0.084 2.086 34.391 1.00 90.56 360 GLY A O 1
ATOM 2679 N N . TRP A 1 361 ? -1.214 2.310 32.445 1.00 93.25 361 TRP A N 1
ATOM 2680 C CA . TRP A 1 361 ? -1.457 0.892 32.176 1.00 93.25 361 TRP A CA 1
ATOM 2681 C C . TRP A 1 361 ? -0.206 0.092 31.781 1.00 93.25 361 TRP A C 1
ATOM 2683 O O . TRP A 1 361 ? -0.128 -1.101 32.078 1.00 93.25 361 TRP A O 1
ATOM 2693 N N . LEU A 1 362 ? 0.806 0.720 31.167 1.00 94.06 362 LEU A N 1
ATOM 2694 C CA . LEU A 1 362 ? 1.928 0.005 30.529 1.00 94.06 362 LEU A CA 1
ATOM 2695 C C . LEU A 1 362 ? 2.681 -0.935 31.479 1.00 94.06 362 LEU A C 1
ATOM 2697 O O . LEU A 1 362 ? 3.075 -2.038 31.098 1.00 94.06 362 LEU A O 1
ATOM 2701 N N . ARG A 1 363 ? 2.849 -0.523 32.741 1.00 92.44 363 ARG A N 1
ATOM 2702 C CA . ARG A 1 363 ? 3.571 -1.301 33.762 1.00 92.44 363 ARG A CA 1
ATOM 2703 C C . ARG A 1 363 ? 2.977 -2.695 33.991 1.00 92.44 363 ARG A C 1
ATOM 2705 O O . ARG A 1 363 ? 3.722 -3.609 34.336 1.00 92.44 363 ARG A O 1
ATOM 2712 N N . TYR A 1 364 ? 1.665 -2.855 33.810 1.00 94.00 364 TYR A N 1
ATOM 2713 C CA . TYR A 1 364 ? 0.959 -4.109 34.081 1.00 94.00 364 TYR A CA 1
ATOM 2714 C C . TYR A 1 364 ? 1.115 -5.126 32.948 1.00 94.00 364 TYR A C 1
ATOM 2716 O O . TYR A 1 364 ? 0.928 -6.317 33.173 1.00 94.00 364 TYR A O 1
ATOM 2724 N N . PHE A 1 365 ? 1.541 -4.683 31.762 1.00 95.94 365 PHE A N 1
ATOM 2725 C CA . PHE A 1 365 ? 1.816 -5.559 30.624 1.00 95.94 365 PHE A CA 1
ATOM 2726 C C . PHE A 1 365 ? 3.262 -6.061 30.574 1.00 95.94 365 PHE A C 1
ATOM 2728 O O . PHE A 1 365 ? 3.538 -7.027 29.872 1.00 95.94 365 PHE A O 1
ATOM 2735 N N . LEU A 1 366 ? 4.191 -5.479 31.343 1.00 95.44 366 LEU A N 1
ATOM 2736 C CA . LEU A 1 366 ? 5.619 -5.806 31.231 1.00 95.44 366 LEU A CA 1
ATOM 2737 C C . LEU A 1 366 ? 5.936 -7.282 31.506 1.00 95.44 366 LEU A C 1
ATOM 2739 O O . LEU A 1 366 ? 6.688 -7.879 30.737 1.00 95.44 366 LEU A O 1
ATOM 2743 N N . ALA A 1 367 ? 5.381 -7.854 32.581 1.00 94.31 367 ALA A N 1
ATOM 2744 C CA . ALA A 1 367 ? 5.551 -9.272 32.909 1.00 94.31 367 ALA A CA 1
ATOM 2745 C C . ALA A 1 367 ? 4.786 -10.184 31.926 1.00 94.31 367 ALA A C 1
ATOM 2747 O O . ALA A 1 367 ? 5.420 -11.071 31.349 1.00 94.31 367 ALA A O 1
ATOM 2748 N N . PRO A 1 368 ? 3.503 -9.915 31.595 1.00 96.00 368 PRO A N 1
ATOM 2749 C CA . PRO A 1 368 ? 2.797 -10.661 30.552 1.00 96.00 368 PRO A CA 1
ATOM 2750 C C . PRO A 1 368 ? 3.529 -10.710 29.206 1.00 96.00 368 PRO A C 1
ATOM 2752 O O . PRO A 1 368 ? 3.606 -11.769 28.594 1.00 96.00 368 PRO A O 1
ATOM 2755 N N . MET A 1 369 ? 4.103 -9.595 28.747 1.00 96.56 369 MET A N 1
ATOM 2756 C CA . MET A 1 369 ? 4.823 -9.523 27.468 1.00 96.56 369 MET A CA 1
ATOM 2757 C C . MET A 1 369 ? 6.182 -10.236 27.509 1.00 96.56 369 MET A C 1
ATOM 2759 O O . MET A 1 369 ? 6.581 -10.866 26.530 1.00 96.56 369 MET A O 1
ATOM 2763 N N . GLN A 1 370 ? 6.921 -10.097 28.613 1.00 94.00 370 GLN A N 1
ATOM 2764 C CA . GLN A 1 370 ? 8.294 -10.592 28.727 1.00 94.00 370 GLN A CA 1
ATOM 2765 C C . GLN A 1 370 ? 8.342 -12.080 29.069 1.00 94.00 370 GLN A C 1
ATOM 2767 O O . GLN A 1 370 ? 9.021 -12.855 28.389 1.00 94.00 370 GLN A O 1
ATOM 2772 N N . ASP A 1 371 ? 7.622 -12.442 30.127 1.00 93.25 371 ASP A N 1
ATOM 2773 C CA . ASP A 1 371 ? 7.718 -13.731 30.805 1.00 93.25 371 ASP A CA 1
ATOM 2774 C C . ASP A 1 371 ? 6.527 -14.638 30.457 1.00 93.25 371 ASP A C 1
ATOM 2776 O O . ASP A 1 371 ? 6.572 -15.845 30.682 1.00 93.25 371 ASP A O 1
ATOM 2780 N N . GLY A 1 372 ? 5.475 -14.086 29.838 1.00 95.06 372 GLY A N 1
ATOM 2781 C CA . GLY A 1 372 ? 4.270 -14.841 29.496 1.00 95.06 372 GLY A CA 1
ATOM 2782 C C . GLY A 1 372 ? 3.454 -15.235 30.721 1.00 95.06 372 GLY A C 1
ATOM 2783 O O . GLY A 1 372 ? 2.758 -16.248 30.695 1.00 95.06 372 GLY A O 1
ATOM 2784 N N . GLU A 1 373 ? 3.541 -14.451 31.794 1.00 95.25 373 GLU A N 1
ATOM 2785 C CA . GLU A 1 373 ? 2.862 -14.699 33.063 1.00 95.25 373 GLU A CA 1
ATOM 2786 C C . GLU A 1 373 ? 2.283 -13.415 33.663 1.00 95.25 373 GLU A C 1
ATOM 2788 O O . GLU A 1 373 ? 2.745 -12.305 33.400 1.00 95.25 373 GLU A O 1
ATOM 2793 N N . PHE A 1 374 ? 1.256 -13.570 34.492 1.00 94.69 374 PHE A N 1
ATOM 2794 C CA . PHE A 1 374 ? 0.637 -12.482 35.245 1.00 94.69 374 PHE A CA 1
ATOM 2795 C C . PHE A 1 374 ? 0.415 -12.901 36.698 1.00 94.69 374 PHE A C 1
ATOM 2797 O O . PHE A 1 374 ? 0.336 -14.089 37.020 1.00 94.69 374 PHE A O 1
ATOM 2804 N N . ARG A 1 375 ? 0.330 -11.920 37.599 1.00 91.75 375 ARG A N 1
ATOM 2805 C CA . ARG A 1 375 ? 0.226 -12.157 39.043 1.00 91.75 375 ARG A CA 1
ATOM 2806 C C . ARG A 1 375 ? -1.166 -11.805 39.555 1.00 91.75 375 ARG A C 1
ATOM 2808 O O . ARG A 1 375 ? -1.636 -10.698 39.325 1.00 91.75 375 ARG A O 1
ATOM 2815 N N . GLN A 1 376 ? -1.764 -12.714 40.322 1.00 90.88 376 GLN A N 1
ATOM 2816 C CA . GLN A 1 376 ? -2.990 -12.487 41.087 1.00 90.88 376 GLN A CA 1
ATOM 2817 C C . GLN A 1 376 ? -2.690 -12.726 42.574 1.00 90.88 376 GLN A C 1
ATOM 2819 O O . GLN A 1 376 ? -2.479 -13.855 43.025 1.00 90.88 376 GLN A O 1
ATOM 2824 N N . GLY A 1 377 ? -2.590 -11.646 43.353 1.00 87.50 377 GLY A N 1
ATOM 2825 C CA . GLY A 1 377 ? -2.163 -11.718 44.753 1.00 87.50 377 GLY A CA 1
ATOM 2826 C C . GLY A 1 377 ? -0.738 -12.274 44.903 1.00 87.50 377 GLY A C 1
ATOM 2827 O O . GLY A 1 377 ? 0.237 -11.614 44.548 1.00 87.50 377 GLY A O 1
ATOM 2828 N N . GLN A 1 378 ? -0.596 -13.481 45.456 1.00 87.75 378 GLN A N 1
ATOM 2829 C CA . GLN A 1 378 ? 0.698 -14.169 45.626 1.00 87.75 378 GLN A CA 1
ATOM 2830 C C . GLN A 1 378 ? 0.940 -15.282 44.596 1.00 87.75 378 GLN A C 1
ATOM 2832 O O . GLN A 1 378 ? 1.985 -15.926 44.641 1.00 87.75 378 GLN A O 1
ATOM 2837 N N . VAL A 1 379 ? -0.009 -15.519 43.687 1.00 93.00 379 VAL A N 1
ATOM 2838 C CA . VAL A 1 379 ? 0.062 -16.600 42.701 1.00 93.00 379 VAL A CA 1
ATOM 2839 C C . VAL A 1 379 ? 0.432 -16.030 41.337 1.00 93.00 379 VAL A C 1
ATOM 2841 O O . VAL A 1 379 ? -0.090 -14.994 40.922 1.00 93.00 379 VAL A O 1
ATOM 2844 N N . THR A 1 380 ? 1.334 -16.722 40.649 1.00 92.88 380 THR A N 1
ATOM 2845 C CA . THR A 1 380 ? 1.712 -16.433 39.266 1.00 92.88 380 THR A CA 1
ATOM 2846 C C . THR A 1 380 ? 1.021 -17.425 38.339 1.00 92.88 380 THR A C 1
ATOM 2848 O O . THR A 1 380 ? 1.064 -18.636 38.570 1.00 92.88 380 THR A O 1
ATOM 2851 N N . HIS A 1 381 ? 0.375 -16.913 37.297 1.00 94.31 381 HIS A N 1
ATOM 2852 C CA . HIS A 1 381 ? -0.361 -17.693 36.312 1.00 94.31 381 HIS A CA 1
ATOM 2853 C C . HIS A 1 381 ? 0.320 -17.583 34.941 1.00 94.31 381 HIS A C 1
ATOM 2855 O O . HIS A 1 381 ? 0.583 -16.465 34.495 1.00 94.31 381 HIS A O 1
ATOM 2861 N N . PRO A 1 382 ? 0.571 -18.706 34.241 1.00 94.06 382 PRO A N 1
ATOM 2862 C CA . PRO A 1 382 ? 1.062 -18.666 32.870 1.00 94.06 382 PRO A CA 1
ATOM 2863 C C . PRO A 1 382 ? -0.067 -18.252 31.925 1.00 94.06 382 PRO A C 1
ATOM 2865 O O . PRO A 1 382 ? -1.198 -18.717 32.072 1.00 94.06 382 PRO A O 1
ATOM 2868 N N . LEU A 1 383 ? 0.248 -17.423 30.937 1.00 93.56 383 LEU A N 1
ATOM 2869 C CA . LEU A 1 383 ? -0.701 -16.903 29.957 1.00 93.56 383 LEU A CA 1
ATOM 2870 C C . LEU A 1 383 ? -0.801 -17.808 28.717 1.00 93.56 383 LEU A C 1
ATOM 2872 O O . LEU A 1 383 ? -1.894 -18.030 28.206 1.00 93.56 383 LEU A O 1
ATOM 2876 N N . GLY A 1 384 ? 0.322 -18.398 28.294 1.00 92.00 384 GLY A N 1
ATOM 2877 C CA . GLY A 1 384 ? 0.403 -19.258 27.111 1.00 92.00 384 GLY A CA 1
ATOM 2878 C C . GLY A 1 384 ? 0.640 -18.484 25.811 1.00 92.00 384 GLY A C 1
ATOM 2879 O O . GLY A 1 384 ? 0.873 -17.275 25.814 1.00 92.00 384 GLY A O 1
ATOM 2880 N N . SER A 1 385 ? 0.621 -19.200 24.685 1.00 94.06 385 SER A N 1
ATOM 2881 C CA . SER A 1 385 ? 0.846 -18.608 23.365 1.00 94.06 385 SER A CA 1
ATOM 2882 C C . SER A 1 385 ? -0.341 -17.744 22.947 1.00 94.06 385 SER A C 1
ATOM 2884 O O . SER A 1 385 ? -1.458 -18.241 22.829 1.00 94.06 385 SER A O 1
ATOM 2886 N N . CYS A 1 386 ? -0.110 -16.462 22.682 1.00 96.50 386 CYS A N 1
ATOM 2887 C CA . CYS A 1 386 ? -1.121 -15.529 22.192 1.00 96.50 386 CYS A CA 1
ATOM 2888 C C . CYS A 1 386 ? -0.469 -14.350 21.459 1.00 96.50 386 CYS A C 1
ATOM 2890 O O . CYS A 1 386 ? 0.744 -14.148 21.514 1.00 96.50 386 CYS A O 1
ATOM 2892 N N . ILE A 1 387 ? -1.280 -13.539 20.792 1.00 97.44 387 ILE A N 1
ATOM 2893 C CA . ILE A 1 387 ? -0.843 -12.318 20.115 1.00 97.44 387 ILE A CA 1
ATOM 2894 C C . ILE A 1 387 ? -1.507 -11.135 20.814 1.00 97.44 387 ILE A C 1
ATOM 2896 O O . ILE A 1 387 ? -2.732 -11.048 20.852 1.00 97.44 387 ILE A O 1
ATOM 2900 N N . PHE A 1 388 ? -0.699 -10.235 21.366 1.00 97.81 388 PHE A N 1
ATOM 2901 C CA . PHE A 1 388 ? -1.140 -8.960 21.919 1.00 97.81 388 PHE A CA 1
ATOM 2902 C C . PHE A 1 388 ? -0.990 -7.864 20.875 1.00 97.81 388 PHE A C 1
ATOM 2904 O O . PHE A 1 388 ? 0.084 -7.685 20.305 1.00 97.81 388 PHE A O 1
ATOM 2911 N N . VAL A 1 389 ? -2.063 -7.113 20.660 1.00 97.62 389 VAL A N 1
ATOM 2912 C CA . VAL A 1 389 ? -2.114 -5.959 19.771 1.00 97.62 389 VAL A CA 1
ATOM 2913 C C . VAL A 1 389 ? -2.508 -4.743 20.598 1.00 97.62 389 VAL A C 1
ATOM 2915 O O . VAL A 1 389 ? -3.641 -4.638 21.058 1.00 97.62 389 VAL A O 1
ATOM 2918 N N . PHE A 1 390 ? -1.565 -3.833 20.805 1.00 96.62 390 PHE A N 1
ATOM 2919 C CA . PHE A 1 390 ? -1.767 -2.588 21.541 1.00 96.62 390 PHE A CA 1
ATOM 2920 C C . PHE A 1 390 ? -2.151 -1.480 20.560 1.00 96.62 390 PHE A C 1
ATOM 2922 O O . PHE A 1 390 ? -1.311 -1.044 19.774 1.00 96.62 390 PHE A O 1
ATOM 2929 N N . ALA A 1 391 ? -3.414 -1.053 20.566 1.00 93.44 391 ALA A N 1
ATOM 2930 C CA . ALA A 1 391 ? -3.930 -0.065 19.619 1.00 93.44 391 ALA A CA 1
ATOM 2931 C C . ALA A 1 391 ? -4.110 1.301 20.296 1.00 93.44 391 ALA A C 1
ATOM 2933 O O . ALA A 1 391 ? -4.987 1.480 21.144 1.00 93.44 391 ALA A O 1
ATOM 2934 N N . GLY A 1 392 ? -3.255 2.258 19.931 1.00 84.69 392 GLY A N 1
ATOM 2935 C CA . GLY A 1 392 ? -3.203 3.584 20.555 1.00 84.69 392 GLY A CA 1
ATOM 2936 C C . GLY A 1 392 ? -4.238 4.538 19.971 1.00 84.69 392 GLY A C 1
ATOM 2937 O O . GLY A 1 392 ? -4.513 4.507 18.766 1.00 84.69 392 GLY A O 1
ATOM 2938 N N . GLY A 1 393 ? -4.835 5.380 20.811 1.00 78.44 393 GLY A N 1
ATOM 2939 C CA . GLY A 1 393 ? -5.803 6.402 20.407 1.00 78.44 393 GLY A CA 1
ATOM 2940 C C . GLY A 1 393 ? -5.218 7.809 20.272 1.00 78.44 393 GLY A C 1
ATOM 2941 O O . GLY A 1 393 ? -5.809 8.632 19.576 1.00 78.44 393 GLY A O 1
ATOM 2942 N N . THR A 1 394 ? -4.082 8.077 20.917 1.00 78.12 394 THR A N 1
ATOM 2943 C CA . THR A 1 394 ? -3.549 9.433 21.116 1.00 78.12 394 THR A CA 1
ATOM 2944 C C . THR A 1 394 ? -2.480 9.813 20.094 1.00 78.12 394 THR A C 1
ATOM 2946 O O . THR A 1 394 ? -2.473 10.948 19.629 1.00 78.12 394 THR A O 1
ATOM 2949 N N . CYS A 1 395 ? -1.635 8.865 19.673 1.00 83.50 395 CYS A N 1
ATOM 2950 C CA . CYS A 1 395 ? -0.555 9.111 18.713 1.00 83.50 395 CYS A CA 1
ATOM 2951 C C . CYS A 1 395 ? -0.857 8.516 17.328 1.00 83.50 395 CYS A C 1
ATOM 2953 O O . CYS A 1 395 ? -1.325 7.378 17.200 1.00 83.50 395 CYS A O 1
ATOM 2955 N N . ALA A 1 396 ? -0.536 9.271 16.273 1.00 84.31 396 ALA A N 1
ATOM 2956 C CA . ALA A 1 396 ? -0.668 8.811 14.891 1.00 84.31 396 ALA A CA 1
ATOM 2957 C C . ALA A 1 396 ? 0.478 7.880 14.458 1.00 84.31 396 ALA A C 1
ATOM 2959 O O . ALA A 1 396 ? 0.265 7.026 13.600 1.00 84.31 396 ALA A O 1
ATOM 2960 N N . ARG A 1 397 ? 1.666 8.020 15.056 1.00 87.44 397 ARG A N 1
ATOM 2961 C CA . ARG A 1 397 ? 2.861 7.226 14.742 1.00 87.44 397 ARG A CA 1
ATOM 2962 C C . ARG A 1 397 ? 3.569 6.769 16.009 1.00 87.44 397 ARG A C 1
ATOM 2964 O O . ARG A 1 397 ? 3.502 7.457 17.031 1.00 87.44 397 ARG A O 1
ATOM 2971 N N . LEU A 1 398 ? 4.302 5.657 15.929 1.00 87.75 398 LEU A N 1
ATOM 2972 C CA . LEU A 1 398 ? 5.166 5.209 17.029 1.00 87.75 398 LEU A CA 1
ATOM 2973 C C . LEU A 1 398 ? 6.212 6.267 17.399 1.00 87.75 398 LEU A C 1
ATOM 2975 O O . LEU A 1 398 ? 6.535 6.418 18.572 1.00 87.75 398 LEU A O 1
ATOM 2979 N N . GLU A 1 399 ? 6.745 7.001 16.422 1.00 85.94 399 GLU A N 1
ATOM 2980 C CA . GLU A 1 399 ? 7.740 8.044 16.688 1.00 85.94 399 GLU A CA 1
ATOM 2981 C C . GLU A 1 399 ? 7.216 9.139 17.619 1.00 85.94 399 GLU A C 1
ATOM 2983 O O . GLU A 1 399 ? 7.986 9.689 18.404 1.00 85.94 399 GLU A O 1
ATOM 2988 N N . ASP A 1 400 ? 5.915 9.418 17.561 1.00 85.31 400 ASP A N 1
ATOM 2989 C CA . ASP A 1 400 ? 5.252 10.421 18.392 1.00 85.31 400 ASP A CA 1
ATOM 2990 C C . ASP A 1 400 ? 4.837 9.855 19.754 1.00 85.31 400 ASP A C 1
ATOM 2992 O O . ASP A 1 400 ? 4.486 10.606 20.667 1.00 85.31 400 ASP A O 1
ATOM 2996 N N . PHE A 1 401 ? 4.919 8.531 19.931 1.00 85.12 401 PHE A N 1
ATOM 2997 C CA . PHE A 1 401 ? 4.537 7.871 21.168 1.00 85.12 401 PHE A CA 1
ATOM 2998 C C . PHE A 1 401 ? 5.375 8.375 22.336 1.00 85.12 401 PHE A C 1
ATOM 3000 O O . PHE A 1 401 ? 6.577 8.126 22.453 1.00 85.12 401 PHE A O 1
ATOM 3007 N N . GLY A 1 402 ? 4.695 9.079 23.233 1.00 73.62 402 GLY A N 1
ATOM 3008 C CA . GLY A 1 402 ? 5.303 9.646 24.415 1.00 73.62 402 GLY A CA 1
ATOM 3009 C C . GLY A 1 402 ? 5.906 11.032 24.222 1.00 73.62 402 GLY A C 1
ATOM 3010 O O . GLY A 1 402 ? 6.122 11.658 25.251 1.00 73.62 402 GLY A O 1
ATOM 3011 N N . ARG A 1 403 ? 6.094 11.542 22.986 1.00 75.31 403 ARG A N 1
ATOM 3012 C CA . ARG A 1 403 ? 6.660 12.883 22.691 1.00 75.31 403 ARG A CA 1
ATOM 3013 C C . ARG A 1 403 ? 5.834 14.023 23.296 1.00 75.31 403 ARG A C 1
ATOM 3015 O O . ARG A 1 403 ? 6.395 14.966 23.848 1.00 75.31 403 ARG A O 1
ATOM 3022 N N . ASP A 1 404 ? 4.514 13.877 23.299 1.00 64.69 404 ASP A N 1
ATOM 3023 C CA . ASP A 1 404 ? 3.587 14.906 23.787 1.00 64.69 404 ASP A CA 1
ATOM 3024 C C . ASP A 1 404 ? 3.414 14.919 25.317 1.00 64.69 404 ASP A C 1
ATOM 3026 O O . ASP A 1 404 ? 2.695 15.756 25.860 1.00 64.69 404 ASP A O 1
ATOM 3030 N N . LEU A 1 405 ? 4.115 14.042 26.053 1.00 64.25 405 LEU A N 1
ATOM 3031 C CA . LEU A 1 405 ? 4.076 14.003 27.524 1.00 64.25 405 LEU A CA 1
ATOM 3032 C C . LEU A 1 405 ? 4.897 15.114 28.215 1.00 64.25 405 LEU A C 1
ATOM 3034 O O . LEU A 1 405 ? 4.987 15.124 29.440 1.00 64.25 405 LEU A O 1
ATOM 3038 N N . GLY A 1 406 ? 5.402 16.082 27.436 1.00 52.31 406 GLY A N 1
ATOM 3039 C CA . GLY A 1 406 ? 5.522 17.492 27.834 1.00 52.31 406 GLY A CA 1
ATOM 3040 C C . GLY A 1 406 ? 6.798 17.957 28.556 1.00 52.31 406 GLY A C 1
ATOM 3041 O O . GLY A 1 406 ? 7.279 17.309 29.477 1.00 52.31 406 GLY A O 1
ATOM 3042 N N . GLY A 1 407 ? 7.251 19.165 28.183 1.00 63.84 407 GLY A N 1
ATOM 3043 C CA . GLY A 1 407 ? 8.031 20.110 29.006 1.00 63.84 407 GLY A CA 1
ATOM 3044 C C . GLY A 1 407 ? 9.393 19.653 29.552 1.00 63.84 407 GLY A C 1
ATOM 3045 O O . GLY A 1 407 ? 9.914 18.605 29.187 1.00 63.84 407 GLY A O 1
ATOM 3046 N N . ASP A 1 408 ? 9.964 20.454 30.460 1.00 57.69 408 ASP A N 1
ATOM 3047 C CA . ASP A 1 408 ? 11.297 20.229 31.057 1.00 57.69 408 ASP A CA 1
ATOM 3048 C C . ASP A 1 408 ? 11.428 18.888 31.832 1.00 57.69 408 ASP A C 1
ATOM 3050 O O . ASP A 1 408 ? 12.545 18.434 32.075 1.00 57.69 408 ASP A O 1
ATOM 3054 N N . ASP A 1 409 ? 10.313 18.217 32.171 1.00 69.62 409 ASP A N 1
ATOM 3055 C CA . ASP A 1 409 ? 10.255 16.955 32.945 1.00 69.62 409 ASP A CA 1
ATOM 3056 C C . ASP A 1 409 ? 9.851 15.705 32.123 1.00 69.62 409 ASP A C 1
ATOM 3058 O O . ASP A 1 409 ? 9.627 14.622 32.682 1.00 69.62 409 ASP A O 1
ATOM 3062 N N . HIS A 1 410 ? 9.793 15.826 30.795 1.00 75.75 410 HIS A N 1
ATOM 3063 C CA . HIS A 1 410 ? 9.370 14.793 29.841 1.00 75.75 410 HIS A CA 1
ATOM 3064 C C . HIS A 1 410 ? 9.940 13.384 30.109 1.00 75.75 410 HIS A C 1
ATOM 3066 O O . HIS A 1 410 ? 9.208 12.401 30.284 1.00 75.75 410 HIS A O 1
ATOM 3072 N N . ASP A 1 411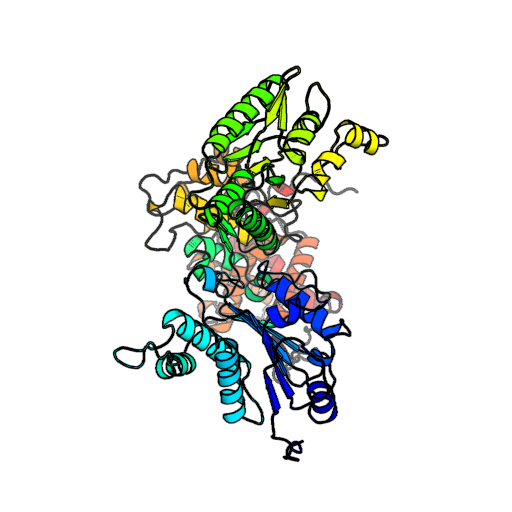 ? 11.268 13.287 30.204 1.00 76.44 411 ASP A N 1
ATOM 3073 C CA . ASP A 1 411 ? 11.992 12.026 30.400 1.00 76.44 411 ASP A CA 1
ATOM 3074 C C . ASP A 1 411 ? 11.620 11.333 31.717 1.00 76.44 411 ASP A C 1
ATOM 3076 O O . ASP A 1 411 ? 11.613 10.099 31.817 1.00 76.44 411 ASP A O 1
ATOM 3080 N N . THR A 1 412 ? 11.312 12.119 32.749 1.00 79.06 412 THR A N 1
ATOM 3081 C CA . THR A 1 412 ? 10.943 11.608 34.069 1.00 79.06 412 THR A CA 1
ATOM 3082 C C . THR A 1 412 ? 9.573 10.940 34.012 1.00 79.06 412 THR A C 1
ATOM 3084 O O . THR A 1 412 ? 9.420 9.820 34.512 1.00 79.06 412 THR A O 1
ATOM 3087 N N . VAL A 1 413 ? 8.598 11.574 33.356 1.00 79.88 413 VAL A N 1
ATOM 3088 C CA . VAL A 1 413 ? 7.235 11.042 33.196 1.00 79.88 413 VAL A CA 1
ATOM 3089 C C . VAL A 1 413 ? 7.255 9.732 32.405 1.00 79.88 413 VAL A C 1
ATOM 3091 O O . VAL A 1 413 ? 6.699 8.729 32.862 1.00 79.88 413 VAL A O 1
ATOM 3094 N N . LEU A 1 414 ? 7.984 9.680 31.285 1.00 80.69 414 LEU A N 1
ATOM 3095 C CA . LEU A 1 414 ? 8.107 8.469 30.461 1.00 80.69 414 LEU A CA 1
ATOM 3096 C C . LEU A 1 414 ? 8.730 7.288 31.211 1.00 80.69 414 LEU A C 1
ATOM 3098 O O . LEU A 1 414 ? 8.249 6.152 31.119 1.00 80.69 414 LEU A O 1
ATOM 3102 N N . ARG A 1 415 ? 9.790 7.535 31.991 1.00 82.75 415 ARG A N 1
ATOM 3103 C CA . ARG A 1 415 ? 10.436 6.491 32.804 1.00 82.75 415 ARG A CA 1
ATOM 3104 C C . ARG A 1 415 ? 9.533 5.999 33.930 1.00 82.75 415 ARG A C 1
ATOM 3106 O O . ARG A 1 415 ? 9.510 4.798 34.205 1.00 82.75 415 ARG A O 1
ATOM 3113 N N . GLN A 1 416 ? 8.773 6.890 34.566 1.00 84.12 416 GLN A N 1
ATOM 3114 C CA . GLN A 1 416 ? 7.804 6.515 35.601 1.00 84.12 416 GLN A CA 1
ATOM 3115 C C . GLN A 1 416 ? 6.628 5.707 35.038 1.00 84.12 416 GLN A C 1
ATOM 3117 O O . GLN A 1 416 ? 6.132 4.798 35.714 1.00 84.12 416 GLN A O 1
ATOM 3122 N N . ALA A 1 417 ? 6.213 6.002 33.805 1.00 85.69 417 ALA A N 1
ATOM 3123 C CA . ALA A 1 417 ? 5.210 5.241 33.067 1.00 85.69 417 ALA A CA 1
ATOM 3124 C C . ALA A 1 417 ? 5.733 3.904 32.521 1.00 85.69 417 ALA A C 1
ATOM 3126 O O . ALA A 1 417 ? 4.932 3.060 32.133 1.00 85.69 417 ALA A O 1
ATOM 3127 N N . LYS A 1 418 ? 7.056 3.677 32.528 1.00 90.25 418 LYS A N 1
ATOM 3128 C CA . LYS A 1 418 ? 7.701 2.492 31.937 1.00 90.25 418 LYS A CA 1
ATOM 3129 C C . LYS A 1 418 ? 7.501 2.388 30.420 1.00 90.25 418 LYS A C 1
ATOM 3131 O O . LYS A 1 418 ? 7.522 1.292 29.866 1.00 90.25 418 LYS A O 1
ATOM 3136 N N . ALA A 1 419 ? 7.373 3.522 29.732 1.00 89.06 419 ALA A N 1
ATOM 3137 C CA . ALA A 1 419 ? 7.224 3.544 28.279 1.00 89.06 419 ALA A CA 1
ATOM 3138 C C . ALA A 1 419 ? 8.441 2.948 27.531 1.00 89.06 419 ALA A C 1
ATOM 3140 O O . ALA A 1 419 ? 8.224 2.094 26.672 1.00 89.06 419 ALA A O 1
ATOM 3141 N N . PRO A 1 420 ? 9.712 3.256 27.883 1.00 89.44 420 PRO A N 1
ATOM 3142 C CA . PRO A 1 420 ? 10.866 2.622 27.227 1.00 89.44 420 PRO A CA 1
ATOM 3143 C C . PRO A 1 420 ? 10.925 1.101 27.451 1.00 89.44 420 PRO A C 1
ATOM 3145 O O . PRO A 1 420 ? 11.226 0.324 26.543 1.00 89.44 420 PRO A O 1
ATOM 3148 N N . ASP A 1 421 ? 10.584 0.662 28.667 1.00 92.62 421 ASP A N 1
ATOM 3149 C CA . ASP A 1 421 ? 10.460 -0.751 29.028 1.00 92.62 421 ASP A CA 1
ATOM 3150 C C . ASP A 1 421 ? 9.381 -1.457 28.189 1.00 92.62 421 ASP A C 1
ATOM 3152 O O . ASP A 1 421 ? 9.580 -2.591 27.756 1.00 92.62 421 ASP A O 1
ATOM 3156 N N . PHE A 1 422 ? 8.252 -0.799 27.938 1.00 94.38 422 PHE A N 1
ATOM 3157 C CA . PHE A 1 422 ? 7.178 -1.325 27.103 1.00 94.38 422 PHE A CA 1
ATOM 3158 C C . PHE A 1 422 ? 7.596 -1.422 25.630 1.00 94.38 422 PHE A C 1
ATOM 3160 O O . PHE A 1 422 ? 7.505 -2.498 25.039 1.00 94.38 422 PHE A O 1
ATOM 3167 N N . VAL A 1 423 ? 8.134 -0.339 25.056 1.00 92.06 423 VAL A N 1
ATOM 3168 C CA . VAL A 1 423 ? 8.557 -0.292 23.645 1.00 92.06 423 VAL A CA 1
ATOM 3169 C C . VAL A 1 423 ? 9.629 -1.343 23.351 1.00 92.06 423 VAL A C 1
ATOM 3171 O O . VAL A 1 423 ? 9.538 -2.044 22.349 1.00 92.06 423 VAL A O 1
ATOM 3174 N N . SER A 1 424 ? 10.591 -1.547 24.258 1.00 92.88 424 SER A N 1
ATOM 3175 C CA . SER A 1 424 ? 11.630 -2.582 24.095 1.00 92.88 424 SER A CA 1
ATOM 3176 C C . SER A 1 424 ? 11.103 -4.028 24.110 1.00 92.88 424 SER A C 1
ATOM 3178 O O . SER A 1 424 ? 11.804 -4.943 23.670 1.00 92.88 424 SER A O 1
ATOM 3180 N N . ARG A 1 425 ? 9.875 -4.256 24.598 1.00 94.88 425 ARG A N 1
ATOM 3181 C CA . ARG A 1 425 ? 9.212 -5.572 24.612 1.00 94.88 425 ARG A CA 1
ATOM 3182 C C . ARG A 1 425 ? 8.331 -5.813 23.383 1.00 94.88 425 ARG A C 1
ATOM 3184 O O . ARG A 1 425 ? 7.965 -6.964 23.134 1.00 94.88 425 ARG A O 1
ATOM 3191 N N . LEU A 1 426 ? 8.025 -4.779 22.599 1.00 95.25 426 LEU A N 1
ATOM 3192 C CA . LEU A 1 426 ? 7.340 -4.930 21.316 1.00 95.25 426 LEU A CA 1
ATOM 3193 C C . LEU A 1 426 ? 8.226 -5.695 20.323 1.00 95.25 426 LEU A C 1
ATOM 3195 O O . LEU A 1 426 ? 9.450 -5.567 20.313 1.00 95.25 426 LEU A O 1
ATOM 3199 N N . LYS A 1 427 ? 7.599 -6.522 19.487 1.00 95.12 427 LYS A N 1
ATOM 3200 C CA . LYS A 1 427 ? 8.263 -7.279 18.412 1.00 95.12 427 LYS A CA 1
ATOM 3201 C C . LYS A 1 427 ? 8.059 -6.662 17.036 1.00 95.12 427 LYS A C 1
ATOM 3203 O O . LYS A 1 427 ? 8.841 -6.942 16.138 1.00 95.12 427 LYS A O 1
ATOM 3208 N N . GLY A 1 428 ? 7.042 -5.822 16.890 1.00 93.12 428 GLY A N 1
ATOM 3209 C CA . GLY A 1 428 ? 6.745 -5.087 15.670 1.00 93.12 428 GLY A CA 1
ATOM 3210 C C . GLY A 1 428 ? 5.690 -4.019 15.924 1.00 93.12 428 GLY A C 1
ATOM 3211 O O . GLY A 1 428 ? 5.026 -4.023 16.966 1.00 93.12 428 GLY A O 1
ATOM 3212 N N . PHE A 1 429 ? 5.543 -3.109 14.969 1.00 93.81 429 PHE A N 1
ATOM 3213 C CA . PHE A 1 429 ? 4.526 -2.069 15.000 1.00 93.81 429 PHE A CA 1
ATOM 3214 C C . PHE A 1 429 ? 4.014 -1.752 13.592 1.00 93.81 429 PHE A C 1
ATOM 3216 O O . PHE A 1 429 ? 4.652 -2.127 12.606 1.00 93.81 429 PHE A O 1
ATOM 3223 N N . VAL A 1 430 ? 2.867 -1.076 13.513 1.00 93.12 430 VAL A N 1
ATOM 3224 C CA . VAL A 1 430 ? 2.295 -0.543 12.268 1.00 93.12 430 VAL A CA 1
ATOM 3225 C C . VAL A 1 430 ? 1.737 0.850 12.523 1.00 93.12 430 VAL A C 1
ATOM 3227 O O . VAL A 1 430 ? 0.952 1.028 13.454 1.00 93.12 430 VAL A O 1
ATOM 3230 N N . ASP A 1 431 ? 2.085 1.798 11.659 1.00 91.50 431 ASP A N 1
ATOM 3231 C CA . ASP A 1 431 ? 1.463 3.120 11.600 1.00 91.50 431 ASP A CA 1
ATOM 3232 C C . ASP A 1 431 ? 0.426 3.124 10.462 1.00 91.50 431 ASP A C 1
ATOM 3234 O O . ASP A 1 431 ? 0.772 2.931 9.299 1.00 91.50 431 ASP A O 1
ATOM 3238 N N . VAL A 1 432 ? -0.858 3.298 10.788 1.00 90.31 432 VAL A N 1
ATOM 3239 C CA . VAL A 1 432 ? -1.970 3.256 9.819 1.00 90.31 432 VAL A CA 1
ATOM 3240 C C . VAL A 1 432 ? -2.395 4.672 9.441 1.00 90.31 432 VAL A C 1
ATOM 3242 O O . VAL A 1 432 ? -2.827 5.438 10.306 1.00 90.31 432 VAL A O 1
ATOM 3245 N N . LEU A 1 433 ? -2.334 5.001 8.148 1.00 87.88 433 LEU A N 1
ATOM 3246 C CA . LEU A 1 433 ? -2.396 6.384 7.656 1.00 87.88 433 LEU A CA 1
ATOM 3247 C C . LEU A 1 433 ? -3.829 6.955 7.594 1.00 87.88 433 LEU A C 1
ATOM 3249 O O . LEU A 1 433 ? -4.053 8.115 7.930 1.00 87.88 433 LEU A O 1
ATOM 3253 N N . GLY A 1 434 ? -4.826 6.138 7.231 1.00 89.75 434 GLY A N 1
ATOM 3254 C CA . GLY A 1 434 ? -6.221 6.581 7.059 1.00 89.75 434 GLY A CA 1
ATOM 3255 C C . GLY A 1 434 ? -6.470 7.393 5.770 1.00 89.75 434 GLY A C 1
ATOM 3256 O O . GLY A 1 434 ? -5.588 7.488 4.923 1.00 89.75 434 GLY A O 1
ATOM 3257 N N . PRO A 1 435 ? -7.676 7.964 5.563 1.00 92.75 435 PRO A N 1
ATOM 3258 C CA . PRO A 1 435 ? -8.054 8.595 4.288 1.00 92.75 435 PRO A CA 1
ATOM 3259 C C . PRO A 1 435 ? -7.615 10.059 4.129 1.00 92.75 435 PRO A C 1
ATOM 3261 O O . PRO A 1 435 ? -7.815 10.635 3.062 1.00 92.75 435 PRO A O 1
ATOM 3264 N N . ASN A 1 436 ? -7.089 10.694 5.175 1.00 92.06 436 ASN A N 1
ATOM 3265 C CA . ASN A 1 436 ? -6.637 12.087 5.131 1.00 92.06 436 ASN A CA 1
ATOM 3266 C C . ASN A 1 436 ? -5.146 12.151 4.753 1.00 92.06 436 ASN A C 1
ATOM 3268 O O . ASN A 1 436 ? -4.437 11.158 4.962 1.00 92.06 436 ASN A O 1
ATOM 3272 N N . PRO A 1 437 ? -4.674 13.279 4.192 1.00 89.38 437 PRO A N 1
ATOM 3273 C CA . PRO A 1 437 ? -3.251 13.491 3.952 1.00 89.38 437 PRO A CA 1
ATOM 3274 C C . PRO A 1 437 ? -2.482 13.521 5.277 1.00 89.38 437 PRO A C 1
ATOM 3276 O O . PRO A 1 437 ? -2.964 14.046 6.289 1.00 89.38 437 PRO A O 1
ATOM 3279 N N . LEU A 1 438 ? -1.278 12.952 5.287 1.00 82.31 438 LEU A N 1
ATOM 3280 C CA . LEU A 1 438 ? -0.421 12.942 6.471 1.00 82.31 438 LEU A CA 1
ATOM 3281 C C . LEU A 1 438 ? -0.090 14.366 6.934 1.00 82.31 438 LEU A C 1
ATOM 3283 O O . LEU A 1 438 ? 0.312 15.215 6.148 1.00 82.31 438 LEU A O 1
ATOM 3287 N N . GLY A 1 439 ? -0.274 14.628 8.231 1.00 76.56 439 GLY A N 1
ATOM 3288 C CA . GLY A 1 439 ? -0.029 15.953 8.816 1.00 76.56 439 GLY A CA 1
ATOM 3289 C C . GLY A 1 439 ? -0.960 17.062 8.308 1.00 76.56 439 GLY A C 1
ATOM 3290 O O . GLY A 1 439 ? -0.728 18.221 8.630 1.00 76.56 439 GLY A O 1
ATOM 3291 N N . GLY A 1 440 ? -1.999 16.726 7.533 1.00 78.81 440 GLY A N 1
ATOM 3292 C CA . GLY A 1 440 ? -2.881 17.709 6.904 1.00 78.81 440 GLY A CA 1
ATOM 3293 C C . GLY A 1 440 ? -2.288 18.388 5.666 1.00 78.81 440 GLY A C 1
ATOM 3294 O O . GLY A 1 440 ? -2.879 19.352 5.192 1.00 78.81 440 GLY A O 1
ATOM 3295 N N . ASP A 1 441 ? -1.158 17.904 5.135 1.00 78.12 441 ASP A N 1
ATOM 3296 C CA . ASP A 1 441 ? -0.479 18.491 3.974 1.00 78.12 441 ASP A CA 1
ATOM 3297 C C . ASP A 1 441 ? -0.522 17.546 2.754 1.00 78.12 441 ASP A C 1
ATOM 3299 O O . ASP A 1 441 ? 0.247 16.582 2.685 1.00 78.12 441 ASP A O 1
ATOM 3303 N N . PRO A 1 442 ? -1.396 17.808 1.761 1.00 81.25 442 PRO A N 1
ATOM 3304 C CA . PRO A 1 442 ? -1.446 17.043 0.516 1.00 81.25 442 PRO A CA 1
ATOM 3305 C C . PRO A 1 442 ? -0.133 17.028 -0.279 1.00 81.25 442 PRO A C 1
ATOM 3307 O O . PRO A 1 442 ? 0.092 16.085 -1.034 1.00 81.25 442 PRO A O 1
ATOM 3310 N N . ALA A 1 443 ? 0.733 18.039 -0.140 1.00 77.94 443 ALA A N 1
ATOM 3311 C CA . ALA A 1 443 ? 2.012 18.077 -0.851 1.00 77.94 443 ALA A CA 1
ATOM 3312 C C . ALA A 1 443 ? 3.021 17.080 -0.261 1.00 77.94 443 ALA A C 1
ATOM 3314 O O . ALA A 1 443 ? 3.836 16.520 -0.993 1.00 77.94 443 ALA A O 1
ATOM 3315 N N . ALA A 1 444 ? 2.940 16.827 1.048 1.00 78.69 444 ALA A N 1
ATOM 3316 C CA . ALA A 1 444 ? 3.774 15.852 1.745 1.00 78.69 444 ALA A CA 1
ATOM 3317 C C . ALA A 1 444 ? 3.297 14.396 1.561 1.00 78.69 444 ALA A C 1
ATOM 3319 O O . ALA A 1 444 ? 4.060 13.464 1.814 1.00 78.69 444 ALA A O 1
ATOM 3320 N N . ASP A 1 445 ? 2.050 14.190 1.127 1.00 84.75 445 ASP A N 1
ATOM 3321 C CA . ASP A 1 445 ? 1.424 12.877 0.939 1.00 84.75 445 ASP A CA 1
ATOM 3322 C C . ASP A 1 445 ? 0.517 12.890 -0.293 1.00 84.75 445 ASP A C 1
ATOM 3324 O O . ASP A 1 445 ? -0.698 12.758 -0.186 1.00 84.75 445 ASP A O 1
ATOM 3328 N N . ALA A 1 446 ? 1.102 13.054 -1.481 1.00 81.06 446 ALA A N 1
ATOM 3329 C CA . ALA A 1 446 ? 0.345 13.147 -2.732 1.00 81.06 446 ALA A CA 1
ATOM 3330 C C . ALA A 1 446 ? -0.521 11.898 -3.015 1.00 81.06 446 ALA A C 1
ATOM 3332 O O . ALA A 1 446 ? -1.573 11.987 -3.650 1.00 81.06 446 ALA A O 1
ATOM 3333 N N . PHE A 1 447 ? -0.121 10.727 -2.507 1.00 87.94 447 PHE A N 1
ATOM 3334 C CA . PHE A 1 447 ? -0.782 9.442 -2.762 1.00 87.94 447 PHE A CA 1
ATOM 3335 C C . PHE A 1 447 ? -1.993 9.167 -1.861 1.00 87.94 447 PHE A C 1
ATOM 3337 O O . PHE A 1 447 ? -2.694 8.169 -2.066 1.00 87.94 447 PHE A O 1
ATOM 3344 N N . TYR A 1 448 ? -2.313 10.057 -0.913 1.00 91.38 448 TYR A N 1
ATOM 3345 C CA . TYR A 1 448 ? -3.494 9.912 -0.055 1.00 91.38 448 TYR A CA 1
ATOM 3346 C C . TYR A 1 448 ? -4.797 9.733 -0.846 1.00 91.38 448 TYR A C 1
ATOM 3348 O O . TYR A 1 448 ? -5.695 9.028 -0.389 1.00 91.38 448 TYR A O 1
ATOM 3356 N N . VAL A 1 449 ? -4.897 10.319 -2.047 1.00 93.06 449 VAL A N 1
ATOM 3357 C CA . VAL A 1 449 ? -6.082 10.214 -2.912 1.00 93.06 449 VAL A CA 1
ATOM 3358 C C . VAL A 1 449 ? -6.291 8.787 -3.435 1.00 93.06 449 VAL A C 1
ATOM 3360 O O . VAL A 1 449 ? -7.420 8.298 -3.458 1.00 93.06 449 VAL A O 1
ATOM 3363 N N . VAL A 1 450 ? -5.205 8.069 -3.750 1.00 93.81 450 VAL A N 1
ATOM 3364 C CA . VAL A 1 450 ? -5.223 6.648 -4.142 1.00 93.81 450 VAL A CA 1
ATOM 3365 C C . VAL A 1 450 ? -5.654 5.792 -2.952 1.00 93.81 450 VAL A C 1
ATOM 3367 O O . VAL A 1 450 ? -6.563 4.968 -3.065 1.00 93.81 450 VAL A O 1
ATOM 3370 N N . ARG A 1 451 ? -5.069 6.036 -1.774 1.00 93.38 451 ARG A N 1
ATOM 3371 C CA . ARG A 1 451 ? -5.436 5.354 -0.521 1.00 93.38 451 ARG A CA 1
ATOM 3372 C C . ARG A 1 451 ? -6.913 5.564 -0.177 1.00 93.38 451 ARG A C 1
ATOM 3374 O O . ARG A 1 451 ? -7.634 4.615 0.134 1.00 93.38 451 ARG A O 1
ATOM 3381 N N . ARG A 1 452 ? -7.396 6.799 -0.298 1.00 95.31 452 ARG A N 1
ATOM 3382 C CA . ARG A 1 452 ? -8.795 7.189 -0.093 1.00 95.31 452 ARG A CA 1
ATOM 3383 C C . ARG A 1 452 ? -9.736 6.517 -1.093 1.00 95.31 452 ARG A C 1
ATOM 3385 O O . ARG A 1 452 ? -10.794 6.052 -0.680 1.00 95.31 452 ARG A O 1
ATOM 3392 N N . ALA A 1 453 ? -9.350 6.407 -2.363 1.00 97.12 453 ALA A N 1
ATOM 3393 C CA . ALA A 1 453 ? -10.121 5.707 -3.388 1.00 97.12 453 ALA A CA 1
ATOM 3394 C C . ALA A 1 453 ? -10.292 4.211 -3.082 1.00 97.12 453 ALA A C 1
ATOM 3396 O O . ALA A 1 453 ? -11.412 3.695 -3.142 1.00 97.12 453 ALA A O 1
ATOM 3397 N N . ILE A 1 454 ? -9.211 3.528 -2.681 1.00 96.25 454 ILE A N 1
ATOM 3398 C CA . ILE A 1 454 ? -9.250 2.113 -2.267 1.00 96.25 454 ILE A CA 1
ATOM 3399 C C . ILE A 1 454 ? -10.199 1.938 -1.069 1.00 96.25 454 ILE A C 1
ATOM 3401 O O . ILE A 1 454 ? -11.058 1.049 -1.070 1.00 96.25 454 ILE A O 1
ATOM 3405 N N . LEU A 1 455 ? -10.097 2.818 -0.064 1.00 95.56 455 LEU A N 1
ATOM 3406 C CA . LEU A 1 455 ? -10.973 2.804 1.112 1.00 95.56 455 LEU A CA 1
ATOM 3407 C C . LEU A 1 455 ? -12.444 3.049 0.748 1.00 95.56 455 LEU A C 1
ATOM 3409 O O . LEU A 1 455 ? -13.311 2.295 1.198 1.00 95.56 455 LEU A O 1
ATOM 3413 N N . LEU A 1 456 ? -12.728 4.063 -0.076 1.00 97.50 456 LEU A N 1
ATOM 3414 C CA . LEU A 1 456 ? -14.079 4.394 -0.530 1.00 97.50 456 LEU A CA 1
ATOM 3415 C C . LEU A 1 456 ? -14.713 3.214 -1.257 1.00 97.50 456 LEU A C 1
ATOM 3417 O O . LEU A 1 456 ? -15.814 2.798 -0.894 1.00 97.50 456 LEU A O 1
ATOM 3421 N N . ARG A 1 457 ? -14.009 2.627 -2.231 1.00 96.75 457 ARG A N 1
ATOM 3422 C CA . ARG A 1 457 ? -14.511 1.455 -2.951 1.00 96.75 457 ARG A CA 1
ATOM 3423 C C . ARG A 1 457 ? -14.793 0.298 -2.004 1.00 96.75 457 ARG A C 1
ATOM 3425 O O . ARG A 1 457 ? -15.875 -0.276 -2.060 1.00 96.75 457 ARG A O 1
ATOM 3432 N N . SER A 1 458 ? -13.861 -0.017 -1.103 1.00 95.19 458 SER A N 1
ATOM 3433 C CA . SER A 1 458 ? -14.049 -1.080 -0.108 1.00 95.19 458 SER A CA 1
ATOM 3434 C C . SER A 1 458 ? -15.303 -0.855 0.744 1.00 95.19 458 SER A C 1
ATOM 3436 O O . SER A 1 458 ? -16.066 -1.789 0.989 1.00 95.19 458 SER A O 1
ATOM 3438 N N . ILE A 1 459 ? -15.560 0.384 1.168 1.00 95.69 459 ILE A N 1
ATOM 3439 C CA . ILE A 1 459 ? -16.743 0.743 1.956 1.00 95.69 459 ILE A CA 1
ATOM 3440 C C . ILE A 1 459 ? -18.026 0.606 1.131 1.00 95.69 459 ILE A C 1
ATOM 3442 O O . ILE A 1 459 ? -18.963 -0.058 1.583 1.00 95.69 459 ILE A O 1
ATOM 3446 N N . VAL A 1 460 ? -18.066 1.157 -0.085 1.00 96.44 460 VAL A N 1
ATOM 3447 C CA . VAL A 1 460 ? -19.256 1.103 -0.947 1.00 96.44 460 VAL A CA 1
ATOM 3448 C C . VAL A 1 460 ? -19.581 -0.337 -1.348 1.00 96.44 460 VAL A C 1
ATOM 3450 O O . VAL A 1 460 ? -20.728 -0.753 -1.210 1.00 96.44 460 VAL A O 1
ATOM 3453 N N . CYS A 1 461 ? -18.587 -1.146 -1.724 1.00 94.62 461 CYS A N 1
ATOM 3454 C CA . CYS A 1 461 ? -18.795 -2.560 -2.053 1.00 94.62 461 CYS A CA 1
ATOM 3455 C C . CYS A 1 461 ? -19.355 -3.372 -0.873 1.00 94.62 461 CYS A C 1
ATOM 3457 O O . CYS A 1 461 ? -20.082 -4.340 -1.083 1.00 94.62 461 CYS A O 1
ATOM 3459 N N . ARG A 1 462 ? -19.036 -3.001 0.375 1.00 93.88 462 ARG A N 1
ATOM 3460 C CA . ARG A 1 462 ? -19.583 -3.668 1.569 1.00 93.88 462 ARG A CA 1
ATOM 3461 C C . ARG A 1 462 ? -20.992 -3.205 1.921 1.00 93.88 462 ARG A C 1
ATOM 3463 O O . ARG A 1 462 ? -21.802 -4.029 2.333 1.00 93.88 462 ARG A O 1
ATOM 3470 N N . GLN A 1 463 ? -21.255 -1.902 1.848 1.00 95.56 463 GLN A N 1
ATOM 3471 C CA . GLN A 1 463 ? -22.491 -1.307 2.367 1.00 95.56 463 GLN A CA 1
ATOM 3472 C C . GLN A 1 463 ? -23.590 -1.155 1.316 1.00 95.56 463 GLN A C 1
ATOM 3474 O O . GLN A 1 463 ? -24.772 -1.178 1.655 1.00 95.56 463 GLN A O 1
ATOM 3479 N N . ALA A 1 464 ? -23.208 -1.001 0.052 1.00 96.00 464 ALA A N 1
ATOM 3480 C CA . ALA A 1 464 ? -24.115 -0.799 -1.065 1.00 96.00 464 ALA A CA 1
ATOM 3481 C C . ALA A 1 464 ? -23.689 -1.618 -2.306 1.00 96.00 464 ALA A C 1
ATOM 3483 O O . ALA A 1 464 ? -23.524 -1.050 -3.388 1.00 96.00 464 ALA A O 1
ATOM 3484 N N . PRO A 1 465 ? -23.529 -2.956 -2.189 1.00 95.94 465 PRO A N 1
ATOM 3485 C CA . PRO A 1 465 ? -23.120 -3.814 -3.307 1.00 95.94 465 PRO A CA 1
ATOM 3486 C C . PRO A 1 465 ? -24.081 -3.756 -4.503 1.00 95.94 465 PRO A C 1
ATOM 3488 O O . PRO A 1 465 ? -23.674 -4.033 -5.623 1.00 95.94 465 PRO A O 1
ATOM 3491 N N . GLN A 1 466 ? -25.341 -3.363 -4.294 1.00 96.00 466 GLN A N 1
ATOM 3492 C CA . GLN A 1 466 ? -26.332 -3.171 -5.358 1.00 96.00 466 GLN A CA 1
ATOM 3493 C C . GLN A 1 466 ? -25.973 -2.068 -6.371 1.00 96.00 466 GLN A C 1
ATOM 3495 O O . GLN A 1 466 ? -26.622 -1.967 -7.408 1.00 96.00 466 GLN A O 1
ATOM 3500 N N . LEU A 1 467 ? -24.987 -1.219 -6.062 1.00 96.81 467 LEU A N 1
ATOM 3501 C CA . LEU A 1 467 ? -24.474 -0.190 -6.969 1.00 96.81 467 LEU A CA 1
ATOM 3502 C C . LEU A 1 467 ? -23.448 -0.738 -7.972 1.00 96.81 467 LEU A C 1
ATOM 3504 O O . LEU A 1 467 ? -23.010 0.003 -8.850 1.00 96.81 467 LEU A O 1
ATOM 3508 N N . LEU A 1 468 ? -23.027 -1.994 -7.822 1.00 95.75 468 LEU A N 1
ATOM 3509 C CA . LEU A 1 468 ? -22.117 -2.649 -8.753 1.00 95.75 468 LEU A CA 1
ATOM 3510 C C . LEU A 1 468 ? -22.905 -3.224 -9.935 1.00 95.75 468 LEU A C 1
ATOM 3512 O O . LEU A 1 468 ? -23.850 -3.991 -9.744 1.00 95.75 468 LEU A O 1
ATOM 3516 N N . ASP A 1 469 ? -22.482 -2.878 -11.147 1.00 92.12 469 ASP A N 1
ATOM 3517 C CA . ASP A 1 469 ? -22.862 -3.555 -12.385 1.00 92.12 469 ASP A CA 1
ATOM 3518 C C . ASP A 1 469 ? -21.648 -4.344 -12.893 1.00 92.12 469 ASP A C 1
ATOM 3520 O O . ASP A 1 469 ? -20.679 -3.783 -13.408 1.00 92.12 469 ASP A O 1
ATOM 3524 N N . GLY A 1 470 ? -21.643 -5.654 -12.628 1.00 89.81 470 GLY A N 1
ATOM 3525 C CA . GLY A 1 470 ? -20.426 -6.459 -12.725 1.00 89.81 470 GLY A CA 1
ATOM 3526 C C . GLY A 1 470 ? -19.367 -5.974 -11.728 1.00 89.81 470 GLY A C 1
ATOM 3527 O O . GLY A 1 470 ? -19.620 -5.948 -10.524 1.00 89.81 470 GLY A O 1
ATOM 3528 N N . ASP A 1 471 ? -18.199 -5.579 -12.236 1.00 89.88 471 ASP A N 1
ATOM 3529 C CA . ASP A 1 471 ? -17.108 -5.000 -11.437 1.00 89.88 471 ASP A CA 1
ATOM 3530 C C . ASP A 1 471 ? -17.127 -3.461 -11.416 1.00 89.88 471 ASP A C 1
ATOM 3532 O O . ASP A 1 471 ? -16.360 -2.837 -10.673 1.00 89.88 471 ASP A O 1
ATOM 3536 N N . THR A 1 472 ? -18.004 -2.829 -12.199 1.00 95.12 472 THR A N 1
ATOM 3537 C CA . THR A 1 472 ? -18.064 -1.372 -12.323 1.00 95.12 472 THR A CA 1
ATOM 3538 C C . THR A 1 472 ? -19.005 -0.777 -11.278 1.00 95.12 472 THR A C 1
ATOM 3540 O O . THR A 1 472 ? -20.169 -1.159 -11.165 1.00 95.12 472 THR A O 1
ATOM 3543 N N . LEU A 1 473 ? -18.513 0.193 -10.508 1.00 97.12 473 LEU A N 1
ATOM 3544 C CA . LEU A 1 473 ? -19.302 0.934 -9.533 1.00 97.12 473 LEU A CA 1
ATOM 3545 C C . LEU A 1 473 ? -20.023 2.113 -10.195 1.00 97.12 473 LEU A C 1
ATOM 3547 O O . LEU A 1 473 ? -19.398 3.041 -10.715 1.00 97.12 473 LEU A O 1
ATOM 3551 N N . ASN A 1 474 ? -21.350 2.110 -10.089 1.00 96.50 474 ASN A N 1
ATOM 3552 C CA . ASN A 1 474 ? -22.218 3.150 -10.625 1.00 96.50 474 ASN A CA 1
ATOM 3553 C C . ASN A 1 474 ? -22.360 4.319 -9.642 1.00 96.50 474 ASN A C 1
ATOM 3555 O O . ASN A 1 474 ? -23.179 4.295 -8.719 1.00 96.50 474 ASN A O 1
ATOM 3559 N N . ILE A 1 475 ? -21.561 5.363 -9.858 1.00 96.75 475 ILE A N 1
ATOM 3560 C CA . ILE A 1 475 ? -21.508 6.572 -9.028 1.00 96.75 475 ILE A CA 1
ATOM 3561 C C . ILE A 1 475 ? -21.455 7.838 -9.889 1.00 96.75 475 ILE A C 1
ATOM 3563 O O . ILE A 1 475 ? -20.765 7.877 -10.914 1.00 96.75 475 ILE A O 1
ATOM 3567 N N . ASP A 1 476 ? -22.195 8.864 -9.463 1.00 94.56 476 ASP A N 1
ATOM 3568 C CA . ASP A 1 476 ? -22.157 10.207 -10.044 1.00 94.56 476 ASP A CA 1
ATOM 3569 C C . ASP A 1 476 ? -20.759 10.821 -9.915 1.00 94.56 476 ASP A C 1
ATOM 3571 O O . ASP A 1 476 ? -20.113 10.713 -8.873 1.00 94.56 476 ASP A O 1
ATOM 3575 N N . GLU A 1 477 ? -20.294 11.477 -10.976 1.00 88.94 477 GLU A N 1
ATOM 3576 C CA . GLU A 1 477 ? -18.947 12.047 -11.038 1.00 88.94 477 GLU A CA 1
ATOM 3577 C C . GLU A 1 477 ? -18.737 13.176 -10.017 1.00 88.94 477 GLU A C 1
ATOM 3579 O O . GLU A 1 477 ? -17.686 13.253 -9.386 1.00 88.94 477 GLU A O 1
ATOM 3584 N N . GLY A 1 478 ? -19.752 14.006 -9.762 1.00 89.19 478 GLY A N 1
ATOM 3585 C CA . GLY A 1 478 ? -19.700 15.029 -8.717 1.00 89.19 478 GLY A CA 1
ATOM 3586 C C . GLY A 1 478 ? -19.623 14.422 -7.314 1.00 89.19 478 GLY A C 1
ATOM 3587 O O . GLY A 1 478 ? -18.851 14.892 -6.478 1.00 89.19 478 GLY A O 1
ATOM 3588 N N . VAL A 1 479 ? -20.382 13.353 -7.054 1.00 96.31 479 VAL A N 1
ATOM 3589 C CA . VAL A 1 479 ? -20.317 12.616 -5.778 1.00 96.31 479 VAL A CA 1
ATOM 3590 C C . VAL A 1 479 ? -18.932 12.004 -5.577 1.00 96.31 479 VAL A C 1
ATOM 3592 O O . VAL A 1 479 ? -18.329 12.189 -4.520 1.00 96.31 479 VAL A O 1
ATOM 3595 N N . LEU A 1 480 ? -18.408 11.313 -6.591 1.00 96.50 480 LEU A N 1
ATOM 3596 C CA . LEU A 1 480 ? -17.075 10.712 -6.560 1.00 96.50 480 LEU A CA 1
ATOM 3597 C C . LEU A 1 480 ? -16.000 11.776 -6.309 1.00 96.50 480 LEU A C 1
ATOM 3599 O O . LEU A 1 480 ? -15.190 11.624 -5.393 1.00 96.50 480 LEU A O 1
ATOM 3603 N N . ARG A 1 481 ? -16.037 12.881 -7.062 1.00 94.00 481 ARG A N 1
ATOM 3604 C CA . ARG A 1 481 ? -15.119 14.014 -6.903 1.00 94.00 481 ARG A CA 1
ATOM 3605 C C . ARG A 1 481 ? -15.153 14.578 -5.491 1.00 94.00 481 ARG A C 1
ATOM 3607 O O . ARG A 1 481 ? -14.103 14.870 -4.933 1.00 94.00 481 ARG A O 1
ATOM 3614 N N . ALA A 1 482 ? -16.333 14.714 -4.891 1.00 95.00 482 ALA A N 1
ATOM 3615 C CA . ALA A 1 482 ? -16.457 15.215 -3.527 1.00 95.00 482 ALA A CA 1
ATOM 3616 C C . ALA A 1 482 ? -15.839 14.263 -2.497 1.00 95.00 482 ALA A C 1
ATOM 3618 O O . ALA A 1 482 ? -15.107 14.710 -1.614 1.00 95.00 482 ALA A O 1
ATOM 3619 N N . PHE A 1 483 ? -16.053 12.950 -2.638 1.00 97.75 483 PHE A N 1
ATOM 3620 C CA . PHE A 1 483 ? -15.401 11.976 -1.764 1.00 97.75 483 PHE A CA 1
ATOM 3621 C C . PHE A 1 483 ? -13.880 11.999 -1.890 1.00 97.75 483 PHE A C 1
ATOM 3623 O O . PHE A 1 483 ? -13.205 11.879 -0.873 1.00 97.75 483 PHE A O 1
ATOM 3630 N N . LEU A 1 484 ? -13.337 12.136 -3.102 1.00 95.38 484 LEU A N 1
ATOM 3631 C CA . LEU A 1 484 ? -11.890 12.137 -3.321 1.00 95.38 484 LEU A CA 1
ATOM 3632 C C . LEU A 1 484 ? -11.235 13.478 -2.980 1.00 95.38 484 LEU A C 1
ATOM 3634 O O . LEU A 1 484 ? -10.138 13.476 -2.429 1.00 95.38 484 LEU A O 1
ATOM 3638 N N . GLY A 1 485 ? -11.905 14.595 -3.261 1.00 91.25 485 GLY A N 1
ATOM 3639 C CA . GLY A 1 485 ? -11.344 15.946 -3.200 1.00 91.25 485 GLY A CA 1
ATOM 3640 C C . GLY A 1 485 ? -11.665 16.748 -1.939 1.00 91.25 485 GLY A C 1
ATOM 3641 O O . GLY A 1 485 ? -11.128 17.840 -1.784 1.00 91.25 485 GLY A O 1
ATOM 3642 N N . THR A 1 486 ? -12.523 16.258 -1.035 1.00 91.62 486 THR A N 1
ATOM 3643 C CA . THR A 1 486 ? -12.771 16.961 0.237 1.00 91.62 486 THR A CA 1
ATOM 3644 C C . THR A 1 486 ? -11.483 17.065 1.059 1.00 91.62 486 THR A C 1
ATOM 3646 O O . THR A 1 486 ? -10.693 16.119 1.101 1.00 91.62 486 THR A O 1
ATOM 3649 N N . ALA A 1 487 ? -11.248 18.203 1.713 1.00 88.50 487 ALA A N 1
ATOM 3650 C CA . ALA A 1 487 ? -9.996 18.438 2.431 1.00 88.50 487 ALA A CA 1
ATOM 3651 C C . ALA A 1 487 ? -9.773 17.401 3.545 1.00 88.50 487 ALA A C 1
ATOM 3653 O O . ALA A 1 487 ? -8.710 16.781 3.633 1.00 88.50 487 ALA A O 1
ATOM 3654 N N . GLU A 1 488 ? -10.806 17.148 4.352 1.00 91.31 488 GLU A N 1
ATOM 3655 C CA . GLU A 1 488 ? -10.695 16.306 5.537 1.00 91.31 488 GLU A CA 1
ATOM 3656 C C . GLU A 1 488 ? -11.983 15.531 5.837 1.00 91.31 488 GLU A C 1
ATOM 3658 O O . GLU A 1 488 ? -13.089 16.070 5.850 1.00 91.31 488 GLU A O 1
ATOM 3663 N N . PHE A 1 489 ? -11.817 14.257 6.192 1.00 95.06 489 PHE A N 1
ATOM 3664 C CA . PHE A 1 489 ? -12.814 13.482 6.920 1.00 95.06 489 PHE A CA 1
ATOM 3665 C C . PHE A 1 489 ? -12.539 13.572 8.429 1.00 95.06 489 PHE A C 1
ATOM 3667 O O . PHE A 1 489 ? -11.590 12.949 8.911 1.00 95.06 489 PHE A O 1
ATOM 3674 N N . ARG A 1 490 ? -13.387 14.287 9.186 1.00 92.62 490 ARG A N 1
ATOM 3675 C CA . ARG A 1 490 ? -13.182 14.657 10.612 1.00 92.62 490 ARG A CA 1
ATOM 3676 C C . ARG A 1 490 ? -12.847 13.486 11.551 1.00 92.62 490 ARG A C 1
ATOM 3678 O O . ARG A 1 490 ? -12.216 13.660 12.590 1.00 92.62 490 ARG A O 1
ATOM 3685 N N . HIS A 1 491 ? -13.297 12.277 11.216 1.00 91.94 491 HIS A N 1
ATOM 3686 C CA . HIS A 1 491 ? -13.062 11.048 11.983 1.00 91.94 491 HIS A CA 1
ATOM 3687 C C . HIS A 1 491 ? -12.443 9.936 11.119 1.00 91.94 491 HIS A C 1
ATOM 3689 O O . HIS A 1 491 ? -12.717 8.746 11.317 1.00 91.94 491 HIS A O 1
ATOM 3695 N N . GLY A 1 492 ? -11.654 10.317 10.112 1.00 92.06 492 GLY A N 1
ATOM 3696 C CA . GLY A 1 492 ? -10.979 9.395 9.204 1.00 92.06 492 GLY A CA 1
ATOM 3697 C C . GLY A 1 492 ? -11.960 8.499 8.447 1.00 92.06 492 GLY A C 1
ATOM 3698 O O . GLY A 1 492 ? -13.002 8.950 7.967 1.00 92.06 492 GLY A O 1
ATOM 3699 N N . ALA A 1 493 ? -11.657 7.201 8.352 1.00 92.94 493 ALA A N 1
ATOM 3700 C CA . ALA A 1 493 ? -12.478 6.260 7.590 1.00 92.94 493 ALA A CA 1
ATOM 3701 C C . ALA A 1 493 ? -13.890 6.091 8.177 1.00 92.94 493 ALA A C 1
ATOM 3703 O O . ALA A 1 493 ? -14.802 5.740 7.437 1.00 92.94 493 ALA A O 1
ATOM 3704 N N . ARG A 1 494 ? -14.106 6.399 9.469 1.00 93.06 494 ARG A N 1
ATOM 3705 C CA . ARG A 1 494 ? -15.449 6.387 10.082 1.00 93.06 494 ARG A CA 1
ATOM 3706 C C . ARG A 1 494 ? -16.348 7.480 9.513 1.00 93.06 494 ARG A C 1
ATOM 3708 O O . ARG A 1 494 ? -17.526 7.225 9.304 1.00 93.06 494 ARG A O 1
ATOM 3715 N N . SER A 1 495 ? -15.804 8.672 9.255 1.00 96.19 495 SER A N 1
ATOM 3716 C CA . SER A 1 495 ? -16.554 9.752 8.601 1.00 96.19 495 SER A CA 1
ATOM 3717 C C . SER A 1 495 ? -16.919 9.369 7.171 1.00 96.19 495 SER A C 1
ATOM 3719 O O . SER A 1 495 ? -18.072 9.513 6.780 1.00 96.19 495 SER A O 1
ATOM 3721 N N . LEU A 1 496 ? -15.970 8.809 6.416 1.00 95.94 496 LEU A N 1
ATOM 3722 C CA . LEU A 1 496 ? -16.229 8.318 5.061 1.00 95.94 496 LEU A CA 1
ATOM 3723 C C . LEU A 1 496 ? -17.323 7.236 5.066 1.00 95.94 496 LEU A C 1
ATOM 3725 O O . LEU A 1 496 ? -18.286 7.313 4.305 1.00 95.94 496 LEU A O 1
ATOM 3729 N N . GLU A 1 497 ? -17.210 6.266 5.975 1.00 96.50 497 GLU A N 1
ATOM 3730 C CA . GLU A 1 497 ? -18.188 5.194 6.153 1.00 96.50 497 GLU A CA 1
ATOM 3731 C C . GLU A 1 497 ? -19.571 5.720 6.556 1.00 96.50 497 GLU A C 1
ATOM 3733 O O . GLU A 1 497 ? -20.583 5.246 6.043 1.00 96.50 497 GLU A O 1
ATOM 3738 N N . ALA A 1 498 ? -19.632 6.726 7.427 1.00 97.06 498 ALA A N 1
ATOM 3739 C CA . ALA A 1 498 ? -20.885 7.322 7.869 1.00 97.06 498 ALA A CA 1
ATOM 3740 C C . ALA A 1 498 ? -21.600 8.093 6.752 1.00 97.06 498 ALA A C 1
ATOM 3742 O O . ALA A 1 498 ? -22.821 7.983 6.640 1.00 97.06 498 ALA A O 1
ATOM 3743 N N . VAL A 1 499 ? -20.876 8.819 5.890 1.00 98.00 499 VAL A N 1
ATOM 3744 C CA . VAL A 1 499 ? -21.480 9.514 4.736 1.00 98.00 499 VAL A CA 1
ATOM 3745 C C . VAL A 1 499 ? -22.129 8.510 3.776 1.00 98.00 499 VAL A C 1
ATOM 3747 O O . VAL A 1 499 ? -23.261 8.724 3.337 1.00 98.00 499 VAL A O 1
ATOM 3750 N N . VAL A 1 500 ? -21.472 7.377 3.502 1.00 97.81 500 VAL A N 1
ATOM 3751 C CA . VAL A 1 500 ? -22.052 6.298 2.679 1.00 97.81 500 VAL A CA 1
ATOM 3752 C C . VAL A 1 500 ? -23.254 5.660 3.384 1.00 97.81 500 VAL A C 1
ATOM 3754 O O . VAL A 1 500 ? -24.325 5.548 2.789 1.00 97.81 500 VAL A O 1
ATOM 3757 N N . ALA A 1 501 ? -23.123 5.309 4.665 1.00 96.75 501 ALA A N 1
ATOM 3758 C CA . ALA A 1 501 ? -24.169 4.629 5.430 1.00 96.75 501 ALA A CA 1
ATOM 3759 C C . ALA A 1 501 ? -25.438 5.474 5.631 1.00 96.75 501 ALA A C 1
ATOM 3761 O O . ALA A 1 501 ? -26.542 4.936 5.707 1.00 96.75 501 ALA A O 1
ATOM 3762 N N . THR A 1 502 ? -25.292 6.796 5.732 1.00 96.56 502 THR A N 1
ATOM 3763 C CA . THR A 1 502 ? -26.414 7.735 5.903 1.00 96.56 502 THR A CA 1
ATOM 3764 C C . THR A 1 502 ? -27.013 8.202 4.574 1.00 96.56 502 THR A C 1
ATOM 3766 O O . THR A 1 502 ? -28.048 8.873 4.564 1.00 96.56 502 THR A O 1
ATOM 3769 N N . SER A 1 503 ? -26.420 7.806 3.444 1.00 97.62 503 SER A N 1
ATOM 3770 C CA . SER A 1 503 ? -26.970 8.061 2.114 1.00 97.62 503 SER A CA 1
ATOM 3771 C C . SER A 1 503 ? -28.174 7.160 1.809 1.00 97.62 503 SER A C 1
ATOM 3773 O O . SER A 1 503 ? -28.277 6.014 2.248 1.00 97.62 503 SER A O 1
ATOM 3775 N N . ARG A 1 504 ? -29.114 7.656 1.000 1.00 96.81 504 ARG A N 1
ATOM 3776 C CA . ARG A 1 504 ? -30.368 6.965 0.639 1.00 96.81 504 ARG A CA 1
ATOM 3777 C C . ARG A 1 504 ? -30.176 5.957 -0.503 1.00 96.81 504 ARG A C 1
ATOM 3779 O O . ARG A 1 504 ? -30.784 6.089 -1.562 1.00 96.81 504 ARG A O 1
ATOM 3786 N N . LEU A 1 505 ? -29.347 4.938 -0.275 1.00 95.94 505 LEU A N 1
ATOM 3787 C CA . LEU A 1 505 ? -28.896 3.984 -1.305 1.00 95.94 505 LEU A CA 1
ATOM 3788 C C . LEU A 1 505 ? -29.735 2.700 -1.415 1.00 95.94 505 LEU A C 1
ATOM 3790 O O . LEU A 1 505 ? -29.515 1.887 -2.317 1.00 95.94 505 LEU A O 1
ATOM 3794 N N . ALA A 1 506 ? -30.696 2.489 -0.514 1.00 92.25 506 ALA A N 1
ATOM 3795 C CA . ALA A 1 506 ? -31.545 1.300 -0.531 1.00 92.25 506 ALA A CA 1
ATOM 3796 C C . ALA A 1 506 ? -32.363 1.216 -1.834 1.00 92.25 506 ALA A C 1
ATOM 3798 O O . ALA A 1 506 ? -33.101 2.140 -2.176 1.00 92.25 506 ALA A O 1
ATOM 3799 N N . GLY A 1 507 ? -32.227 0.102 -2.560 1.00 89.38 507 GLY A N 1
ATOM 3800 C CA . GLY A 1 507 ? -32.922 -0.133 -3.833 1.00 89.38 507 GLY A CA 1
ATOM 3801 C C . GLY A 1 507 ? -32.423 0.710 -5.013 1.00 89.38 507 GLY A C 1
ATOM 3802 O O . GLY A 1 507 ? -33.068 0.718 -6.058 1.00 89.38 507 GLY A O 1
ATOM 3803 N N . ARG A 1 508 ? -31.303 1.428 -4.865 1.00 93.06 508 ARG A N 1
ATOM 3804 C CA . ARG A 1 508 ? -30.672 2.197 -5.946 1.00 93.06 508 ARG A CA 1
ATOM 3805 C C . ARG A 1 508 ? -29.619 1.355 -6.656 1.00 93.06 508 ARG A C 1
ATOM 3807 O O . ARG A 1 508 ? -28.913 0.600 -6.004 1.00 93.06 508 ARG A O 1
ATOM 3814 N N . SER A 1 509 ? -29.492 1.535 -7.967 1.00 93.62 509 SER A N 1
ATOM 3815 C CA . SER A 1 509 ? -28.419 0.959 -8.794 1.00 93.62 509 SER A CA 1
ATOM 3816 C C . SER A 1 509 ? -27.365 1.992 -9.211 1.00 93.62 509 SER A C 1
ATOM 3818 O O . SER A 1 509 ? -26.444 1.659 -9.947 1.00 93.62 509 SER A O 1
ATOM 3820 N N . PHE A 1 510 ? -27.519 3.249 -8.777 1.00 95.31 510 PHE A N 1
ATOM 3821 C CA . PHE A 1 510 ? -26.634 4.369 -9.091 1.00 95.31 510 PHE A CA 1
ATOM 3822 C C . PHE A 1 510 ? -26.567 5.338 -7.901 1.00 95.31 510 PHE A C 1
ATOM 3824 O O . PHE A 1 510 ? -27.605 5.713 -7.344 1.00 95.31 510 PHE A O 1
ATOM 3831 N N . TYR A 1 511 ? -25.360 5.739 -7.499 1.00 97.50 511 TYR A N 1
ATOM 3832 C CA . TYR A 1 511 ? -25.136 6.698 -6.415 1.00 97.50 511 TYR A CA 1
ATOM 3833 C C . TYR A 1 511 ? -25.253 8.131 -6.948 1.00 97.50 511 TYR A C 1
ATOM 3835 O O . TYR A 1 511 ? -24.268 8.787 -7.275 1.00 97.50 511 TYR A O 1
ATOM 3843 N N . GLU A 1 512 ? -26.494 8.602 -7.040 1.00 93.06 512 GLU A N 1
ATOM 3844 C CA . GLU A 1 512 ? -26.854 9.955 -7.479 1.00 93.06 512 GLU A CA 1
ATOM 3845 C C . GLU A 1 512 ? -26.647 11.022 -6.389 1.00 93.06 512 GLU A C 1
ATOM 3847 O O . GLU A 1 512 ? -26.754 10.743 -5.193 1.00 93.06 512 GLU A O 1
ATOM 3852 N N . ARG A 1 513 ? -26.462 12.284 -6.803 1.00 93.38 513 ARG A N 1
ATOM 3853 C CA . ARG A 1 513 ? -26.309 13.453 -5.907 1.00 93.38 513 ARG A CA 1
ATOM 3854 C C . ARG A 1 513 ? -27.455 13.591 -4.898 1.00 93.38 513 ARG A C 1
ATOM 3856 O O . ARG A 1 513 ? -27.228 13.943 -3.747 1.00 93.38 513 ARG A O 1
ATOM 3863 N N . SER A 1 514 ? -28.685 13.269 -5.306 1.00 90.56 514 SER A N 1
ATOM 3864 C CA . SER A 1 514 ? -29.888 13.293 -4.456 1.00 90.56 514 SER A CA 1
ATOM 3865 C C . SER A 1 514 ? -29.923 12.205 -3.381 1.00 90.56 514 SER A C 1
ATOM 3867 O O . SER A 1 514 ? -30.783 12.255 -2.497 1.00 90.56 514 SER A O 1
ATOM 3869 N N . SER A 1 515 ? -29.023 11.221 -3.448 1.00 95.75 515 SER A N 1
ATOM 3870 C CA . SER A 1 515 ? -28.886 10.191 -2.419 1.00 95.75 515 SER A CA 1
ATOM 3871 C C . SER A 1 515 ? -28.029 10.646 -1.242 1.00 95.75 515 SER A C 1
ATOM 3873 O O . SER A 1 515 ? -28.096 10.000 -0.196 1.00 95.75 515 SER A O 1
ATOM 3875 N N .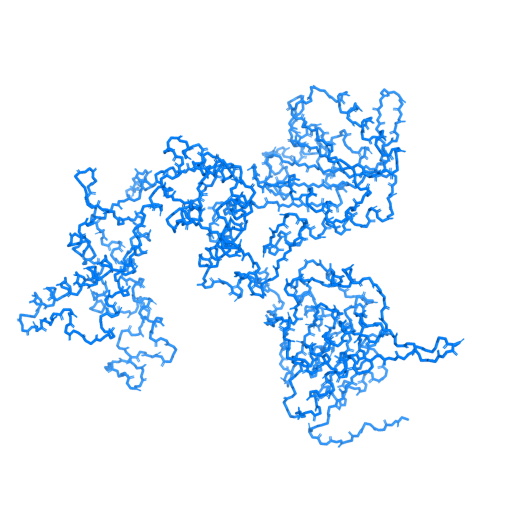 LEU A 1 516 ? -27.248 11.723 -1.386 1.00 97.19 516 LEU A N 1
ATOM 3876 C CA . LEU A 1 516 ? -26.376 12.217 -0.324 1.00 97.19 516 LEU A CA 1
ATOM 3877 C C . LEU A 1 516 ? -27.168 12.640 0.926 1.00 97.19 516 LEU A C 1
ATOM 3879 O O . LEU A 1 516 ? -28.337 13.039 0.826 1.00 97.19 516 LEU A O 1
ATOM 3883 N N . PRO A 1 517 ? -26.539 12.585 2.112 1.00 97.06 517 PRO A N 1
ATOM 3884 C CA . PRO A 1 517 ? -27.138 13.093 3.334 1.00 97.06 517 PRO A CA 1
ATOM 3885 C C . PRO A 1 517 ? -27.400 14.608 3.226 1.00 97.06 517 PRO A C 1
ATOM 3887 O O . PRO A 1 517 ? -26.691 15.314 2.504 1.00 97.06 517 PRO A O 1
ATOM 3890 N N . PRO A 1 518 ? -28.393 15.151 3.952 1.00 94.50 518 PRO A N 1
ATOM 3891 C CA . PRO A 1 518 ? -28.566 16.596 4.082 1.00 94.50 518 PRO A CA 1
ATOM 3892 C C . PRO A 1 518 ? -27.300 17.276 4.627 1.00 94.50 518 PRO A C 1
ATOM 3894 O O . PRO A 1 518 ? -26.581 16.674 5.421 1.00 94.50 518 PRO A O 1
ATOM 3897 N N . ALA A 1 519 ? -27.085 18.555 4.293 1.00 92.44 519 ALA A N 1
ATOM 3898 C CA . ALA A 1 519 ? -25.903 19.325 4.710 1.00 92.44 519 ALA A CA 1
ATOM 3899 C C . ALA A 1 519 ? -25.604 19.224 6.220 1.00 92.44 519 ALA A C 1
ATOM 3901 O O . ALA A 1 519 ? -24.477 18.956 6.608 1.00 92.44 519 ALA A O 1
ATOM 3902 N N . ALA A 1 520 ? -26.630 19.304 7.075 1.00 93.25 520 ALA A N 1
ATOM 3903 C CA . ALA A 1 520 ? -26.466 19.174 8.527 1.00 93.25 520 ALA A CA 1
ATOM 3904 C C . ALA A 1 520 ? -25.933 17.800 8.990 1.00 93.25 520 ALA A C 1
ATOM 3906 O O . ALA A 1 520 ? -25.344 17.705 10.061 1.00 93.25 520 ALA A O 1
ATOM 3907 N N . GLN A 1 521 ? -26.161 16.730 8.219 1.00 95.81 521 GLN A N 1
ATOM 3908 C CA . GLN A 1 521 ? -25.584 15.408 8.487 1.00 95.81 521 GLN A CA 1
ATOM 3909 C C . GLN A 1 521 ? -24.169 15.291 7.915 1.00 95.81 521 GLN A C 1
ATOM 3911 O O . GLN A 1 521 ? -23.307 14.705 8.565 1.00 95.81 521 GLN A O 1
ATOM 3916 N N . LEU A 1 522 ? -23.919 15.868 6.734 1.00 96.12 522 LEU A N 1
ATOM 3917 C CA . LEU A 1 522 ? -22.574 15.953 6.154 1.00 96.12 522 LEU A CA 1
ATOM 3918 C C . LEU A 1 522 ? -21.610 16.705 7.080 1.00 96.12 522 LEU A C 1
ATOM 3920 O O . LEU A 1 522 ? -20.490 16.244 7.276 1.00 96.12 522 LEU A O 1
ATOM 3924 N N . GLU A 1 523 ? -22.076 17.779 7.719 1.00 96.31 523 GLU A N 1
ATOM 3925 C CA . GLU A 1 523 ? -21.278 18.643 8.599 1.00 96.31 523 GLU A CA 1
ATOM 3926 C C . GLU A 1 523 ? -20.657 17.898 9.796 1.00 96.31 523 GLU A C 1
ATOM 3928 O O . GLU A 1 523 ? -19.602 18.274 10.304 1.00 96.31 523 GLU A O 1
ATOM 3933 N N . LEU A 1 524 ? -21.266 16.785 10.225 1.00 96.00 524 LEU A N 1
ATOM 3934 C CA . LEU A 1 524 ? -20.719 15.916 11.276 1.00 96.00 524 LEU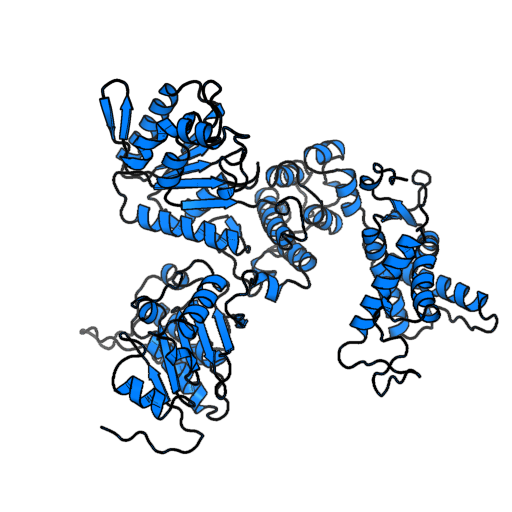 A CA 1
ATOM 3935 C C . LEU A 1 524 ? -19.447 15.175 10.836 1.00 96.00 524 LEU A C 1
ATOM 3937 O O . LEU A 1 524 ? -18.702 14.670 11.675 1.00 96.00 524 LEU A O 1
ATOM 3941 N N . HIS A 1 525 ? -19.210 15.063 9.529 1.00 97.12 525 HIS A N 1
ATOM 3942 C CA . HIS A 1 525 ? -18.208 14.169 8.954 1.00 97.12 525 HIS A CA 1
ATOM 3943 C C . HIS A 1 525 ? -17.188 14.871 8.062 1.00 97.12 525 HIS A C 1
ATOM 3945 O O . HIS A 1 525 ? -16.038 14.425 8.033 1.00 97.12 525 HIS A O 1
ATOM 3951 N N . VAL A 1 526 ? -17.599 15.937 7.381 1.00 95.25 526 VAL A N 1
ATOM 3952 C CA . VAL A 1 526 ? -16.813 16.771 6.461 1.00 95.25 526 VAL A CA 1
ATOM 3953 C C . VAL A 1 526 ? -17.202 18.243 6.656 1.00 95.25 526 VAL A C 1
ATOM 3955 O O . VAL A 1 526 ? -18.112 18.542 7.431 1.00 95.25 526 VAL A O 1
ATOM 3958 N N . GLU A 1 527 ? -16.511 19.161 5.986 1.00 92.31 527 GLU A N 1
ATOM 3959 C CA . GLU A 1 527 ? -17.002 20.531 5.782 1.00 92.31 527 GLU A CA 1
ATOM 3960 C C . GLU A 1 527 ? -18.075 20.473 4.677 1.00 92.31 527 GLU A C 1
ATOM 3962 O O . GLU A 1 527 ? -17.792 20.045 3.550 1.00 92.31 527 GLU A O 1
ATOM 3967 N N . ALA A 1 528 ? -19.341 20.737 5.024 1.00 88.25 528 ALA A N 1
ATOM 3968 C CA . ALA A 1 528 ? -20.460 20.432 4.136 1.00 88.25 528 ALA A CA 1
ATOM 3969 C C . ALA A 1 528 ? -20.534 21.359 2.919 1.00 88.25 528 ALA A C 1
ATOM 3971 O O . ALA A 1 528 ? -20.923 20.892 1.844 1.00 88.25 528 ALA A O 1
ATOM 3972 N N . ASP A 1 529 ? -20.181 22.635 3.060 1.00 81.62 529 ASP A N 1
ATOM 3973 C CA . ASP A 1 529 ? -20.248 23.607 1.969 1.00 81.62 529 ASP A CA 1
ATOM 3974 C C . ASP A 1 529 ? -19.174 23.314 0.915 1.00 81.62 529 ASP A C 1
ATOM 3976 O O . ASP A 1 529 ? -19.475 23.301 -0.283 1.00 81.62 529 ASP A O 1
ATOM 3980 N N . ASP A 1 530 ? -17.961 22.973 1.341 1.00 82.50 530 ASP A N 1
ATOM 3981 C CA . ASP A 1 530 ? -16.854 22.547 0.488 1.00 82.50 530 ASP A CA 1
ATOM 3982 C C . ASP A 1 530 ? -17.197 21.230 -0.218 1.00 82.50 530 ASP A C 1
ATOM 3984 O O . ASP A 1 530 ? -17.087 21.117 -1.444 1.00 82.50 530 ASP A O 1
ATOM 3988 N N . PHE A 1 531 ? -17.693 20.237 0.531 1.00 90.50 531 PHE A N 1
ATOM 3989 C CA . PHE A 1 531 ? -18.099 18.948 -0.033 1.00 90.50 531 PHE A CA 1
ATOM 3990 C C . PHE A 1 531 ? -19.195 19.127 -1.091 1.00 90.50 531 PHE A C 1
ATOM 3992 O O . PHE A 1 531 ? -19.078 18.621 -2.208 1.00 90.50 531 PHE A O 1
ATOM 3999 N N . LEU A 1 532 ? -20.255 19.879 -0.783 1.00 87.19 532 LEU A N 1
ATOM 4000 C CA . LEU A 1 532 ? -21.355 20.127 -1.717 1.00 87.19 532 LEU A CA 1
ATOM 4001 C C . LEU A 1 532 ? -20.928 20.996 -2.904 1.00 87.19 532 LEU A C 1
ATOM 4003 O O . LEU A 1 532 ? -21.449 20.803 -4.005 1.00 87.19 532 LEU A O 1
ATOM 4007 N N . SER A 1 533 ? -19.966 21.900 -2.726 1.00 80.50 533 SER A N 1
ATOM 4008 C CA . SER A 1 533 ? -19.381 22.673 -3.826 1.00 80.50 533 SER A CA 1
ATOM 4009 C C . SER A 1 533 ? -18.651 21.769 -4.822 1.00 80.50 533 SER A C 1
ATOM 4011 O O . SER A 1 533 ? -18.818 21.936 -6.032 1.00 80.50 533 SER A O 1
ATOM 4013 N N . LEU A 1 534 ? -17.929 20.747 -4.347 1.00 85.69 534 LEU A N 1
ATOM 4014 C CA . LEU A 1 534 ? -17.305 19.732 -5.207 1.00 85.69 534 LEU A CA 1
ATOM 4015 C C . LEU A 1 534 ? -18.345 18.885 -5.959 1.00 85.69 534 LEU A C 1
ATOM 4017 O O . LEU A 1 534 ? -18.168 18.631 -7.155 1.00 85.69 534 LEU A O 1
ATOM 4021 N N . VAL A 1 535 ? -19.452 18.522 -5.295 1.00 87.62 535 VAL A N 1
ATOM 4022 C CA . VAL A 1 535 ? -20.586 17.807 -5.917 1.00 87.62 535 VAL A CA 1
ATOM 4023 C C . VAL A 1 535 ? -21.240 18.640 -7.018 1.00 87.62 535 VAL A C 1
ATOM 4025 O O . VAL A 1 535 ? -21.624 18.119 -8.064 1.00 87.62 535 VAL A O 1
ATOM 4028 N N . GLN A 1 536 ? -21.409 19.940 -6.780 1.00 81.44 536 GLN A N 1
ATOM 4029 C CA . GLN A 1 536 ? -22.101 20.850 -7.692 1.00 81.44 536 GLN A CA 1
ATOM 4030 C C . GLN A 1 536 ? -21.209 21.402 -8.800 1.00 81.44 536 GLN A C 1
ATOM 4032 O O . GLN A 1 536 ? -21.740 22.003 -9.737 1.00 81.44 536 GLN A O 1
ATOM 4037 N N . ARG A 1 537 ? -19.886 21.205 -8.720 1.00 77.81 537 ARG A N 1
ATOM 4038 C CA . ARG A 1 537 ? -18.951 21.686 -9.736 1.00 77.81 537 ARG A CA 1
ATOM 4039 C C . ARG A 1 537 ? -19.392 21.166 -11.115 1.00 77.81 537 ARG A C 1
ATOM 4041 O O . ARG A 1 537 ? -19.487 19.947 -11.297 1.00 77.81 537 ARG A O 1
ATOM 4048 N N . PRO A 1 538 ? -19.694 22.071 -12.065 1.00 67.25 538 PRO A N 1
ATOM 4049 C CA . PRO A 1 538 ? -20.246 21.688 -13.354 1.00 67.25 538 PRO A CA 1
ATOM 4050 C C . PRO A 1 538 ? -19.238 20.838 -14.126 1.00 67.25 538 PRO A C 1
ATOM 4052 O O . PRO A 1 538 ? -18.055 21.172 -14.200 1.00 67.25 538 PRO A O 1
ATOM 4055 N N . GLU A 1 539 ? -19.718 19.743 -14.709 1.00 66.94 539 GLU A N 1
ATOM 4056 C CA . GLU A 1 539 ? -18.985 19.030 -15.751 1.00 66.94 539 GLU A CA 1
ATOM 4057 C C . GLU A 1 539 ? -19.033 19.898 -17.008 1.00 66.94 539 GLU A C 1
ATOM 4059 O O . GLU A 1 539 ? -20.103 20.180 -17.554 1.00 66.94 539 GLU A O 1
ATOM 4064 N N . LEU A 1 540 ? -17.871 20.408 -17.418 1.00 71.00 540 LEU A N 1
ATOM 4065 C CA . LEU A 1 540 ? -17.742 21.230 -18.616 1.00 71.00 540 LEU A CA 1
ATOM 4066 C C . LEU A 1 540 ? -17.705 20.332 -19.851 1.00 71.00 540 LEU A C 1
ATOM 4068 O O . LEU A 1 540 ? -16.670 20.166 -20.495 1.00 71.00 540 LEU A O 1
ATOM 4072 N N . GLU A 1 541 ? -18.858 19.755 -20.169 1.00 68.69 541 GLU A N 1
ATOM 4073 C CA . GLU A 1 541 ? -19.064 18.882 -21.319 1.00 68.69 541 GLU A CA 1
ATOM 4074 C C . GLU A 1 541 ? -20.304 19.297 -22.121 1.00 68.69 541 GLU A C 1
ATOM 4076 O O . GLU A 1 541 ? -21.154 20.068 -21.658 1.00 68.69 541 GLU A O 1
ATOM 4081 N N . GLY A 1 542 ? -20.392 18.804 -23.360 1.00 78.06 542 GLY A N 1
ATOM 4082 C CA . GLY A 1 542 ? -21.522 19.053 -24.253 1.00 78.06 542 GLY A CA 1
ATOM 4083 C C . GLY A 1 542 ? -21.822 20.543 -24.460 1.00 78.06 542 GLY A C 1
ATOM 4084 O O . GLY A 1 542 ? -20.924 21.350 -24.690 1.00 78.06 542 GLY A O 1
ATOM 4085 N N . ASP A 1 543 ? -23.101 20.913 -24.364 1.00 83.50 543 ASP A N 1
ATOM 4086 C CA . ASP A 1 543 ? -23.589 22.271 -24.655 1.00 83.50 543 ASP A CA 1
ATOM 4087 C C . ASP A 1 543 ? -22.969 23.356 -23.758 1.00 83.50 543 ASP A C 1
ATOM 4089 O O . ASP A 1 543 ? -22.708 24.469 -24.212 1.00 83.50 543 ASP A O 1
ATOM 4093 N N . LEU A 1 544 ? -22.691 23.064 -22.482 1.00 83.12 544 LEU A N 1
ATOM 4094 C CA . LEU A 1 544 ? -22.087 24.061 -21.595 1.00 83.12 544 LEU A CA 1
ATOM 4095 C C . LEU A 1 544 ? -20.663 24.407 -22.041 1.00 83.12 544 LEU A C 1
ATOM 4097 O O . LEU A 1 544 ? -20.318 25.588 -22.089 1.00 83.12 544 LEU A O 1
ATOM 4101 N N . LEU A 1 545 ? -19.874 23.396 -22.409 1.00 86.94 545 LEU A N 1
ATOM 4102 C CA . LEU A 1 545 ? -18.526 23.603 -22.921 1.00 86.94 545 LEU A CA 1
ATOM 4103 C C . LEU A 1 545 ? -18.535 24.382 -24.236 1.00 86.94 545 LEU A C 1
ATOM 4105 O O . LEU A 1 545 ? -17.779 25.339 -24.372 1.00 86.94 545 LEU A O 1
ATOM 4109 N N . GLU A 1 546 ? -19.405 24.014 -25.178 1.00 89.44 546 GLU A N 1
ATOM 4110 C CA . GLU A 1 546 ? -19.525 24.715 -26.464 1.00 89.44 546 GLU A CA 1
ATOM 4111 C C . GLU A 1 546 ? -19.928 26.182 -26.273 1.00 89.44 546 GLU A C 1
ATOM 4113 O O . GLU A 1 546 ? -19.360 27.080 -26.897 1.00 89.44 546 GLU A O 1
ATOM 4118 N N . ARG A 1 547 ? -20.867 26.462 -25.361 1.00 90.81 547 ARG A N 1
ATOM 4119 C CA . ARG A 1 547 ? -21.256 27.842 -25.035 1.00 90.81 547 ARG A CA 1
ATOM 4120 C C . ARG A 1 547 ? -20.123 28.621 -24.376 1.00 90.81 547 ARG A C 1
ATOM 4122 O O . ARG A 1 547 ? -19.957 29.794 -24.694 1.00 90.81 547 ARG A O 1
ATOM 4129 N N . MET A 1 548 ? -19.337 27.994 -23.500 1.00 89.56 548 MET A N 1
ATOM 4130 C CA . MET A 1 548 ? -18.168 28.638 -22.889 1.00 89.56 548 MET A CA 1
ATOM 4131 C C . MET A 1 548 ? -17.047 28.888 -23.898 1.00 89.56 548 MET A C 1
ATOM 4133 O O . MET A 1 548 ? -16.480 29.975 -23.892 1.00 89.56 548 MET A O 1
ATOM 4137 N N . ALA A 1 549 ? -16.758 27.933 -24.784 1.00 90.31 549 ALA A N 1
ATOM 4138 C CA . ALA A 1 549 ? -15.759 28.077 -25.841 1.00 90.31 549 ALA A CA 1
ATOM 4139 C C . ALA A 1 549 ? -16.137 29.202 -26.816 1.00 90.31 549 ALA A C 1
ATOM 4141 O O . ALA A 1 549 ? -15.315 30.063 -27.126 1.00 90.31 549 ALA A O 1
ATOM 4142 N N . ARG A 1 550 ? -17.411 29.261 -27.223 1.00 91.69 550 ARG A N 1
ATOM 4143 C CA . ARG A 1 550 ? -17.951 30.365 -28.027 1.00 91.69 550 ARG A CA 1
ATOM 4144 C C . ARG A 1 550 ? -17.851 31.700 -27.292 1.00 91.69 550 ARG A C 1
ATOM 4146 O O . ARG A 1 550 ? -17.408 32.681 -27.876 1.00 91.69 550 ARG A O 1
ATOM 4153 N N . ALA A 1 551 ? -18.233 31.740 -26.015 1.00 90.56 551 ALA A N 1
ATOM 4154 C CA . ALA A 1 551 ? -18.146 32.954 -25.211 1.00 90.56 551 ALA A CA 1
ATOM 4155 C C . ALA A 1 551 ? -16.696 33.441 -25.064 1.00 90.56 551 ALA A C 1
ATOM 4157 O O . ALA A 1 551 ? -16.466 34.642 -25.171 1.00 90.56 551 ALA A O 1
ATOM 4158 N N . ALA A 1 552 ? -15.730 32.536 -24.881 1.00 87.75 552 ALA A N 1
ATOM 4159 C CA . ALA A 1 552 ? -14.305 32.862 -24.864 1.00 87.75 552 ALA A CA 1
ATOM 4160 C C . ALA A 1 552 ? -13.858 33.507 -26.183 1.00 87.75 552 ALA A C 1
ATOM 4162 O O . ALA A 1 552 ? -13.303 34.604 -26.172 1.00 87.75 552 ALA A O 1
ATOM 4163 N N . HIS A 1 553 ? -14.201 32.894 -27.319 1.00 89.38 553 HIS A N 1
ATOM 4164 C CA . HIS A 1 553 ? -13.884 33.426 -28.648 1.00 89.38 553 HIS A CA 1
ATOM 4165 C C . HIS A 1 553 ? -14.536 34.789 -28.931 1.00 89.38 553 HIS A C 1
ATOM 4167 O O . HIS A 1 553 ? -13.918 35.683 -29.514 1.00 89.38 553 HIS A O 1
ATOM 4173 N N . ASP A 1 554 ? -15.788 34.976 -28.514 1.00 88.50 554 ASP A N 1
ATOM 4174 C CA . ASP A 1 554 ? -16.519 36.232 -28.697 1.00 88.50 554 ASP A CA 1
ATOM 4175 C C . ASP A 1 554 ? -15.973 37.354 -27.804 1.00 88.50 554 ASP A C 1
ATOM 4177 O O . ASP A 1 554 ? -15.921 38.512 -28.226 1.00 88.50 554 ASP A O 1
ATOM 4181 N N . VAL A 1 555 ? -15.586 37.039 -26.563 1.00 85.75 555 VAL A N 1
ATOM 4182 C CA . VAL A 1 555 ? -14.973 38.006 -25.642 1.00 85.75 555 VAL A CA 1
ATOM 4183 C C . VAL A 1 555 ? -13.610 38.445 -26.180 1.00 85.75 555 VAL A C 1
ATOM 4185 O O . VAL A 1 555 ? -13.422 39.648 -26.366 1.00 85.75 555 VAL A O 1
ATOM 4188 N N . TYR A 1 556 ? -12.752 37.497 -26.562 1.00 83.12 556 TYR A N 1
ATOM 4189 C CA . TYR A 1 556 ? -11.453 37.772 -27.180 1.00 83.12 556 TYR A CA 1
ATOM 4190 C C . TYR A 1 556 ? -11.588 38.629 -28.448 1.00 83.12 556 TYR A C 1
ATOM 4192 O O . TYR A 1 556 ? -10.903 39.636 -28.637 1.00 83.12 556 TYR A O 1
ATOM 4200 N N . GLY A 1 557 ? -12.546 38.285 -29.313 1.00 82.69 557 GLY A N 1
ATOM 4201 C CA . GLY A 1 557 ? -12.845 39.039 -30.527 1.00 82.69 557 GLY A CA 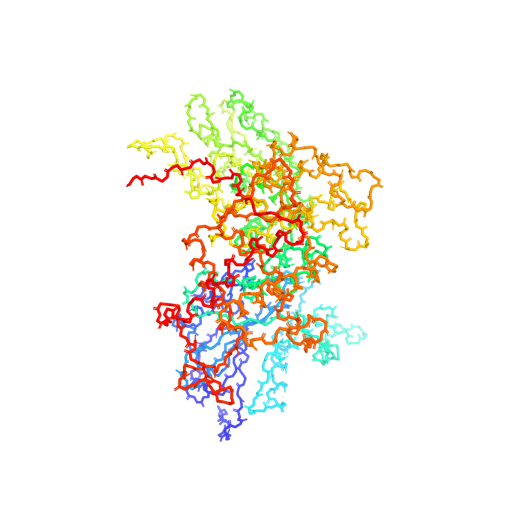1
ATOM 4202 C C . GLY A 1 557 ? -13.261 40.488 -30.285 1.00 82.69 557 GLY A C 1
ATOM 4203 O O . GLY A 1 557 ? -12.902 41.378 -31.061 1.00 82.69 557 GLY A O 1
ATOM 4204 N N . ARG A 1 558 ? -14.023 40.738 -29.212 1.00 83.19 558 ARG A N 1
ATOM 4205 C CA . ARG A 1 558 ? -14.385 42.097 -28.787 1.00 83.19 558 ARG A CA 1
ATOM 4206 C C . ARG A 1 558 ? -13.173 42.868 -28.275 1.00 83.19 558 ARG A C 1
ATOM 4208 O O . ARG A 1 558 ? -13.063 44.043 -28.618 1.00 83.19 558 ARG A O 1
ATOM 4215 N N . GLY A 1 559 ? -12.285 42.224 -27.514 1.00 79.56 559 GLY A N 1
ATOM 4216 C CA . GLY A 1 559 ? -11.017 42.809 -27.068 1.00 79.56 559 GLY A CA 1
ATOM 4217 C C . GLY A 1 559 ? -10.160 43.261 -28.250 1.00 79.56 559 GLY A C 1
ATOM 4218 O O . GLY A 1 559 ? -9.827 44.439 -28.360 1.00 79.56 559 GLY A O 1
ATOM 4219 N N . GLN A 1 560 ? -9.942 42.371 -29.221 1.00 79.00 560 GLN A N 1
ATOM 4220 C CA . GLN A 1 560 ? -9.137 42.673 -30.409 1.00 79.00 560 GLN A CA 1
ATOM 4221 C C . GLN A 1 560 ? -9.718 43.799 -31.272 1.00 79.00 560 GLN A C 1
ATOM 4223 O O . GLN A 1 560 ? -8.981 44.656 -31.751 1.00 79.00 560 GLN A O 1
ATOM 4228 N N . ARG A 1 561 ? -11.046 43.861 -31.440 1.00 80.06 561 ARG A N 1
ATOM 4229 C CA . ARG A 1 561 ? -11.697 44.979 -32.152 1.00 80.06 561 ARG A CA 1
ATOM 4230 C C . ARG A 1 561 ? -11.596 46.316 -31.422 1.00 80.06 561 ARG A C 1
ATOM 4232 O O . ARG A 1 561 ? -11.690 47.357 -32.071 1.00 80.06 561 ARG A O 1
ATOM 4239 N N . ALA A 1 562 ? -11.494 46.302 -30.094 1.00 78.12 562 ALA A N 1
ATOM 4240 C CA . ALA A 1 562 ? -11.332 47.521 -29.310 1.00 78.12 562 ALA A CA 1
ATOM 4241 C C . ALA A 1 562 ? -9.920 48.110 -29.471 1.00 78.12 562 ALA A C 1
ATOM 4243 O O . ALA A 1 562 ? -9.777 49.332 -29.470 1.00 78.12 562 ALA A O 1
ATOM 4244 N N . GLU A 1 563 ? -8.908 47.258 -29.651 1.00 75.88 563 GLU A N 1
ATOM 4245 C CA . GLU A 1 563 ? -7.516 47.660 -29.893 1.00 75.88 563 GLU A CA 1
ATOM 4246 C C . GLU A 1 563 ? -7.244 47.997 -31.369 1.00 75.88 563 GLU A C 1
ATOM 4248 O O . GLU A 1 563 ? -6.610 49.010 -31.666 1.00 75.88 563 GLU A O 1
ATOM 4253 N N . ASP A 1 564 ? -7.782 47.202 -32.299 1.00 78.62 564 ASP A N 1
ATOM 4254 C CA . ASP A 1 564 ? -7.704 47.423 -33.743 1.00 78.62 564 ASP A CA 1
ATOM 4255 C C . ASP A 1 564 ? -9.105 47.351 -34.386 1.00 78.62 564 ASP A C 1
ATOM 4257 O O . ASP A 1 564 ? -9.628 46.262 -34.653 1.00 78.62 564 ASP A O 1
ATOM 4261 N N . PRO A 1 565 ? -9.717 48.503 -34.725 1.00 80.94 565 PRO A N 1
ATOM 4262 C CA . PRO A 1 565 ? -11.020 48.547 -35.386 1.00 80.94 565 PRO A CA 1
ATOM 4263 C C . PRO A 1 565 ? -11.076 47.833 -36.746 1.00 80.94 565 PRO A C 1
ATOM 4265 O O . PRO A 1 565 ? -12.170 47.569 -37.248 1.00 80.94 565 PRO A O 1
ATOM 4268 N N . SER A 1 566 ? -9.926 47.542 -37.367 1.00 78.06 566 SER A N 1
ATOM 4269 C CA . SER A 1 566 ? -9.834 46.807 -38.632 1.00 78.06 566 SER A CA 1
ATOM 4270 C C . SER A 1 566 ? -9.819 45.280 -38.461 1.00 78.06 566 SER A C 1
ATOM 4272 O O . SER A 1 566 ? -9.934 44.555 -39.453 1.00 78.06 566 SER A O 1
ATOM 4274 N N . TYR A 1 567 ? -9.767 44.777 -37.219 1.00 79.25 567 TYR A N 1
ATOM 4275 C CA . TYR A 1 567 ? -9.770 43.349 -36.911 1.00 79.25 567 TYR A CA 1
ATOM 4276 C C . TYR A 1 567 ? -11.073 42.651 -37.346 1.00 79.25 567 TYR A C 1
ATOM 4278 O O . TYR A 1 567 ? -12.185 42.923 -36.866 1.00 79.25 567 TYR A O 1
ATOM 4286 N N . HIS A 1 568 ? -10.932 41.675 -38.245 1.00 80.81 568 HIS A N 1
ATOM 4287 C CA . HIS A 1 568 ? -12.045 40.872 -38.737 1.00 80.81 568 HIS A CA 1
ATOM 4288 C C . HIS A 1 568 ? -12.305 39.659 -37.829 1.00 80.81 568 HIS A C 1
ATOM 4290 O O . HIS A 1 568 ? -11.753 38.579 -38.033 1.00 80.81 568 HIS A O 1
ATOM 4296 N N . HIS A 1 569 ? -13.201 39.814 -36.852 1.00 83.00 569 HIS A N 1
ATOM 4297 C CA . HIS A 1 569 ? -13.692 38.691 -36.043 1.00 83.00 569 HIS A CA 1
ATOM 4298 C C . HIS A 1 569 ? -14.580 37.753 -36.876 1.00 83.00 569 HIS A C 1
ATOM 4300 O O . HIS A 1 569 ? -15.611 38.172 -37.407 1.00 83.00 569 HIS A O 1
ATOM 4306 N N . GLN A 1 570 ? -14.143 36.502 -37.013 1.00 87.25 570 GLN A N 1
ATOM 4307 C CA . GLN A 1 570 ? -14.878 35.418 -37.667 1.00 87.25 570 GLN A CA 1
ATOM 4308 C C . GLN A 1 570 ? -15.780 34.705 -36.641 1.00 87.25 570 GLN A C 1
ATOM 4310 O O . GLN A 1 570 ? -15.332 34.524 -35.508 1.00 87.25 570 GLN A O 1
ATOM 4315 N N . PRO A 1 571 ? -17.006 34.270 -36.996 1.00 88.06 571 PRO A N 1
ATOM 4316 C CA . PRO A 1 571 ? -17.838 33.455 -36.109 1.00 88.06 571 PRO A CA 1
ATOM 4317 C C . PRO A 1 571 ? -17.135 32.167 -35.663 1.00 88.06 571 PRO A C 1
ATOM 4319 O O . PRO A 1 571 ? -16.357 31.587 -36.421 1.00 88.06 571 PRO A O 1
ATOM 4322 N N . PHE A 1 572 ? -17.434 31.707 -34.445 1.00 87.62 572 PHE A N 1
ATOM 4323 C CA . PHE A 1 572 ? -16.827 30.504 -33.861 1.00 87.62 572 PHE A CA 1
ATOM 4324 C C . PHE A 1 572 ? -17.007 29.255 -34.746 1.00 87.62 572 PHE A C 1
ATOM 4326 O O . PHE A 1 572 ? -16.066 28.486 -34.920 1.00 87.62 572 PHE A O 1
ATOM 4333 N N . GLU A 1 573 ? -18.182 29.099 -35.366 1.00 89.81 573 GLU A N 1
ATOM 4334 C CA . GLU A 1 573 ? -18.534 27.961 -36.241 1.00 89.81 573 GLU A CA 1
ATOM 4335 C C . GLU A 1 573 ? -17.615 27.841 -37.450 1.00 89.81 573 GLU A C 1
ATOM 4337 O O . GLU A 1 573 ? -17.369 26.741 -37.942 1.00 89.81 573 GLU A O 1
ATOM 4342 N N . ASP A 1 574 ? -17.137 28.982 -37.937 1.00 90.19 574 ASP A N 1
ATOM 4343 C CA . ASP A 1 574 ? -16.386 29.062 -39.180 1.00 90.19 574 ASP A CA 1
ATOM 4344 C C . ASP A 1 574 ? -14.870 28.931 -38.931 1.00 90.19 574 ASP A C 1
ATOM 4346 O O . ASP A 1 574 ? -14.078 28.923 -39.880 1.00 90.19 574 ASP A O 1
ATOM 4350 N N . LEU A 1 575 ? -14.439 28.839 -37.665 1.00 87.69 575 LEU A N 1
ATOM 4351 C CA . LEU A 1 575 ? -13.046 28.587 -37.308 1.00 87.69 575 LEU A CA 1
ATOM 4352 C C . LEU A 1 575 ? -12.611 27.188 -37.751 1.00 87.69 575 LEU A C 1
ATOM 4354 O O . LEU A 1 575 ? -13.383 26.232 -37.710 1.00 87.69 575 LEU A O 1
ATOM 4358 N N . ALA A 1 576 ? -11.330 27.051 -38.092 1.00 87.50 576 ALA A N 1
ATOM 4359 C CA . ALA A 1 576 ? -10.718 25.739 -38.272 1.00 87.50 576 ALA A CA 1
ATOM 4360 C C . ALA A 1 576 ? -10.798 24.911 -36.974 1.00 87.50 576 ALA A C 1
ATOM 4362 O O . ALA A 1 576 ? -10.662 25.463 -35.883 1.00 87.50 576 ALA A O 1
ATOM 4363 N N . GLU A 1 577 ? -10.952 23.591 -37.103 1.00 83.38 577 GLU A N 1
ATOM 4364 C CA . GLU A 1 577 ? -11.195 22.659 -35.987 1.00 83.38 577 GLU A CA 1
ATOM 4365 C C . GLU A 1 577 ? -10.185 22.808 -34.838 1.00 83.38 577 GLU A C 1
ATOM 4367 O O . GLU A 1 577 ? -10.590 22.996 -33.695 1.00 83.38 577 GLU A O 1
ATOM 4372 N N . HIS A 1 578 ? -8.884 22.890 -35.146 1.00 80.44 578 HIS A N 1
ATOM 4373 C CA . HIS A 1 578 ? -7.842 23.104 -34.132 1.00 80.44 578 HIS A CA 1
ATOM 4374 C C . HIS A 1 578 ? -8.052 24.378 -33.290 1.00 80.44 578 HIS A C 1
ATOM 4376 O O . HIS A 1 578 ? -7.806 24.364 -32.089 1.00 80.44 578 HIS A O 1
ATOM 4382 N N . LYS A 1 579 ? -8.566 25.467 -33.878 1.00 78.31 579 LYS A N 1
ATOM 4383 C CA . LYS A 1 579 ? -8.854 26.713 -33.144 1.00 78.31 579 LYS A CA 1
ATOM 4384 C C . LYS A 1 579 ? -10.116 26.606 -32.297 1.00 78.31 579 LYS A C 1
ATOM 4386 O O . LYS A 1 579 ? -10.206 27.232 -31.241 1.00 78.31 579 LYS A O 1
ATOM 4391 N N . GLN A 1 580 ? -11.106 25.837 -32.748 1.00 85.38 580 GLN A N 1
ATOM 4392 C CA . GLN A 1 580 ? -12.270 25.526 -31.918 1.00 85.38 580 GLN A CA 1
ATOM 4393 C C . GLN A 1 580 ? -11.839 24.700 -30.700 1.00 85.38 580 GLN A C 1
ATOM 4395 O O . GLN A 1 580 ? -12.251 24.997 -29.579 1.00 85.38 580 GLN A O 1
ATOM 4400 N N . ASP A 1 581 ? -10.950 23.727 -30.900 1.00 83.75 581 ASP A N 1
ATOM 4401 C CA . ASP A 1 581 ? -10.402 22.895 -29.829 1.00 83.75 581 ASP A CA 1
ATOM 4402 C C . ASP A 1 581 ? -9.543 23.683 -28.835 1.00 83.75 581 ASP A C 1
ATOM 4404 O O . ASP A 1 581 ? -9.674 23.465 -27.631 1.00 83.75 581 ASP A O 1
ATOM 4408 N N . GLU A 1 582 ? -8.746 24.652 -29.291 1.00 81.81 582 GLU A N 1
ATOM 4409 C CA . GLU A 1 582 ? -8.015 25.583 -28.415 1.00 81.81 582 GLU A CA 1
ATOM 4410 C C . GLU A 1 582 ? -8.965 26.360 -27.487 1.00 81.81 582 GLU A C 1
ATOM 4412 O O . GLU A 1 582 ? -8.740 26.442 -26.277 1.00 81.81 582 GLU A O 1
ATOM 4417 N N . ASN A 1 583 ? -10.082 26.868 -28.019 1.00 86.75 583 ASN A N 1
ATOM 4418 C CA . ASN A 1 583 ? -11.097 27.566 -27.225 1.00 86.75 583 ASN A CA 1
ATOM 4419 C C . ASN A 1 583 ? -11.819 26.627 -26.246 1.00 86.75 583 ASN A C 1
ATOM 4421 O O . ASN A 1 583 ? -12.074 27.012 -25.102 1.00 86.75 583 ASN A O 1
ATOM 4425 N N . ARG A 1 584 ? -12.114 25.383 -26.650 1.00 86.56 584 ARG A N 1
ATOM 4426 C CA . ARG A 1 584 ? -12.648 24.351 -25.742 1.00 86.56 584 ARG A CA 1
ATOM 4427 C C . ARG A 1 584 ? -11.656 24.036 -24.626 1.00 86.56 584 ARG A C 1
ATOM 4429 O O . ARG A 1 584 ? -12.058 23.921 -23.473 1.00 86.56 584 ARG A O 1
ATOM 4436 N N . ALA A 1 585 ? -10.370 23.905 -24.941 1.00 81.50 585 ALA A N 1
ATOM 4437 C CA . ALA A 1 585 ? -9.327 23.651 -23.954 1.00 81.50 585 ALA A CA 1
ATOM 4438 C C . ALA A 1 585 ? -9.203 24.811 -22.955 1.00 81.50 585 ALA A C 1
ATOM 4440 O O . ALA A 1 585 ? -9.169 24.568 -21.751 1.00 81.50 585 ALA A O 1
ATOM 4441 N N . ASN A 1 586 ? -9.233 26.062 -23.430 1.00 83.81 586 ASN A N 1
ATOM 4442 C CA . ASN A 1 586 ? -9.250 27.239 -22.559 1.00 83.81 586 ASN A CA 1
ATOM 4443 C C . ASN A 1 586 ? -10.491 27.247 -21.650 1.00 83.81 586 ASN A C 1
ATOM 4445 O O . ASN A 1 586 ? -10.370 27.374 -20.433 1.00 83.81 586 ASN A O 1
ATOM 4449 N N . ALA A 1 587 ? -11.680 27.006 -22.211 1.00 87.75 587 ALA A N 1
ATOM 4450 C CA . ALA A 1 587 ? -12.921 26.928 -21.444 1.00 87.75 587 ALA A CA 1
ATOM 4451 C C . ALA A 1 587 ? -12.880 25.842 -20.352 1.00 87.75 587 ALA A C 1
ATOM 4453 O O . ALA A 1 587 ? -13.311 26.099 -19.227 1.00 87.75 587 ALA A O 1
ATOM 4454 N N . ARG A 1 588 ? -12.327 24.656 -20.652 1.00 84.56 588 ARG A N 1
ATOM 4455 C CA . ARG A 1 588 ? -12.150 23.566 -19.674 1.00 84.56 588 ARG A CA 1
ATOM 4456 C C . ARG A 1 588 ? -11.207 23.935 -18.530 1.00 84.56 588 ARG A C 1
ATOM 4458 O O . ARG A 1 588 ? -11.397 23.443 -17.420 1.00 84.56 588 ARG A O 1
ATOM 4465 N N . ASP A 1 589 ? -10.215 24.783 -18.781 1.00 82.88 589 ASP A N 1
ATOM 4466 C CA . ASP A 1 589 ? -9.203 25.163 -17.791 1.00 82.88 589 ASP A CA 1
ATOM 4467 C C . ASP A 1 589 ? -9.678 26.272 -16.828 1.00 82.88 589 ASP A C 1
ATOM 4469 O O . ASP A 1 589 ? -9.156 26.398 -15.718 1.00 82.88 589 ASP A O 1
ATOM 4473 N N . ILE A 1 590 ? -10.728 27.030 -17.182 1.00 87.88 590 ILE A N 1
ATOM 4474 C CA . ILE A 1 590 ? -11.264 28.130 -16.354 1.00 87.88 590 ILE A CA 1
ATOM 4475 C C . ILE A 1 590 ? -11.540 27.715 -14.893 1.00 87.88 590 ILE A C 1
ATOM 4477 O O . ILE A 1 590 ? -11.063 28.409 -13.992 1.00 87.88 590 ILE A O 1
ATOM 4481 N N . PRO A 1 591 ? -12.253 26.610 -14.584 1.00 83.56 591 PRO A N 1
ATOM 4482 C CA . PRO A 1 591 ? -12.488 26.222 -13.193 1.00 83.56 591 PRO A CA 1
ATOM 4483 C C . PRO A 1 591 ? -11.202 25.916 -12.424 1.00 83.56 591 PRO A C 1
ATOM 4485 O O . PRO A 1 591 ? -11.118 26.211 -11.236 1.00 83.56 591 PRO A O 1
ATOM 4488 N N . ALA A 1 592 ? -10.203 25.331 -13.090 1.00 76.06 592 ALA A N 1
ATOM 4489 C CA . ALA A 1 592 ? -8.926 25.022 -12.466 1.00 76.06 592 ALA A CA 1
ATOM 4490 C C . ALA A 1 592 ? -8.113 26.298 -12.198 1.00 76.06 592 ALA A C 1
ATOM 4492 O O . ALA A 1 592 ? -7.447 26.374 -11.168 1.00 76.06 592 ALA A O 1
ATOM 4493 N N . LYS A 1 593 ? -8.177 27.306 -13.080 1.00 85.50 593 LYS A N 1
ATOM 4494 C CA . LYS A 1 593 ? -7.621 28.650 -12.832 1.00 85.50 593 LYS A CA 1
ATOM 4495 C C . LYS A 1 593 ? -8.280 29.301 -11.616 1.00 85.50 593 LYS A C 1
ATOM 4497 O O . LYS A 1 593 ? -7.593 29.750 -10.711 1.00 85.50 593 LYS A O 1
ATOM 4502 N N . LEU A 1 594 ? -9.610 29.292 -11.540 1.00 86.94 594 LEU A N 1
ATOM 4503 C CA . LEU A 1 594 ? -10.322 29.889 -10.405 1.00 86.94 594 LEU A CA 1
ATOM 4504 C C . LEU A 1 594 ? -9.991 29.204 -9.073 1.00 86.94 594 LEU A C 1
ATOM 4506 O O . LEU A 1 594 ? -9.761 29.897 -8.084 1.00 86.94 594 LEU A O 1
ATOM 4510 N N . ALA A 1 595 ? -9.895 27.873 -9.051 1.00 78.06 595 ALA A N 1
ATOM 4511 C CA . ALA A 1 595 ? -9.573 27.127 -7.835 1.00 78.06 595 ALA A CA 1
ATOM 4512 C C . ALA A 1 595 ? -8.210 27.525 -7.228 1.00 78.06 595 ALA A C 1
ATOM 4514 O O . ALA A 1 595 ? -8.089 27.629 -6.012 1.00 78.06 595 ALA A O 1
ATOM 4515 N N . GLU A 1 596 ? -7.203 27.828 -8.056 1.00 76.56 596 GLU A N 1
ATOM 4516 C CA . GLU A 1 596 ? -5.865 28.266 -7.612 1.00 76.56 596 GLU A CA 1
ATOM 4517 C C . GLU A 1 596 ? -5.864 29.640 -6.919 1.00 76.56 596 GLU A C 1
ATOM 4519 O O . GLU A 1 596 ? -4.940 29.996 -6.181 1.00 76.56 596 GLU A O 1
ATOM 4524 N N . VAL A 1 597 ? -6.902 30.440 -7.152 1.00 85.19 597 VAL A N 1
ATOM 4525 C CA . VAL A 1 597 ? -7.111 31.744 -6.509 1.00 85.19 597 VAL A CA 1
ATOM 4526 C C . VAL A 1 597 ? -8.252 31.728 -5.500 1.00 85.19 597 VAL A C 1
ATOM 4528 O O . VAL A 1 597 ? -8.840 32.772 -5.227 1.00 85.19 597 VAL A O 1
ATOM 4531 N N . GLY A 1 598 ? -8.585 30.550 -4.962 1.00 78.62 598 GLY A N 1
ATOM 4532 C CA . GLY A 1 598 ? -9.628 30.424 -3.945 1.00 78.62 598 GLY A CA 1
ATOM 4533 C C . GLY A 1 598 ? -11.001 30.845 -4.471 1.00 78.62 598 GLY A C 1
ATOM 4534 O O . GLY A 1 598 ? -11.837 31.338 -3.718 1.00 78.62 598 GLY A O 1
ATOM 4535 N N . CYS A 1 599 ? -11.242 30.712 -5.776 1.00 84.25 599 CYS A N 1
ATOM 4536 C CA . CYS A 1 599 ? -12.494 31.076 -6.425 1.00 84.25 599 CYS A CA 1
ATOM 4537 C C . CYS A 1 599 ? -13.193 29.852 -7.028 1.00 84.25 599 CYS A C 1
ATOM 4539 O O . CYS A 1 599 ? -12.568 28.885 -7.458 1.00 84.25 599 CYS A O 1
ATOM 4541 N N . LEU A 1 600 ? -14.517 29.924 -7.132 1.00 81.75 600 LEU A N 1
ATOM 4542 C CA . LEU A 1 600 ? -15.358 28.905 -7.751 1.00 81.75 600 LEU A CA 1
ATOM 4543 C C . LEU A 1 600 ? -16.250 29.527 -8.828 1.00 81.75 600 LEU A C 1
ATOM 4545 O O . LEU A 1 600 ? -16.758 30.637 -8.673 1.00 81.75 600 LEU A O 1
ATOM 4549 N N . MET A 1 601 ? -16.482 28.773 -9.903 1.00 84.31 601 MET A N 1
ATOM 4550 C CA . MET A 1 601 ? -17.517 29.060 -10.898 1.00 84.31 601 MET A CA 1
ATOM 4551 C C . MET A 1 601 ? -18.832 28.422 -10.440 1.00 84.31 601 MET A C 1
ATOM 4553 O O . MET A 1 601 ? -18.926 27.201 -10.327 1.00 84.31 601 MET A O 1
ATOM 4557 N N . VAL A 1 602 ? -19.862 29.2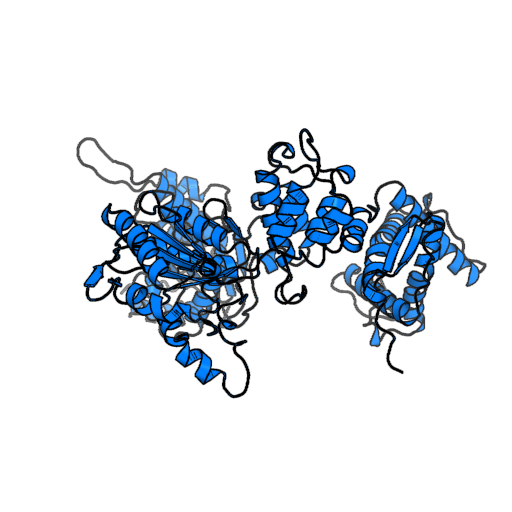35 -10.209 1.00 78.12 602 VAL A N 1
ATOM 4558 C CA . VAL A 1 602 ? -21.194 28.776 -9.774 1.00 78.12 602 VAL A CA 1
ATOM 4559 C C . VAL A 1 602 ? -22.291 29.367 -10.660 1.00 78.12 602 VAL A C 1
ATOM 4561 O O . VAL A 1 602 ? -22.087 30.450 -11.215 1.00 78.12 602 VAL A O 1
ATOM 4564 N N . PRO A 1 603 ? -23.456 28.708 -10.814 1.00 79.94 603 PRO A N 1
ATOM 4565 C CA . PRO A 1 603 ? -24.585 29.305 -11.521 1.00 79.94 603 PRO A CA 1
ATOM 4566 C C . PRO A 1 603 ? -24.932 30.673 -10.925 1.00 79.94 603 PRO A C 1
ATOM 4568 O O . PRO A 1 603 ? -25.019 30.825 -9.701 1.00 79.94 603 PRO A O 1
ATOM 4571 N N . ALA A 1 604 ? -25.111 31.675 -11.783 1.00 78.75 604 ALA A N 1
ATOM 4572 C CA . ALA A 1 604 ? -25.432 33.023 -11.343 1.00 78.75 604 ALA A CA 1
ATOM 4573 C C . ALA A 1 604 ? -26.791 33.021 -10.625 1.00 78.75 604 ALA A C 1
ATOM 4575 O O . ALA A 1 604 ? -27.789 32.515 -11.137 1.00 78.75 604 ALA A O 1
ATOM 4576 N N . SER A 1 605 ? -26.838 33.592 -9.423 1.00 71.56 605 SER A N 1
ATOM 4577 C CA . SER A 1 605 ? -28.071 33.745 -8.650 1.00 71.56 605 SER A CA 1
ATOM 4578 C C . SER A 1 605 ? -28.064 35.085 -7.929 1.00 71.56 605 SER A C 1
ATOM 4580 O O . SER A 1 605 ? -27.007 35.632 -7.629 1.00 71.56 605 SER A O 1
ATOM 4582 N N . THR A 1 606 ? -29.243 35.604 -7.597 1.00 56.69 606 THR A N 1
ATOM 4583 C CA . THR A 1 606 ? -29.381 36.848 -6.824 1.00 56.69 606 THR A CA 1
ATOM 4584 C C . THR A 1 606 ? -28.850 36.738 -5.390 1.00 56.69 606 THR A C 1
ATOM 4586 O O . THR A 1 606 ? -28.669 37.761 -4.737 1.00 56.69 606 THR A O 1
ATOM 4589 N N . ALA A 1 607 ? -28.597 35.521 -4.894 1.00 54.59 607 ALA A N 1
ATOM 4590 C CA . ALA A 1 607 ? -28.157 35.251 -3.526 1.00 54.59 607 ALA A CA 1
ATOM 4591 C C . ALA A 1 607 ? -26.628 35.274 -3.335 1.00 54.59 607 ALA A C 1
ATOM 4593 O O . ALA A 1 607 ? -26.168 35.325 -2.198 1.00 54.59 607 ALA A O 1
ATOM 4594 N N . ARG A 1 608 ? -25.833 35.230 -4.413 1.00 61.16 608 ARG A N 1
ATOM 4595 C CA . ARG A 1 608 ? -24.361 35.217 -4.353 1.00 61.16 608 ARG A CA 1
ATOM 4596 C C . ARG A 1 608 ? -23.805 36.413 -5.123 1.00 61.16 608 ARG A C 1
ATOM 4598 O O . ARG A 1 608 ? -24.105 36.567 -6.303 1.00 61.16 608 ARG A O 1
ATOM 4605 N N . GLN A 1 609 ? -23.021 37.265 -4.460 1.00 63.16 609 GLN A N 1
ATOM 4606 C CA . GLN A 1 609 ? -22.399 38.418 -5.117 1.00 63.16 609 GLN A CA 1
ATOM 4607 C C . GLN A 1 609 ? -21.187 37.961 -5.945 1.00 63.16 609 GLN A C 1
ATOM 4609 O O . GLN A 1 609 ? -20.299 37.317 -5.385 1.00 63.16 609 GLN A O 1
ATOM 4614 N N . PRO A 1 610 ? -21.135 38.271 -7.254 1.00 71.81 610 PRO A N 1
ATOM 4615 C CA . PRO A 1 610 ? -19.966 37.990 -8.076 1.00 71.81 610 PRO A CA 1
ATOM 4616 C C . PRO A 1 610 ? -18.740 38.737 -7.552 1.00 71.81 610 PRO A C 1
ATOM 4618 O O . PRO A 1 610 ? -18.831 39.921 -7.223 1.00 71.81 610 PRO A O 1
ATOM 4621 N N . VAL A 1 611 ? -17.594 38.065 -7.512 1.00 80.44 611 VAL A N 1
ATOM 4622 C CA . VAL A 1 611 ? -16.323 38.659 -7.089 1.00 80.44 611 VAL A CA 1
ATOM 4623 C C . VAL A 1 611 ? -15.441 38.926 -8.306 1.00 80.44 611 VAL A C 1
ATOM 4625 O O . VAL A 1 611 ? -15.378 38.115 -9.229 1.00 80.44 611 VAL A O 1
ATOM 4628 N N . ALA A 1 612 ? -14.776 40.082 -8.317 1.00 81.69 612 ALA A N 1
ATOM 4629 C CA . ALA A 1 612 ? -13.769 40.414 -9.318 1.00 81.69 612 ALA A CA 1
ATOM 4630 C C . ALA A 1 612 ? -12.404 39.833 -8.920 1.00 81.69 612 ALA A C 1
ATOM 4632 O O . ALA A 1 612 ? -12.049 39.828 -7.738 1.00 81.69 612 ALA A O 1
ATOM 4633 N N . LEU A 1 613 ? -11.642 39.373 -9.912 1.00 86.62 613 LEU A N 1
ATOM 4634 C CA . LEU A 1 613 ? -10.251 38.964 -9.721 1.00 86.62 613 LEU A CA 1
ATOM 4635 C C . LEU A 1 613 ? -9.384 40.213 -9.511 1.00 86.62 613 LEU A C 1
ATOM 4637 O O . LEU A 1 613 ? -9.481 41.172 -10.277 1.00 86.62 613 LEU A O 1
ATOM 4641 N N . GLY A 1 614 ? -8.555 40.216 -8.470 1.00 87.88 614 GLY A N 1
ATOM 4642 C CA . GLY A 1 614 ? -7.594 41.291 -8.215 1.00 87.88 614 GLY A CA 1
ATOM 4643 C C . GLY A 1 614 ? -6.341 41.164 -9.088 1.00 87.88 614 GLY A C 1
ATOM 4644 O O . GLY A 1 614 ? -6.006 40.077 -9.546 1.00 87.88 614 GLY A O 1
ATOM 4645 N N . GLU A 1 615 ? -5.579 42.249 -9.264 1.00 89.12 615 GLU A N 1
ATOM 4646 C CA . GLU A 1 615 ? -4.374 42.242 -10.123 1.00 89.12 615 GLU A CA 1
ATOM 4647 C C . GLU A 1 615 ? -3.322 41.195 -9.703 1.00 89.12 615 GLU A C 1
ATOM 4649 O O . GLU A 1 615 ? -2.677 40.593 -10.554 1.00 89.12 615 GLU A O 1
ATOM 4654 N N . ARG A 1 616 ? -3.179 40.904 -8.400 1.00 87.69 616 ARG A N 1
ATOM 4655 C CA . ARG A 1 616 ? -2.275 39.837 -7.917 1.00 87.69 616 ARG A CA 1
ATOM 4656 C C . ARG A 1 616 ? -2.707 38.441 -8.375 1.00 87.69 616 ARG A C 1
ATOM 4658 O O . ARG A 1 616 ? -1.868 37.573 -8.596 1.00 87.69 616 ARG A O 1
ATOM 4665 N N . GLU A 1 617 ? -4.011 38.215 -8.475 1.00 89.12 617 GLU A N 1
ATOM 4666 C CA . GLU A 1 617 ? -4.588 36.943 -8.915 1.00 89.12 617 GLU A CA 1
ATOM 4667 C C . GLU A 1 617 ? -4.496 36.821 -10.425 1.00 89.12 617 GLU A C 1
ATOM 4669 O O . GLU A 1 617 ? -4.110 35.770 -10.923 1.00 89.12 617 GLU A O 1
ATOM 4674 N N . VAL A 1 618 ? -4.760 37.920 -11.137 1.00 92.44 618 VAL A N 1
ATOM 4675 C CA . VAL A 1 618 ? -4.538 38.018 -12.581 1.00 92.44 618 VAL A CA 1
ATOM 4676 C C . VAL A 1 618 ? -3.085 37.687 -12.920 1.00 92.44 618 VAL A C 1
ATOM 4678 O O . VAL A 1 618 ? -2.855 36.836 -13.771 1.00 92.44 618 VAL A O 1
ATOM 4681 N N . GLU A 1 619 ? -2.110 38.265 -12.212 1.00 90.94 619 GLU A N 1
ATOM 4682 C CA . GLU A 1 619 ? -0.684 37.980 -12.428 1.00 90.94 619 GLU A CA 1
ATOM 4683 C C . GLU A 1 619 ? -0.346 36.501 -12.188 1.00 90.94 619 GLU A C 1
ATOM 4685 O O . GLU A 1 619 ? 0.370 35.886 -12.980 1.00 90.94 619 GLU A O 1
ATOM 4690 N N . ARG A 1 620 ? -0.882 35.907 -11.113 1.00 88.62 620 ARG A N 1
ATOM 4691 C CA . ARG A 1 620 ? -0.641 34.495 -10.781 1.00 88.62 620 ARG A CA 1
ATOM 4692 C C . ARG A 1 620 ? -1.193 33.558 -11.855 1.00 88.62 620 ARG A C 1
ATOM 4694 O O . ARG A 1 620 ? -0.486 32.660 -12.304 1.00 88.62 620 ARG A O 1
ATOM 4701 N N . LEU A 1 621 ? -2.426 33.793 -12.291 1.00 90.56 621 LEU A N 1
ATOM 4702 C CA . LEU A 1 621 ? -3.080 32.968 -13.304 1.00 90.56 621 LEU A CA 1
ATOM 4703 C C . LEU A 1 621 ? -2.492 33.173 -14.703 1.00 90.56 621 LEU A C 1
ATOM 4705 O O . LEU A 1 621 ? -2.408 32.211 -15.463 1.00 90.56 621 LEU A O 1
ATOM 4709 N N . ALA A 1 622 ? -2.046 34.388 -15.031 1.00 90.44 622 ALA A N 1
ATOM 4710 C CA . ALA A 1 622 ? -1.381 34.680 -16.299 1.00 90.44 622 ALA A CA 1
ATOM 4711 C C . ALA A 1 622 ? -0.047 33.928 -16.404 1.00 90.44 622 ALA A C 1
ATOM 4713 O O . ALA A 1 622 ? 0.222 33.277 -17.411 1.00 90.44 622 ALA A O 1
ATOM 4714 N N . ARG A 1 623 ? 0.738 33.910 -15.316 1.00 91.06 623 ARG A N 1
ATOM 4715 C CA . ARG A 1 623 ? 1.964 33.105 -15.237 1.00 91.06 623 ARG A CA 1
ATOM 4716 C C . ARG A 1 623 ? 1.696 31.622 -15.477 1.00 91.06 623 ARG A C 1
ATOM 4718 O O . ARG A 1 623 ? 2.428 30.987 -16.232 1.00 91.06 623 ARG A O 1
ATOM 4725 N N . ARG A 1 624 ? 0.650 31.071 -14.856 1.00 85.56 624 ARG A N 1
ATOM 4726 C CA . ARG A 1 624 ? 0.265 29.671 -15.069 1.00 85.56 624 ARG A CA 1
ATOM 4727 C C . ARG A 1 624 ? -0.094 29.390 -16.526 1.00 85.56 624 ARG A C 1
ATOM 4729 O O . ARG A 1 624 ? 0.282 28.333 -17.032 1.00 85.56 624 ARG A O 1
ATOM 4736 N N . GLU A 1 625 ? -0.843 30.280 -17.173 1.00 85.12 625 GLU A N 1
ATOM 4737 C CA . GLU A 1 625 ? -1.226 30.091 -18.575 1.00 85.12 625 GLU A CA 1
ATOM 4738 C C . GLU A 1 625 ? 0.007 30.054 -19.479 1.00 85.12 625 GLU A C 1
ATOM 4740 O O . GLU A 1 625 ? 0.136 29.147 -20.301 1.00 85.12 625 GLU A O 1
ATOM 4745 N N . HIS A 1 626 ? 0.971 30.942 -19.239 1.00 87.12 626 HIS A N 1
ATOM 4746 C CA . HIS A 1 626 ? 2.242 30.951 -19.959 1.00 87.12 626 HIS A CA 1
ATOM 4747 C C . HIS A 1 626 ? 3.062 29.673 -19.731 1.00 87.12 626 HIS A C 1
ATOM 4749 O O . HIS A 1 626 ? 3.538 29.046 -20.679 1.00 87.12 626 HIS A O 1
ATOM 4755 N N . ASP A 1 627 ? 3.177 29.226 -18.476 1.00 85.06 627 ASP A N 1
ATOM 4756 C CA . ASP A 1 627 ? 3.879 27.986 -18.117 1.00 85.06 627 ASP A CA 1
ATOM 4757 C C . ASP A 1 627 ? 3.198 26.739 -18.714 1.00 85.06 627 ASP A C 1
ATOM 4759 O O . ASP A 1 627 ? 3.848 25.731 -19.008 1.00 85.06 627 ASP A O 1
ATOM 4763 N N . ARG A 1 628 ? 1.875 26.773 -18.899 1.00 80.94 628 ARG A N 1
ATOM 4764 C CA . ARG A 1 628 ? 1.129 25.738 -19.620 1.00 80.94 628 ARG A CA 1
ATOM 4765 C C . ARG A 1 628 ? 1.410 25.806 -21.122 1.00 80.94 628 ARG A C 1
ATOM 4767 O O . ARG A 1 628 ? 1.779 24.786 -21.694 1.00 80.94 628 ARG A O 1
ATOM 4774 N N . TRP A 1 629 ? 1.302 26.979 -21.740 1.00 84.62 629 TRP A N 1
ATOM 4775 C CA . TRP A 1 629 ? 1.559 27.170 -23.170 1.00 84.62 629 TRP A CA 1
ATOM 4776 C C . TRP A 1 629 ? 2.974 26.724 -23.573 1.00 84.62 629 TRP A C 1
ATOM 4778 O O . TRP A 1 629 ? 3.141 26.012 -24.564 1.00 84.62 629 TRP A O 1
ATOM 4788 N N . MET A 1 630 ? 3.993 27.042 -22.765 1.00 83.06 630 MET A N 1
ATOM 4789 C CA . MET A 1 630 ? 5.365 26.571 -23.001 1.00 83.06 630 MET A CA 1
ATOM 4790 C C . MET A 1 630 ? 5.481 25.041 -22.964 1.00 83.06 630 MET A C 1
ATOM 4792 O O . MET A 1 630 ? 6.245 24.473 -23.744 1.00 83.06 630 MET A O 1
ATOM 4796 N N . ARG A 1 631 ? 4.728 24.361 -22.087 1.00 79.62 631 ARG A N 1
ATOM 4797 C CA . ARG A 1 631 ? 4.687 22.889 -22.039 1.00 79.62 631 ARG A CA 1
ATOM 4798 C C . ARG A 1 631 ? 3.981 22.297 -23.258 1.00 79.62 631 ARG A C 1
ATOM 4800 O O . ARG A 1 631 ? 4.473 21.311 -23.802 1.00 79.62 631 ARG A O 1
ATOM 4807 N N . ASP A 1 632 ? 2.887 22.913 -23.703 1.00 75.12 632 ASP A N 1
ATOM 4808 C CA . ASP A 1 632 ? 2.076 22.439 -24.834 1.00 75.12 632 ASP A CA 1
ATOM 4809 C C . ASP A 1 632 ? 2.840 22.507 -26.174 1.00 75.12 632 ASP A C 1
ATOM 4811 O O . ASP A 1 632 ? 2.610 21.687 -27.063 1.00 75.12 632 ASP A O 1
ATOM 4815 N N . LEU A 1 633 ? 3.817 23.413 -26.311 1.00 76.38 633 LEU A N 1
ATOM 4816 C CA . LEU A 1 633 ? 4.725 23.443 -27.467 1.00 76.38 633 LEU A CA 1
ATOM 4817 C C . LEU A 1 633 ? 5.604 22.179 -27.589 1.00 76.38 633 LEU A C 1
ATOM 4819 O O . LEU A 1 633 ? 6.021 21.817 -28.697 1.00 76.38 633 LEU A O 1
ATOM 4823 N N . GLY A 1 634 ? 5.860 21.482 -26.478 1.00 71.31 634 GLY A N 1
ATOM 4824 C CA . GLY A 1 634 ? 6.643 20.249 -26.428 1.00 71.31 634 GLY A CA 1
ATOM 4825 C C . GLY A 1 634 ? 8.163 20.446 -26.571 1.00 71.31 634 GLY A C 1
ATOM 4826 O O . GLY A 1 634 ? 8.664 21.565 -26.686 1.00 71.31 634 GLY A O 1
ATOM 4827 N N . PRO A 1 635 ? 8.951 19.355 -26.559 1.00 76.81 635 PRO A N 1
ATOM 4828 C CA . PRO A 1 635 ? 10.408 19.441 -26.557 1.00 76.81 635 PRO A CA 1
ATOM 4829 C C . PRO A 1 635 ? 10.994 19.958 -27.885 1.00 76.81 635 PRO A C 1
ATOM 4831 O O . PRO A 1 635 ? 10.523 19.653 -28.992 1.00 76.81 635 PRO A O 1
ATOM 4834 N N . GLY A 1 636 ? 12.094 20.707 -27.764 1.00 82.38 636 GLY A N 1
ATOM 4835 C CA . GLY A 1 636 ? 12.886 21.220 -28.887 1.00 82.38 636 GLY A CA 1
ATOM 4836 C C . GLY A 1 636 ? 12.500 22.617 -29.377 1.00 82.38 636 GLY A C 1
ATOM 4837 O O . GLY A 1 636 ? 12.924 22.984 -30.469 1.00 82.38 636 GLY A O 1
ATOM 4838 N N . TRP A 1 637 ? 11.695 23.362 -28.614 1.00 89.06 637 TRP A N 1
ATOM 4839 C CA . TRP A 1 637 ? 11.493 24.793 -28.837 1.00 89.06 637 TRP A CA 1
ATOM 4840 C C . TRP A 1 637 ? 12.562 25.631 -28.139 1.00 89.06 637 TRP A C 1
ATOM 4842 O O . TRP A 1 637 ? 13.027 25.291 -27.051 1.00 89.06 637 TRP A O 1
ATOM 4852 N N . GLU A 1 638 ? 12.938 26.731 -28.782 1.00 88.88 638 GLU A N 1
ATOM 4853 C CA . GLU A 1 638 ? 13.923 27.688 -28.289 1.00 88.88 638 GLU A CA 1
ATOM 4854 C C . GLU A 1 638 ? 13.403 29.123 -28.406 1.00 88.88 638 GLU A C 1
ATOM 4856 O O . GLU A 1 638 ? 12.483 29.438 -29.167 1.00 88.88 638 GLU A O 1
ATOM 4861 N N . TRP A 1 639 ? 14.037 30.034 -27.675 1.00 90.75 639 TRP A N 1
ATOM 4862 C CA . TRP A 1 639 ? 13.770 31.451 -27.848 1.00 90.75 639 TRP A CA 1
ATOM 4863 C C . TRP A 1 639 ? 14.242 31.957 -29.226 1.00 90.75 639 TRP A C 1
ATOM 4865 O O . TRP A 1 639 ? 15.330 31.629 -29.726 1.00 90.75 639 TRP A O 1
ATOM 4875 N N . GLY A 1 640 ? 13.442 32.818 -29.853 1.00 86.62 640 GLY A N 1
ATOM 4876 C CA . GLY A 1 640 ? 13.875 33.552 -31.036 1.00 86.62 640 GLY A CA 1
ATOM 4877 C C . GLY A 1 640 ? 12.973 34.715 -31.400 1.00 86.62 640 GLY A C 1
ATOM 4878 O O . GLY A 1 640 ? 11.756 34.585 -31.418 1.00 86.62 640 GLY A O 1
ATOM 4879 N N . ASP A 1 641 ? 13.608 35.834 -31.728 1.00 84.44 641 ASP A N 1
ATOM 4880 C CA . ASP A 1 641 ? 12.965 37.032 -32.247 1.00 84.44 641 ASP A CA 1
ATOM 4881 C C . ASP A 1 641 ? 13.534 37.324 -33.652 1.00 84.44 641 ASP A C 1
ATOM 4883 O O . ASP A 1 641 ? 14.742 37.573 -33.774 1.00 84.44 641 ASP A O 1
ATOM 4887 N N . PRO A 1 642 ? 12.733 37.211 -34.730 1.00 83.94 642 PRO A N 1
ATOM 4888 C CA . PRO A 1 642 ? 11.291 36.945 -34.744 1.00 83.94 642 PRO A CA 1
ATOM 4889 C C . PRO A 1 642 ? 10.934 35.462 -34.531 1.00 83.94 642 PRO A C 1
ATOM 4891 O O . PRO A 1 642 ? 11.774 34.574 -34.695 1.00 83.94 642 PRO A O 1
ATOM 4894 N N . THR A 1 643 ? 9.659 35.193 -34.231 1.00 84.94 643 THR A N 1
ATOM 4895 C CA . THR A 1 643 ? 9.096 33.832 -34.188 1.00 84.94 643 THR A CA 1
ATOM 4896 C C . THR A 1 643 ? 9.290 33.103 -35.528 1.00 84.94 643 THR A C 1
ATOM 4898 O O . THR A 1 643 ? 8.910 33.610 -36.584 1.00 84.94 643 THR A O 1
ATOM 4901 N N . ASP A 1 644 ? 9.830 31.883 -35.477 1.00 87.56 644 ASP A N 1
ATOM 4902 C CA . ASP A 1 644 ? 10.051 30.977 -36.610 1.00 87.56 644 ASP A CA 1
ATOM 4903 C C . ASP A 1 644 ? 9.594 29.556 -36.241 1.00 87.56 644 ASP A C 1
ATOM 4905 O O . ASP A 1 644 ? 10.340 28.749 -35.679 1.00 87.56 644 ASP A O 1
ATOM 4909 N N . VAL A 1 645 ? 8.345 29.242 -36.590 1.00 83.44 645 VAL A N 1
ATOM 4910 C CA . VAL A 1 645 ? 7.707 27.951 -36.291 1.00 83.44 645 VAL A CA 1
ATOM 4911 C C . VAL A 1 645 ? 8.436 26.780 -36.963 1.00 83.44 645 VAL A C 1
ATOM 4913 O O . VAL A 1 645 ? 8.541 25.707 -36.373 1.00 83.44 645 VAL A O 1
ATOM 4916 N N . ALA A 1 646 ? 8.998 26.973 -38.164 1.00 85.69 646 ALA A N 1
ATOM 4917 C CA . ALA A 1 646 ? 9.684 25.905 -38.896 1.00 85.69 646 ALA A CA 1
ATOM 4918 C C . ALA A 1 646 ? 10.988 25.475 -38.207 1.00 85.69 646 ALA A C 1
ATOM 4920 O O . ALA A 1 646 ? 11.376 24.310 -38.281 1.00 85.69 646 ALA A O 1
ATOM 4921 N N . ARG A 1 647 ? 11.649 26.408 -37.514 1.00 86.94 647 ARG A N 1
ATOM 4922 C CA . ARG A 1 647 ? 12.846 26.148 -36.700 1.00 86.94 647 ARG A CA 1
ATOM 4923 C C . ARG A 1 647 ? 12.545 25.953 -35.215 1.00 86.94 647 ARG A C 1
ATOM 4925 O O . ARG A 1 647 ? 13.489 25.892 -34.437 1.00 86.94 647 ARG A O 1
ATOM 4932 N N . LYS A 1 648 ? 11.265 25.864 -34.832 1.00 88.75 648 LYS A N 1
ATOM 4933 C CA . LYS A 1 648 ? 10.809 25.796 -33.437 1.00 88.75 648 LYS A CA 1
ATOM 4934 C C . LYS A 1 648 ? 11.366 26.933 -32.566 1.00 88.75 648 LYS A C 1
ATOM 4936 O O . LYS A 1 648 ? 11.830 26.712 -31.453 1.00 88.75 648 LYS A O 1
ATOM 4941 N N . ARG A 1 649 ? 11.336 28.168 -33.069 1.00 90.25 649 ARG A N 1
ATOM 4942 C CA . ARG A 1 649 ? 11.751 29.359 -32.315 1.00 90.25 649 ARG A CA 1
ATOM 4943 C C . ARG A 1 649 ? 10.568 30.280 -32.071 1.00 90.25 649 ARG A C 1
ATOM 4945 O O . ARG A 1 649 ? 9.833 30.575 -33.011 1.00 90.25 649 ARG A O 1
ATOM 4952 N N . HIS A 1 650 ? 10.382 30.757 -30.845 1.00 86.62 650 HIS A N 1
ATOM 4953 C CA . HIS A 1 650 ? 9.284 31.673 -30.525 1.00 86.62 650 HIS A CA 1
ATOM 4954 C C . HIS A 1 650 ? 9.741 32.834 -29.637 1.00 86.62 650 HIS A C 1
ATOM 4956 O O . HIS A 1 650 ? 10.501 32.639 -28.687 1.00 86.62 650 HIS A O 1
ATOM 4962 N N . VAL A 1 651 ? 9.245 34.043 -29.924 1.00 88.50 651 VAL A N 1
ATOM 4963 C CA . VAL A 1 651 ? 9.640 35.280 -29.218 1.00 88.50 651 VAL A CA 1
ATOM 4964 C C . VAL A 1 651 ? 9.265 35.250 -27.736 1.00 88.50 651 VAL A C 1
ATOM 4966 O O . VAL A 1 651 ? 9.992 35.766 -26.892 1.00 88.50 651 VAL A O 1
ATOM 4969 N N . ALA A 1 652 ? 8.159 34.573 -27.425 1.00 85.44 652 ALA A N 1
ATOM 4970 C CA . ALA A 1 652 ? 7.645 34.376 -26.073 1.00 85.44 652 ALA A CA 1
ATOM 4971 C C . ALA A 1 652 ? 8.213 33.142 -25.345 1.00 85.44 652 ALA A C 1
ATOM 4973 O O . ALA A 1 652 ? 7.804 32.875 -24.224 1.00 85.44 652 ALA A O 1
ATOM 4974 N N . TYR A 1 653 ? 9.126 32.364 -25.943 1.00 88.62 653 TYR A N 1
ATOM 4975 C CA . TYR A 1 653 ? 9.667 31.157 -25.298 1.00 88.62 653 TYR A CA 1
ATOM 4976 C C . TYR A 1 653 ? 10.773 31.504 -24.286 1.00 88.62 653 TYR A C 1
ATOM 4978 O O . TYR A 1 653 ? 11.944 31.178 -24.469 1.00 88.62 653 TYR A O 1
ATOM 4986 N N . LEU A 1 654 ? 10.394 32.237 -23.242 1.00 88.69 654 LEU A N 1
ATOM 4987 C CA . LEU A 1 654 ? 11.228 32.637 -22.110 1.00 88.69 654 LEU A CA 1
ATOM 4988 C C . LEU A 1 654 ? 10.497 32.323 -20.800 1.00 88.69 654 LEU A C 1
ATOM 4990 O O . LEU A 1 654 ? 9.263 32.389 -20.770 1.00 88.69 654 LEU A O 1
ATOM 4994 N N . PRO A 1 655 ? 11.230 32.051 -19.703 1.00 89.38 655 PRO A N 1
ATOM 4995 C CA . PRO A 1 655 ? 10.640 32.003 -18.370 1.00 89.38 655 PRO A CA 1
ATOM 4996 C C . PRO A 1 655 ? 9.842 33.278 -18.073 1.00 89.38 655 PRO A C 1
ATOM 4998 O O . PRO A 1 655 ? 10.255 34.369 -18.467 1.00 89.38 655 PRO A O 1
ATOM 5001 N N . TRP A 1 656 ? 8.737 33.166 -17.324 1.00 90.00 656 TRP A N 1
ATOM 5002 C CA . TRP A 1 656 ? 7.869 34.312 -16.997 1.00 90.00 656 TRP A CA 1
ATOM 5003 C C . TRP A 1 656 ? 8.635 35.526 -16.449 1.00 90.00 656 TRP A C 1
ATOM 5005 O O . TRP A 1 656 ? 8.301 36.665 -16.754 1.00 90.00 656 TRP A O 1
ATOM 5015 N N . THR A 1 657 ? 9.688 35.313 -15.656 1.00 90.56 657 THR A N 1
ATOM 5016 C CA . THR A 1 657 ? 10.511 36.402 -15.101 1.00 90.56 657 THR A CA 1
ATOM 5017 C C . THR A 1 657 ? 11.201 37.238 -16.174 1.00 90.56 657 THR A C 1
ATOM 5019 O O . THR A 1 657 ? 11.319 38.450 -16.006 1.00 90.56 657 THR A O 1
ATOM 5022 N N . ASP A 1 658 ? 11.580 36.605 -17.282 1.00 90.06 658 ASP A N 1
ATOM 5023 C CA . ASP A 1 658 ? 12.399 37.184 -18.349 1.00 90.06 658 ASP A CA 1
ATOM 5024 C C . ASP A 1 658 ? 11.544 37.619 -19.551 1.00 90.06 658 ASP A C 1
ATOM 5026 O O . ASP A 1 658 ? 12.040 38.237 -20.494 1.00 90.06 658 ASP A O 1
ATOM 5030 N N . LEU A 1 659 ? 10.244 37.309 -19.516 1.00 90.00 659 LEU A N 1
ATOM 5031 C CA . LEU A 1 659 ? 9.289 37.649 -20.558 1.00 90.00 659 LEU A CA 1
ATOM 5032 C C . LEU A 1 659 ? 9.015 39.171 -20.571 1.00 90.00 659 LEU A C 1
ATOM 5034 O O . LEU A 1 659 ? 8.697 39.741 -19.518 1.00 90.00 659 LEU A O 1
ATOM 5038 N N . PRO A 1 660 ? 9.098 39.849 -21.734 1.00 88.94 660 PRO A N 1
ATOM 5039 C CA . PRO A 1 660 ? 8.760 41.266 -21.844 1.00 88.94 660 PRO A CA 1
ATOM 5040 C C . PRO A 1 660 ? 7.311 41.548 -21.433 1.00 88.94 660 PRO A C 1
ATOM 5042 O O . PRO A 1 660 ? 6.411 40.771 -21.750 1.00 88.94 660 PRO A O 1
ATOM 5045 N N . ASP A 1 661 ? 7.060 42.694 -20.796 1.00 85.62 661 ASP A N 1
ATOM 5046 C CA . ASP A 1 661 ? 5.725 43.026 -20.274 1.00 85.62 661 ASP A CA 1
ATOM 5047 C C . ASP A 1 661 ? 4.636 43.053 -21.349 1.00 85.62 661 ASP A C 1
ATOM 5049 O O . ASP A 1 661 ? 3.529 42.595 -21.094 1.00 85.62 661 ASP A O 1
ATOM 5053 N N . GLY A 1 662 ? 4.954 43.505 -22.567 1.00 83.88 662 GLY A N 1
ATOM 5054 C CA . GLY A 1 662 ? 3.999 43.472 -23.678 1.00 83.88 662 GLY A CA 1
ATOM 5055 C C . GLY A 1 662 ? 3.541 42.056 -24.041 1.00 83.88 662 GLY A C 1
ATOM 5056 O O . GLY A 1 662 ? 2.412 41.877 -24.480 1.00 83.88 662 GLY A O 1
ATOM 5057 N N . GLN A 1 663 ? 4.387 41.047 -23.810 1.00 82.75 663 GLN A N 1
ATOM 5058 C CA . GLN A 1 663 ? 4.042 39.648 -24.041 1.00 82.75 663 GLN A CA 1
ATOM 5059 C C . GLN A 1 663 ? 3.285 39.046 -22.847 1.00 82.75 663 GLN A C 1
ATOM 5061 O O . GLN A 1 663 ? 2.331 38.310 -23.067 1.00 82.75 663 GLN A O 1
ATOM 5066 N N . LYS A 1 664 ? 3.629 39.422 -21.603 1.00 87.38 664 LYS A N 1
ATOM 5067 C CA . LYS A 1 664 ? 2.852 39.061 -20.395 1.00 87.38 664 LYS A CA 1
ATOM 5068 C C . LYS A 1 664 ? 1.422 39.593 -20.436 1.00 87.38 664 LYS A C 1
ATOM 5070 O O . LYS A 1 664 ? 0.509 38.972 -19.898 1.00 87.38 664 LYS A O 1
ATOM 5075 N N . GLU A 1 665 ? 1.229 40.761 -21.046 1.00 88.38 665 GLU A N 1
ATOM 5076 C CA . GLU A 1 665 ? -0.078 41.413 -21.110 1.00 88.38 665 GLU A CA 1
ATOM 5077 C C . GLU A 1 665 ? -1.108 40.589 -21.890 1.00 88.38 665 GLU A C 1
ATOM 5079 O O . GLU A 1 665 ? -2.294 40.641 -21.577 1.00 88.38 665 GLU A O 1
ATOM 5084 N N . ILE A 1 666 ? -0.654 39.761 -22.835 1.00 82.69 666 ILE A N 1
ATOM 5085 C CA . ILE A 1 666 ? -1.513 38.841 -23.585 1.00 82.69 666 ILE A CA 1
ATOM 5086 C C . ILE A 1 666 ? -2.156 37.826 -22.629 1.00 82.69 666 ILE A C 1
ATOM 5088 O O . ILE A 1 666 ? -3.381 37.697 -22.610 1.00 82.69 666 ILE A O 1
ATOM 5092 N N . ASP A 1 667 ? -1.362 37.175 -21.774 1.00 86.75 667 ASP A N 1
ATOM 5093 C CA . ASP A 1 667 ? -1.868 36.206 -20.794 1.00 86.75 667 ASP A CA 1
ATOM 5094 C C . ASP A 1 667 ? -2.716 36.875 -19.702 1.00 86.75 667 ASP A C 1
ATOM 5096 O O . ASP A 1 667 ? -3.753 36.344 -19.294 1.00 86.75 667 ASP A O 1
ATOM 5100 N N . ARG A 1 668 ? -2.336 38.080 -19.253 1.00 90.69 668 ARG A N 1
ATOM 5101 C CA . ARG A 1 668 ? -3.142 38.859 -18.293 1.00 90.69 668 ARG A CA 1
ATOM 5102 C C . ARG A 1 668 ? -4.516 39.192 -18.856 1.00 90.69 668 ARG A C 1
ATOM 5104 O O . ARG A 1 668 ? -5.511 39.051 -18.145 1.00 90.69 668 ARG A O 1
ATOM 5111 N N . ASN A 1 669 ? -4.588 39.608 -20.118 1.00 85.69 669 ASN A N 1
ATOM 5112 C CA . ASN A 1 669 ? -5.852 39.931 -20.771 1.00 85.69 669 ASN A CA 1
ATOM 5113 C C . ASN A 1 669 ? -6.756 38.699 -20.881 1.00 85.69 669 ASN A C 1
ATOM 5115 O O . ASN A 1 669 ? -7.923 38.790 -20.504 1.00 85.69 669 ASN A O 1
ATOM 5119 N N . LEU A 1 670 ? -6.212 37.532 -21.245 1.00 83.88 670 LEU A N 1
ATOM 5120 C CA . LEU A 1 670 ? -6.972 36.273 -21.255 1.00 83.88 670 LEU A CA 1
ATOM 5121 C C . LEU A 1 670 ? -7.596 35.953 -19.888 1.00 83.88 670 LEU A C 1
ATOM 5123 O O . LEU A 1 670 ? -8.745 35.518 -19.808 1.00 83.88 670 LEU A O 1
ATOM 5127 N N . VAL A 1 671 ? -6.875 36.199 -18.791 1.00 89.75 671 VAL A N 1
ATOM 5128 C CA . VAL A 1 671 ? -7.408 35.989 -17.435 1.00 89.75 671 VAL A CA 1
ATOM 5129 C C . VAL A 1 671 ? -8.468 37.031 -17.069 1.00 89.75 671 VAL A C 1
ATOM 5131 O O . VAL A 1 671 ? -9.497 36.680 -16.484 1.00 89.75 671 VAL A O 1
ATOM 5134 N N . ARG A 1 672 ? -8.263 38.306 -17.426 1.00 89.69 672 ARG A N 1
ATOM 5135 C CA . ARG A 1 672 ? -9.231 39.390 -17.162 1.00 89.69 672 ARG A CA 1
ATOM 5136 C C . ARG A 1 672 ? -10.563 39.187 -17.884 1.00 89.69 672 ARG A C 1
ATOM 5138 O O . ARG A 1 672 ? -11.577 39.721 -17.441 1.00 89.69 672 ARG A O 1
ATOM 5145 N N . GLU A 1 673 ? -10.581 38.399 -18.953 1.00 88.44 673 GLU A N 1
ATOM 5146 C CA . GLU A 1 673 ? -11.785 38.065 -19.714 1.00 88.44 673 GLU A CA 1
ATOM 5147 C C . GLU A 1 673 ? -12.658 36.982 -19.051 1.00 88.44 673 GLU A C 1
ATOM 5149 O O . GLU A 1 673 ? -13.869 36.946 -19.292 1.00 88.44 673 GLU A O 1
ATOM 5154 N N . ILE A 1 674 ? -12.101 36.150 -18.157 1.00 90.56 674 ILE A N 1
ATOM 5155 C CA . ILE A 1 674 ? -12.808 35.033 -17.497 1.00 90.56 674 ILE A CA 1
ATOM 5156 C C . ILE A 1 674 ? -14.158 35.448 -16.876 1.00 90.56 674 ILE A C 1
ATOM 5158 O O . ILE A 1 674 ? -15.155 34.767 -17.137 1.00 90.56 674 ILE A O 1
ATOM 5162 N N . PRO A 1 675 ? -14.269 36.550 -16.104 1.00 89.69 675 PRO A N 1
ATOM 5163 C CA . PRO A 1 675 ? -15.552 36.976 -15.546 1.00 89.69 675 PRO A CA 1
ATOM 5164 C C . PRO A 1 675 ? -16.622 37.239 -16.616 1.00 89.69 675 PRO A C 1
ATOM 5166 O O . PRO A 1 675 ? -17.780 36.862 -16.432 1.00 89.69 675 PRO A O 1
ATOM 5169 N N . ALA A 1 676 ? -16.246 37.843 -17.748 1.00 87.56 676 ALA A N 1
ATOM 5170 C CA . ALA A 1 676 ? -17.167 38.143 -18.843 1.00 87.56 676 ALA A CA 1
ATOM 5171 C C . ALA A 1 676 ? -17.607 36.872 -19.587 1.00 87.56 676 ALA A C 1
ATOM 5173 O O . ALA A 1 676 ? -18.779 36.748 -19.949 1.00 87.56 676 ALA A O 1
ATOM 5174 N N . ILE A 1 677 ? -16.693 35.910 -19.764 1.00 89.88 677 ILE A N 1
ATOM 5175 C CA . ILE A 1 677 ? -16.990 34.591 -20.343 1.00 89.88 677 ILE A CA 1
ATOM 5176 C C . ILE A 1 677 ? -18.040 33.874 -19.490 1.00 89.88 677 ILE A C 1
ATOM 5178 O O . ILE A 1 677 ? -19.057 33.417 -20.011 1.00 89.88 677 ILE A O 1
ATOM 5182 N N . LEU A 1 678 ? -17.833 33.826 -18.171 1.00 89.44 678 LEU A N 1
ATOM 5183 C CA . LEU A 1 678 ? -18.753 33.169 -17.241 1.00 89.44 678 LEU A CA 1
ATOM 5184 C C . LEU A 1 678 ? -20.116 33.856 -17.190 1.00 89.44 678 LEU A C 1
ATOM 5186 O O . LEU A 1 678 ? -21.146 33.180 -17.236 1.00 89.44 678 LEU A O 1
ATOM 5190 N N . GLN A 1 679 ? -20.135 35.188 -17.176 1.00 87.88 679 GLN A N 1
ATOM 5191 C CA . GLN A 1 679 ? -21.377 35.953 -17.199 1.00 87.88 679 GLN A CA 1
ATOM 5192 C C . GLN A 1 679 ? -22.202 35.662 -18.461 1.00 87.88 679 GLN A C 1
ATOM 5194 O O . GLN A 1 679 ? -23.422 35.508 -18.370 1.00 87.88 679 GLN A O 1
ATOM 5199 N N . ALA A 1 680 ? -21.552 35.535 -19.623 1.00 86.75 680 ALA A N 1
ATOM 5200 C CA . ALA A 1 680 ? -22.218 35.248 -20.894 1.00 86.75 680 ALA A CA 1
ATOM 5201 C C . ALA A 1 680 ? -22.925 33.881 -20.914 1.00 86.75 680 ALA A C 1
ATOM 5203 O O . ALA A 1 680 ? -23.907 33.712 -21.636 1.00 86.75 680 ALA A O 1
ATOM 5204 N N . VAL A 1 681 ? -22.470 32.924 -20.097 1.00 89.00 681 VAL A N 1
ATOM 5205 C CA . VAL A 1 681 ? -23.070 31.583 -19.984 1.00 89.00 681 VAL A CA 1
ATOM 5206 C C . VAL A 1 681 ? -23.930 31.394 -18.728 1.00 89.00 681 VAL A C 1
ATOM 5208 O O . VAL A 1 681 ? -24.357 30.277 -18.439 1.00 89.00 681 VAL A O 1
ATOM 5211 N N . GLY A 1 682 ? -24.222 32.470 -17.988 1.00 85.19 682 GLY A N 1
ATOM 5212 C CA . GLY A 1 682 ? -25.089 32.430 -16.805 1.00 85.19 682 GLY A CA 1
ATOM 5213 C C . GLY A 1 682 ? -24.404 31.931 -15.529 1.00 85.19 682 GLY A C 1
ATOM 5214 O O . GLY A 1 682 ? -25.074 31.408 -14.639 1.00 85.19 682 GLY A O 1
ATOM 5215 N N . TYR A 1 683 ? -23.085 32.088 -15.426 1.00 88.25 683 TYR A N 1
ATOM 5216 C CA . TYR A 1 683 ? -22.284 31.752 -14.250 1.00 88.25 683 TYR A CA 1
ATOM 5217 C C . TYR A 1 683 ? -21.632 32.998 -13.642 1.00 88.25 683 TYR A C 1
ATOM 5219 O O . TYR A 1 683 ? -21.521 34.048 -14.273 1.00 88.25 683 TYR A O 1
ATOM 5227 N N . ALA A 1 684 ? -21.210 32.880 -12.388 1.00 86.62 684 ALA A N 1
ATOM 5228 C CA . ALA A 1 684 ? -20.502 33.913 -11.649 1.00 86.62 684 ALA A CA 1
ATOM 5229 C C . ALA A 1 684 ? -19.309 33.316 -10.893 1.00 86.62 684 ALA A C 1
ATOM 5231 O O . ALA A 1 684 ? -19.301 32.128 -10.560 1.00 86.62 684 ALA A O 1
ATOM 5232 N N . ILE A 1 685 ? -18.322 34.166 -10.611 1.00 88.12 685 ILE A N 1
ATOM 5233 C CA . ILE A 1 685 ? -17.182 33.839 -9.753 1.00 88.12 685 ILE A CA 1
ATOM 5234 C C . ILE A 1 685 ? -17.563 34.158 -8.308 1.00 88.12 685 ILE A C 1
ATOM 5236 O O . ILE A 1 685 ? -18.039 35.258 -8.027 1.00 88.12 685 ILE A O 1
ATOM 5240 N N . VAL A 1 686 ? -17.334 33.225 -7.391 1.00 83.38 686 VAL A N 1
ATOM 5241 C CA . VAL A 1 686 ? -17.487 33.434 -5.944 1.00 83.38 686 VAL A CA 1
ATOM 5242 C C . VAL A 1 686 ? -16.217 33.013 -5.216 1.00 83.38 686 VAL A C 1
ATOM 5244 O O . VAL A 1 686 ? -15.503 32.136 -5.694 1.00 83.38 686 VAL A O 1
ATOM 5247 N N . ARG A 1 687 ? -15.936 33.627 -4.064 1.00 82.25 687 ARG A N 1
ATOM 5248 C CA . ARG A 1 687 ? -14.833 33.204 -3.191 1.00 82.25 687 ARG A CA 1
ATOM 5249 C C . ARG A 1 687 ? -15.185 31.908 -2.476 1.00 82.25 687 ARG A C 1
ATOM 5251 O O . ARG A 1 687 ? -16.341 31.699 -2.108 1.00 82.25 687 ARG A O 1
ATOM 5258 N N . HIS A 1 688 ? -14.181 31.068 -2.285 1.00 68.38 688 HIS A N 1
ATOM 5259 C CA . HIS A 1 688 ? -14.267 29.875 -1.466 1.00 68.38 688 HIS A CA 1
ATOM 5260 C C . HIS A 1 688 ? -14.541 30.284 -0.002 1.00 68.38 688 HIS A C 1
ATOM 5262 O O . HIS A 1 688 ? -13.914 31.233 0.480 1.00 68.38 688 HIS A O 1
ATOM 5268 N N . PRO A 1 689 ? -15.466 29.624 0.720 1.00 53.06 689 PRO A N 1
ATOM 5269 C CA . PRO A 1 689 ? -15.861 30.025 2.077 1.00 53.06 689 PRO A CA 1
ATOM 5270 C C . PRO A 1 689 ? -14.707 30.061 3.096 1.00 53.06 689 PRO A C 1
ATOM 5272 O O . PRO A 1 689 ? -14.760 30.826 4.058 1.00 53.06 689 PRO A O 1
ATOM 5275 N N . SER A 1 690 ? -13.647 29.282 2.868 1.00 48.06 690 SER A N 1
ATOM 5276 C CA . SER A 1 690 ? -12.497 29.144 3.773 1.00 48.06 690 SER A CA 1
ATOM 5277 C C . SER A 1 690 ? -11.543 30.352 3.842 1.00 48.06 690 SER A C 1
ATOM 5279 O O . SER A 1 690 ? -10.731 30.412 4.762 1.00 48.06 690 SER A O 1
ATOM 5281 N N . GLU A 1 691 ? -11.637 31.339 2.940 1.00 46.44 691 GLU A N 1
ATOM 5282 C CA . GLU A 1 691 ? -10.760 32.533 2.945 1.00 46.44 691 GLU A CA 1
ATOM 5283 C C . GLU A 1 691 ? -11.376 33.766 3.643 1.00 46.44 691 GLU A C 1
ATOM 5285 O O . GLU A 1 691 ? -10.756 34.826 3.724 1.00 46.44 691 GLU A O 1
ATOM 5290 N N . GLY A 1 692 ? -12.587 33.658 4.202 1.00 36.41 692 GLY A N 1
ATOM 5291 C CA . GLY A 1 692 ? -13.297 34.781 4.832 1.00 36.41 692 GLY A CA 1
ATOM 5292 C C . GLY A 1 692 ? -12.738 35.289 6.174 1.00 36.41 692 GLY A C 1
ATOM 5293 O O . GLY A 1 692 ? -13.352 36.170 6.777 1.00 36.41 692 GLY A O 1
ATOM 5294 N N . SER A 1 693 ? -11.616 34.761 6.677 1.00 33.69 693 SER A N 1
ATOM 5295 C CA . SER A 1 693 ? -11.157 35.013 8.055 1.00 33.69 693 SER A CA 1
ATOM 5296 C C . SER A 1 693 ? -9.664 35.313 8.228 1.00 33.69 693 SER A C 1
ATOM 5298 O O . SER A 1 693 ? -9.094 34.990 9.268 1.00 33.69 693 SER A O 1
ATOM 5300 N N . THR A 1 694 ? -9.032 36.008 7.283 1.00 29.55 694 THR A N 1
ATOM 5301 C CA . THR A 1 694 ? -7.754 36.698 7.542 1.00 29.55 694 THR A CA 1
ATOM 5302 C C . THR A 1 694 ? -7.775 38.102 6.940 1.00 29.55 694 THR A C 1
ATOM 5304 O O . THR A 1 694 ? -7.656 38.237 5.724 1.00 29.55 694 THR A O 1
ATOM 5307 N N . PRO A 1 695 ? -7.931 39.171 7.744 1.00 32.75 695 PRO A N 1
ATOM 5308 C CA . PRO A 1 695 ? -7.556 40.498 7.285 1.00 32.75 695 PRO A CA 1
ATOM 5309 C C . PRO A 1 695 ? -6.028 40.540 7.173 1.00 32.75 695 PRO A C 1
ATOM 5311 O O . PRO A 1 695 ? -5.335 40.244 8.148 1.00 32.75 695 PRO A O 1
ATOM 5314 N N . ASP A 1 696 ? -5.520 40.879 5.986 1.00 31.11 696 ASP A N 1
ATOM 5315 C CA . ASP A 1 696 ? -4.089 41.110 5.764 1.00 31.11 696 ASP A CA 1
ATOM 5316 C C . ASP A 1 696 ? -3.555 42.116 6.807 1.00 31.11 696 ASP A C 1
ATOM 5318 O O . ASP A 1 696 ? -4.201 43.145 7.055 1.00 31.11 696 ASP A O 1
ATOM 5322 N N . PRO A 1 697 ? -2.402 41.847 7.447 1.00 34.72 697 PRO A N 1
ATOM 5323 C CA . PRO A 1 697 ? -1.762 42.825 8.311 1.00 34.72 697 PRO A CA 1
ATOM 5324 C C . PRO A 1 697 ? -1.255 44.021 7.477 1.00 34.72 697 PRO A C 1
ATOM 5326 O O . PRO A 1 697 ? -0.952 43.851 6.294 1.00 34.72 697 PRO A O 1
ATOM 5329 N N . PRO A 1 698 ? -1.197 45.224 8.081 1.00 43.06 698 PRO A N 1
ATOM 5330 C CA . PRO A 1 698 ? -0.935 46.485 7.382 1.00 43.06 698 PRO A CA 1
ATOM 5331 C C . PRO A 1 698 ? 0.440 46.585 6.717 1.00 43.06 698 PRO A C 1
ATOM 5333 O O . PRO A 1 698 ? 1.410 45.987 7.243 1.00 43.06 698 PRO A O 1
#

Sequence (698 aa):
AASLPTGGPATWVVLKQARPVARGALWERLLDEAAERLVVVLTIDDLRGREIQVSRALSWERTAQDLLWELVNKPSVNALSRVAHTVVSFGCAGAVLLSTSGGGDPTCRLLYDPASVEGEWEARHRGQVMGATSCMTTALVRELLLDPEAPDLGRGIHAGVEATRALHRNGYEATGPGRLELGFPRAAVLSAMDAPGGLLQEVDVPAPGSTTWTILEDRCGAGLEATATEIVRQGSGQALEGVPVARFAKLETADRGEIEAFRSVASLIAEYVRDPPSRPLSLAVFGPPGSGKSFGVKQVAASVGGDRIVGPLEFNLSQLGSPDELVDAFHLVRDRALGGAVPLVFWDEFDTALDGRPLGWLRYFLAPMQDGEFRQGQVTHPLGSCIFVFAGGTCARLEDFGRDLGGDDHDTVLRQAKAPDFVSRLKGFVDVLGPNPLGGDPAADAFYVVRRAILLRSIVCRQAPQLLDGDTLNIDEGVLRAFLGTAEFRHGARSLEAVVATSRLAGRSFYERSSLPPAAQLELHVEADDFLSLVQRPELEGDLLERMARAAHDVYGRGQRAEDPSYHHQPFEDLAEHKQDENRANARDIPAKLAEVGCLMVPASTARQPVALGEREVERLARREHDRWMRDLGPGWEWGDPTDVARKRHVAYLPWTDLPDGQKEIDRNLVREIPAILQAVGYAIVRHPSEGSTPDPP

Secondary structure (DSSP, 8-state):
-PPPP---TT--EEEE--SSTT-SHHHHHHHHHHGGGEEEEEEHHHHHTSS-----SS-HHHHHHHHHHHHHH-TTTGGGGSSSEEEEE-TTSEEEEEE-STTSPPEEEEEE-TT--TTHHHHHS----S-HHHHHHHHHHHHHHH-SSS--HHHHHHHHHHHHHHHHHH--EEESSSS-EEE--HHHHHHHHSS----SEEEEPPPTT--S--HHHHHHTT-HHHHHHHHHHH-HHHHTTTS--EEETTEEE--HHHHHHHHHHHHHHHHHHHS--SS-EEEEEE-STTS-HHHHHHHHHHHH-GGGEEEEEEEEGGG--SHHHHHHHHHHHHHHHTTT-EEEEEEETTT--BTTBTTTTHHHHHHHHHHSEEEETTEEEE--S-EEEEE-SS-SSGGGTTGGG-STTHHHHHHHHTHHHHHTT-SEEEE---SSPGGG-TTT-TTHHHHHHHHHHHHHHHH-GGGEETTEE-B-HHHHHHHHH-S--TTTHHHHHHHHHHS--TT-SSB-GGGSPPHHHHTTTS-HHHHHHHHHS----HHHHHHHHHHHHHHHHHHHHHH-TT--PPPGGGS-HHHHHHHHHHHHHHHHHHHHTTEEEEE--TTS---PPPHHHHHHHHHHHHHHHHHHT-TT-EE-SS-BGGGTEETT-S-TTTS-HHHHHHHHHHHHHHHHHHHHTTEEEEE-GGGTT-PPP-